Protein AF-0000000068595565 (afdb_homodimer)

Structure (mmCIF, N/CA/C/O backbone):
data_AF-0000000068595565-model_v1
#
loop_
_entity.id
_entity.type
_entity.pdbx_description
1 polymer 'ABC-2 type transporter transmembrane domain-containing protein'
#
loop_
_atom_site.group_PDB
_atom_site.id
_atom_site.type_symbol
_atom_site.label_atom_id
_atom_site.label_alt_id
_atom_site.label_comp_id
_atom_site.label_asym_id
_atom_site.label_entity_id
_atom_site.label_seq_id
_atom_site.pdbx_PDB_ins_code
_atom_site.Cartn_x
_atom_site.Cartn_y
_atom_site.Cartn_z
_atom_site.occupancy
_atom_site.B_iso_or_equiv
_atom_site.auth_seq_id
_atom_site.auth_comp_id
_atom_site.auth_asym_id
_atom_site.auth_atom_id
_atom_site.pdbx_PDB_model_num
ATOM 1 N N . MET A 1 1 ? 43.469 -26.203 -1.922 1 45.94 1 MET A N 1
ATOM 2 C CA . MET A 1 1 ? 42.094 -26.688 -1.82 1 45.94 1 MET A CA 1
ATOM 3 C C . MET A 1 1 ? 41.156 -25.531 -1.573 1 45.94 1 MET A C 1
ATOM 5 O O . MET A 1 1 ? 40.031 -25.5 -2.121 1 45.94 1 MET A O 1
ATOM 9 N N . GLU A 1 2 ? 41.594 -24.594 -0.775 1 52.91 2 GLU A N 1
ATOM 10 C CA . GLU A 1 2 ? 40.75 -23.453 -0.444 1 52.91 2 GLU A CA 1
ATOM 11 C C . GLU A 1 2 ? 40.656 -22.484 -1.62 1 52.91 2 GLU A C 1
ATOM 13 O O . GLU A 1 2 ? 39.562 -21.938 -1.881 1 52.91 2 GLU A O 1
ATOM 18 N N . LYS A 1 3 ? 41.719 -22.359 -2.318 1 54.12 3 LYS A N 1
ATOM 19 C CA . LYS A 1 3 ? 41.719 -21.438 -3.453 1 54.12 3 LYS A CA 1
ATOM 20 C C . LYS A 1 3 ? 40.844 -21.969 -4.578 1 54.12 3 LYS A C 1
ATOM 22 O O . LYS A 1 3 ? 40.094 -21.203 -5.191 1 54.12 3 LYS A O 1
ATOM 27 N N . LYS A 1 4 ? 40.906 -23.172 -4.887 1 55.62 4 LYS A N 1
ATOM 28 C CA . LYS A 1 4 ? 40.062 -23.797 -5.895 1 55.62 4 LYS A CA 1
ATOM 29 C C . LYS A 1 4 ? 38.562 -23.703 -5.5 1 55.62 4 LYS A C 1
ATOM 31 O O . LYS A 1 4 ? 37.719 -23.453 -6.348 1 55.62 4 LYS A O 1
ATOM 36 N N . SER A 1 5 ? 38.375 -23.688 -4.18 1 67 5 SER A N 1
ATOM 37 C CA . SER A 1 5 ? 37.031 -23.609 -3.637 1 67 5 SER A CA 1
ATOM 38 C C . SER A 1 5 ? 36.469 -22.203 -3.785 1 67 5 SER A C 1
ATOM 40 O O . SER A 1 5 ? 35.281 -22.031 -4.16 1 67 5 SER A O 1
ATOM 42 N N . ASN A 1 6 ? 37.406 -21.25 -3.693 1 70.81 6 ASN A N 1
ATOM 43 C CA . ASN A 1 6 ? 36.938 -19.875 -3.834 1 70.81 6 ASN A CA 1
ATOM 44 C C . ASN A 1 6 ? 36.656 -19.531 -5.293 1 70.81 6 ASN A C 1
ATOM 46 O O . ASN A 1 6 ? 35.688 -18.828 -5.582 1 70.81 6 ASN A O 1
ATOM 50 N N . ALA A 1 7 ? 37.625 -20 -6.066 1 72.88 7 ALA A N 1
ATOM 51 C CA . ALA A 1 7 ? 37.406 -19.766 -7.492 1 72.88 7 ALA A CA 1
ATOM 52 C C . ALA A 1 7 ? 36.094 -20.391 -7.961 1 72.88 7 ALA A C 1
ATOM 54 O O . ALA A 1 7 ? 35.375 -19.797 -8.766 1 72.88 7 ALA A O 1
ATOM 55 N N . ALA A 1 8 ? 35.875 -21.469 -7.469 1 80.38 8 ALA A N 1
ATOM 56 C CA . ALA A 1 8 ? 34.625 -22.156 -7.805 1 80.38 8 ALA A CA 1
ATOM 57 C C . ALA A 1 8 ? 33.406 -21.391 -7.277 1 80.38 8 ALA A C 1
ATOM 59 O O . ALA A 1 8 ? 32.406 -21.281 -7.965 1 80.38 8 ALA A O 1
ATOM 60 N N . PHE A 1 9 ? 33.719 -20.797 -6.109 1 86.62 9 PHE A N 1
ATOM 61 C CA . PHE A 1 9 ? 32.625 -20 -5.512 1 86.62 9 PHE A CA 1
ATOM 62 C C . PHE A 1 9 ? 32.375 -18.75 -6.332 1 86.62 9 PHE A C 1
ATOM 64 O O . PHE A 1 9 ? 31.219 -18.422 -6.609 1 86.62 9 PHE A O 1
ATOM 71 N N . PHE A 1 10 ? 33.406 -18.047 -6.723 1 88.25 10 PHE A N 1
ATOM 72 C CA . PHE A 1 10 ? 33.281 -16.828 -7.496 1 88.25 10 PHE A CA 1
ATOM 73 C C . PHE A 1 10 ? 32.656 -17.109 -8.859 1 88.25 10 PHE A C 1
ATOM 75 O O . PHE A 1 10 ? 31.828 -16.328 -9.352 1 88.25 10 PHE A O 1
ATOM 82 N N . THR A 1 11 ? 33.062 -18.203 -9.406 1 86.12 11 THR A N 1
ATOM 83 C CA . THR A 1 11 ? 32.469 -18.609 -10.688 1 86.12 11 THR A CA 1
ATOM 84 C C . THR A 1 11 ? 30.984 -18.922 -10.531 1 86.12 11 THR A C 1
ATOM 86 O O . THR A 1 11 ? 30.188 -18.562 -11.391 1 86.12 11 THR A O 1
ATOM 89 N N . GLN A 1 12 ? 30.672 -19.516 -9.445 1 86.5 12 GLN A N 1
ATOM 90 C CA . GLN A 1 12 ? 29.266 -19.812 -9.172 1 86.5 12 GLN A CA 1
ATOM 91 C C . GLN A 1 12 ? 28.453 -18.531 -9.039 1 86.5 12 GLN A C 1
ATOM 93 O O . GLN A 1 12 ? 27.344 -18.438 -9.555 1 86.5 12 GLN A O 1
ATOM 98 N N . CYS A 1 13 ? 29.047 -17.625 -8.375 1 87.69 13 CYS A N 1
ATOM 99 C CA . CYS A 1 13 ? 28.359 -16.359 -8.172 1 87.69 13 CYS A CA 1
ATOM 100 C C . CYS A 1 13 ? 28.125 -15.648 -9.5 1 87.69 13 CYS A C 1
ATOM 102 O O . CYS A 1 13 ? 27.047 -15.102 -9.742 1 87.69 13 CYS A O 1
ATOM 104 N N . ILE A 1 14 ? 29.125 -15.68 -10.328 1 89.81 14 ILE A N 1
ATOM 105 C CA . ILE A 1 14 ? 29.031 -14.984 -11.609 1 89.81 14 ILE A CA 1
ATOM 106 C C . ILE A 1 14 ? 28 -15.664 -12.5 1 89.81 14 ILE A C 1
ATOM 108 O O . ILE A 1 14 ? 27.203 -15 -13.164 1 89.81 14 ILE A O 1
ATOM 112 N N . VAL A 1 15 ? 27.938 -16.953 -12.5 1 86.06 15 VAL A N 1
ATOM 113 C CA . VAL A 1 15 ? 27 -17.719 -13.328 1 86.06 15 VAL A CA 1
ATOM 114 C C . VAL A 1 15 ? 25.578 -17.484 -12.844 1 86.06 15 VAL A C 1
ATOM 116 O O . VAL A 1 15 ? 24.672 -17.266 -13.648 1 86.06 15 VAL A O 1
ATOM 119 N N . LEU A 1 16 ? 25.484 -17.547 -11.586 1 85.62 16 LEU A N 1
ATOM 120 C CA . LEU A 1 16 ? 24.156 -17.359 -11.023 1 85.62 16 LEU A CA 1
ATOM 121 C C . LEU A 1 16 ? 23.672 -15.93 -11.234 1 85.62 16 LEU A C 1
ATOM 123 O O . LEU A 1 16 ? 22.484 -15.695 -11.469 1 85.62 16 LEU A O 1
ATOM 127 N N . THR A 1 17 ? 24.562 -15.008 -11.133 1 88.75 17 THR A N 1
ATOM 128 C CA . THR A 1 17 ? 24.203 -13.617 -11.383 1 88.75 17 THR A CA 1
ATOM 129 C C . THR A 1 17 ? 23.75 -13.422 -12.828 1 88.75 17 THR A C 1
ATOM 131 O O . THR A 1 17 ? 22.75 -12.766 -13.086 1 88.75 17 THR A O 1
ATOM 134 N N . ARG A 1 18 ? 24.469 -13.984 -13.656 1 87.25 18 ARG A N 1
ATOM 135 C CA . ARG A 1 18 ? 24.141 -13.875 -15.078 1 87.25 18 ARG A CA 1
ATOM 136 C C . ARG A 1 18 ? 22.797 -14.539 -15.383 1 87.25 18 ARG A C 1
ATOM 138 O O . ARG A 1 18 ? 21.984 -14 -16.141 1 87.25 18 ARG A O 1
ATOM 145 N N . ARG A 1 19 ? 22.594 -15.641 -14.828 1 81.5 19 ARG A N 1
ATOM 146 C CA . ARG A 1 19 ? 21.344 -16.359 -15.031 1 81.5 19 ARG A CA 1
ATOM 147 C C . ARG A 1 19 ? 20.156 -15.57 -14.492 1 81.5 19 ARG A C 1
ATOM 149 O O . ARG A 1 19 ? 19.141 -15.438 -15.164 1 81.5 19 ARG A O 1
ATOM 156 N N . SER A 1 20 ? 20.344 -15.102 -13.281 1 80.38 20 SER A N 1
ATOM 157 C CA . SER A 1 20 ? 19.266 -14.328 -12.664 1 80.38 20 SER A CA 1
ATOM 158 C C . SER A 1 20 ? 19 -13.039 -13.438 1 80.38 20 SER A C 1
ATOM 160 O O . SER A 1 20 ? 17.859 -12.641 -13.609 1 80.38 20 SER A O 1
ATOM 162 N N . TYR A 1 21 ? 20.062 -12.469 -13.922 1 82.19 21 TYR A N 1
ATOM 163 C CA . TYR A 1 21 ? 19.938 -11.258 -14.727 1 82.19 21 TYR A CA 1
ATOM 164 C C . TYR A 1 21 ? 19.156 -11.516 -16 1 82.19 21 TYR A C 1
ATOM 166 O O . TYR A 1 21 ? 18.266 -10.75 -16.359 1 82.19 21 TYR A O 1
ATOM 174 N N . LEU A 1 22 ? 19.422 -12.602 -16.625 1 80.31 22 LEU A N 1
ATOM 175 C CA . LEU A 1 22 ? 18.75 -12.961 -17.875 1 80.31 22 LEU A CA 1
ATOM 176 C C . LEU A 1 22 ? 17.281 -13.305 -17.625 1 80.31 22 LEU A C 1
ATOM 178 O O . LEU A 1 22 ? 16.406 -12.945 -18.422 1 80.31 22 LEU A O 1
ATOM 182 N N . ASN A 1 23 ? 17.109 -13.945 -16.531 1 73.94 23 ASN A N 1
ATOM 183 C CA . ASN A 1 23 ? 15.734 -14.297 -16.188 1 73.94 23 ASN A CA 1
ATOM 184 C C . ASN A 1 23 ? 14.891 -13.055 -15.898 1 73.94 23 ASN A C 1
ATOM 186 O O . ASN A 1 23 ? 13.742 -12.969 -16.328 1 73.94 23 ASN A O 1
ATOM 190 N N . MET A 1 24 ? 15.5 -12.234 -15.227 1 76.62 24 MET A N 1
ATOM 191 C CA . MET A 1 24 ? 14.797 -11 -14.875 1 76.62 24 MET A CA 1
ATOM 192 C C . MET A 1 24 ? 14.547 -10.141 -16.109 1 76.62 24 MET A C 1
ATOM 194 O O . MET A 1 24 ? 13.492 -9.523 -16.234 1 76.62 24 MET A O 1
ATOM 198 N N . TYR A 1 25 ? 15.477 -10.117 -16.969 1 75.69 25 TYR A N 1
ATOM 199 C CA . TYR A 1 25 ? 15.359 -9.359 -18.203 1 75.69 25 TYR A CA 1
ATOM 200 C C . TYR A 1 25 ? 14.25 -9.914 -19.078 1 75.69 25 TYR A C 1
ATOM 202 O O . TYR A 1 25 ? 13.539 -9.164 -19.75 1 75.69 25 TYR A O 1
ATOM 210 N N . ARG A 1 26 ? 14.102 -11.18 -19 1 71.5 26 ARG A N 1
ATOM 211 C CA . ARG A 1 26 ? 13.148 -11.852 -19.859 1 71.5 26 ARG A CA 1
ATOM 212 C C . ARG A 1 26 ? 11.734 -11.797 -19.281 1 71.5 26 ARG A C 1
ATOM 214 O O . ARG A 1 26 ? 10.75 -11.875 -20.016 1 71.5 26 ARG A O 1
ATOM 221 N N . ASP A 1 27 ? 11.781 -11.641 -18 1 69.19 27 ASP A N 1
ATOM 222 C CA . ASP A 1 27 ? 10.469 -11.578 -17.359 1 69.19 27 ASP A CA 1
ATOM 223 C C . ASP A 1 27 ? 9.875 -10.172 -17.469 1 69.19 27 ASP A C 1
ATOM 225 O O . ASP A 1 27 ? 10.102 -9.328 -16.609 1 69.19 27 ASP A O 1
ATOM 229 N N . LEU A 1 28 ? 9.391 -9.789 -18.562 1 65.31 28 LEU A N 1
ATOM 230 C CA . LEU A 1 28 ? 8.82 -8.492 -18.922 1 65.31 28 LEU A CA 1
ATOM 231 C C . LEU A 1 28 ? 7.977 -7.934 -17.781 1 65.31 28 LEU A C 1
ATOM 233 O O . LEU A 1 28 ? 7.949 -6.723 -17.562 1 65.31 28 LEU A O 1
ATOM 237 N N . GLY A 1 29 ? 7.41 -8.836 -16.969 1 65.06 29 GLY A N 1
ATOM 238 C CA . GLY A 1 29 ? 6.438 -8.359 -15.992 1 65.06 29 GLY A CA 1
ATOM 239 C C . GLY A 1 29 ? 7.066 -7.875 -14.703 1 65.06 29 GLY A C 1
ATOM 240 O O . GLY A 1 29 ? 6.527 -6.988 -14.039 1 65.06 29 GLY A O 1
ATOM 241 N N . TYR A 1 30 ? 8.234 -8.289 -14.477 1 72.88 30 TYR A N 1
ATOM 242 C CA . TYR A 1 30 ? 8.727 -8.047 -13.125 1 72.88 30 TYR A CA 1
ATOM 243 C C . TYR A 1 30 ? 9.32 -6.648 -13 1 72.88 30 TYR A C 1
ATOM 245 O O . TYR A 1 30 ? 8.812 -5.82 -12.234 1 72.88 30 TYR A O 1
ATOM 253 N N . TYR A 1 31 ? 10.273 -6.277 -13.883 1 78.5 31 TYR A N 1
ATOM 254 C CA . TYR A 1 31 ? 10.945 -5.004 -13.648 1 78.5 31 TYR A CA 1
ATOM 255 C C . TYR A 1 31 ? 10.484 -3.947 -14.641 1 78.5 31 TYR A C 1
ATOM 257 O O . TYR A 1 31 ? 10.328 -2.777 -14.281 1 78.5 31 TYR A O 1
ATOM 265 N N . TRP A 1 32 ? 10.062 -4.406 -15.797 1 83.19 32 TRP A N 1
ATOM 266 C CA . TRP A 1 32 ? 9.68 -3.42 -16.797 1 83.19 32 TRP A CA 1
ATOM 267 C C . TRP A 1 32 ? 8.305 -2.838 -16.5 1 83.19 32 TRP A C 1
ATOM 269 O O . TRP A 1 32 ? 8.086 -1.634 -16.656 1 83.19 32 TRP A O 1
ATOM 279 N N . LEU A 1 33 ? 7.465 -3.732 -16.109 1 83.88 33 LEU A N 1
ATOM 280 C CA . LEU A 1 33 ? 6.145 -3.242 -15.734 1 83.88 33 LEU A CA 1
ATOM 281 C C . LEU A 1 33 ? 6.219 -2.363 -14.492 1 83.88 33 LEU A C 1
ATOM 283 O O . LEU A 1 33 ? 5.516 -1.355 -14.398 1 83.88 33 LEU A O 1
ATOM 287 N N . ARG A 1 34 ? 7.047 -2.771 -13.617 1 85.31 34 ARG A N 1
ATOM 288 C CA . ARG A 1 34 ? 7.254 -1.967 -12.414 1 85.31 34 ARG A CA 1
ATOM 289 C C . ARG A 1 34 ? 7.793 -0.585 -12.773 1 85.31 34 ARG A C 1
ATOM 291 O O . ARG A 1 34 ? 7.344 0.423 -12.219 1 85.31 34 ARG A O 1
ATOM 298 N N . LEU A 1 35 ? 8.727 -0.64 -13.672 1 89.25 35 LEU A N 1
ATOM 299 C CA . LEU A 1 35 ? 9.312 0.627 -14.094 1 89.25 35 LEU A CA 1
ATOM 300 C C . LEU A 1 35 ? 8.258 1.526 -14.727 1 89.25 35 LEU A C 1
ATOM 302 O O . LEU A 1 35 ? 8.227 2.732 -14.477 1 89.25 35 LEU A O 1
ATOM 306 N N . PHE A 1 36 ? 7.473 0.92 -15.492 1 89.81 36 PHE A N 1
ATOM 307 C CA . PHE A 1 36 ? 6.418 1.673 -16.156 1 89.81 36 PHE A CA 1
ATOM 308 C C . PHE A 1 36 ? 5.453 2.268 -15.141 1 89.81 36 PHE A C 1
ATOM 310 O O . PHE A 1 36 ? 5.113 3.451 -15.219 1 89.81 36 PHE A O 1
ATOM 317 N N . ILE A 1 37 ? 5.027 1.501 -14.219 1 87.25 37 ILE A N 1
ATOM 318 C CA . ILE A 1 37 ? 4.035 1.953 -13.25 1 87.25 37 ILE A CA 1
ATOM 319 C C . ILE A 1 37 ? 4.656 3 -12.328 1 87.25 37 ILE A C 1
ATOM 321 O O . ILE A 1 37 ? 4.016 4 -12 1 87.25 37 ILE A O 1
ATOM 325 N N . TYR A 1 38 ? 5.879 2.76 -11.914 1 89.5 38 TYR A N 1
ATOM 326 C CA . TYR A 1 38 ? 6.566 3.742 -11.086 1 89.5 38 TYR A CA 1
ATOM 327 C C . TYR A 1 38 ? 6.727 5.062 -11.828 1 89.5 38 TYR A C 1
ATOM 329 O O . TYR A 1 38 ? 6.562 6.137 -11.234 1 89.5 38 TYR A O 1
ATOM 337 N N . GLY A 1 39 ? 7.074 4.902 -13.094 1 91.75 39 GLY A N 1
ATOM 338 C CA . GLY A 1 39 ? 7.195 6.098 -13.914 1 91.75 39 GLY A CA 1
ATOM 339 C C . GLY A 1 39 ? 5.895 6.863 -14.047 1 91.75 39 GLY A C 1
ATOM 340 O O . GLY A 1 39 ? 5.875 8.094 -13.945 1 91.75 39 GLY A O 1
ATOM 341 N N . ALA A 1 40 ? 4.883 6.137 -14.234 1 89.69 40 ALA A N 1
ATOM 342 C CA . ALA A 1 40 ? 3.566 6.762 -14.359 1 89.69 40 ALA A CA 1
ATOM 343 C C . ALA A 1 40 ? 3.174 7.469 -13.062 1 89.69 40 ALA A C 1
ATOM 345 O O . ALA A 1 40 ? 2.676 8.594 -13.094 1 89.69 40 ALA A O 1
ATOM 346 N N . LEU A 1 41 ? 3.428 6.824 -12.016 1 88.69 41 LEU A N 1
ATOM 347 C CA . LEU A 1 41 ? 3.111 7.422 -10.719 1 88.69 41 LEU A CA 1
ATOM 348 C C . LEU A 1 41 ? 3.994 8.641 -10.453 1 88.69 41 LEU A C 1
ATOM 350 O O . LEU A 1 41 ? 3.539 9.625 -9.867 1 88.69 41 LEU A O 1
ATOM 354 N N . ALA A 1 42 ? 5.215 8.453 -10.891 1 92.5 42 ALA A N 1
ATOM 355 C CA . ALA A 1 42 ? 6.141 9.57 -10.734 1 92.5 42 ALA A CA 1
ATOM 356 C C . ALA A 1 42 ? 5.668 10.789 -11.516 1 92.5 42 ALA A C 1
ATOM 358 O O . ALA A 1 42 ? 5.75 11.922 -11.023 1 92.5 42 ALA A O 1
ATOM 359 N N . ILE A 1 43 ? 5.18 10.547 -12.641 1 91 43 ILE A N 1
ATOM 360 C CA . ILE A 1 43 ? 4.656 11.641 -13.453 1 91 43 ILE A CA 1
ATOM 361 C C . ILE A 1 43 ? 3.42 12.234 -12.781 1 91 43 ILE A C 1
ATOM 363 O O . ILE A 1 43 ? 3.262 13.453 -12.734 1 91 43 ILE A O 1
ATOM 367 N N . CYS A 1 44 ? 2.654 11.43 -12.273 1 87.31 44 CYS A N 1
ATOM 368 C CA . CYS A 1 44 ? 1.478 11.898 -11.555 1 87.31 44 CYS A CA 1
ATOM 369 C C . CYS A 1 44 ? 1.876 12.766 -10.367 1 87.31 44 CYS A C 1
ATOM 371 O O . CYS A 1 44 ? 1.374 13.875 -10.203 1 87.31 44 CYS A O 1
ATOM 373 N N . LEU A 1 45 ? 2.793 12.281 -9.609 1 88.31 45 LEU A N 1
ATOM 374 C CA . LEU A 1 45 ? 3.281 13.023 -8.445 1 88.31 45 LEU A CA 1
ATOM 375 C C . LEU A 1 45 ? 3.938 14.328 -8.875 1 88.31 45 LEU A C 1
ATOM 377 O O . LEU A 1 45 ? 3.695 15.375 -8.273 1 88.31 45 LEU A O 1
ATOM 381 N N . GLY A 1 46 ? 4.75 14.211 -9.914 1 88.38 46 GLY A N 1
ATOM 382 C CA . GLY A 1 46 ? 5.461 15.383 -10.398 1 88.38 46 GLY A CA 1
ATOM 383 C C . GLY A 1 46 ? 4.535 16.469 -10.914 1 88.38 46 GLY A C 1
ATOM 384 O O . GLY A 1 46 ? 4.805 17.656 -10.727 1 88.38 46 GLY A O 1
ATOM 385 N N . THR A 1 47 ? 3.465 16.062 -11.43 1 87.62 47 THR A N 1
ATOM 386 C CA . THR A 1 47 ? 2.533 17.047 -11.977 1 87.62 47 THR A CA 1
ATOM 387 C C . THR A 1 47 ? 1.604 17.578 -10.891 1 87.62 47 THR A C 1
ATOM 389 O O . THR A 1 47 ? 1.212 18.75 -10.93 1 87.62 47 THR A O 1
ATOM 392 N N . ILE A 1 48 ? 1.3 16.781 -10 1 85.12 48 ILE A N 1
ATOM 393 C CA . ILE A 1 48 ? 0.443 17.203 -8.898 1 85.12 48 ILE A CA 1
ATOM 394 C C . ILE A 1 48 ? 1.2 18.188 -8.008 1 85.12 48 ILE A C 1
ATOM 396 O O . ILE A 1 48 ? 0.64 19.188 -7.566 1 85.12 48 ILE A O 1
ATOM 400 N N . PHE A 1 49 ? 2.416 17.875 -7.77 1 87.62 49 PHE A N 1
ATOM 401 C CA . PHE A 1 49 ? 3.242 18.703 -6.898 1 87.62 49 PHE A CA 1
ATOM 402 C C . PHE A 1 49 ? 4.195 19.562 -7.715 1 87.62 49 PHE A C 1
ATOM 404 O O . PHE A 1 49 ? 5.309 19.859 -7.273 1 87.62 49 PHE A O 1
ATOM 411 N N . TYR A 1 50 ? 3.701 19.859 -8.828 1 87.44 50 TYR A N 1
ATOM 412 C CA . TYR A 1 50 ? 4.578 20.594 -9.734 1 87.44 50 TYR A CA 1
ATOM 413 C C . TYR A 1 50 ? 5.004 21.938 -9.117 1 87.44 50 TYR A C 1
ATOM 415 O O . TYR A 1 50 ? 4.164 22.688 -8.633 1 87.44 50 TYR A O 1
ATOM 423 N N . ASN A 1 51 ? 6.246 22.172 -9.031 1 84.56 51 ASN A N 1
ATOM 424 C CA . ASN A 1 51 ? 6.836 23.391 -8.508 1 84.56 51 ASN A CA 1
ATOM 425 C C . ASN A 1 51 ? 6.191 23.812 -7.191 1 84.56 51 ASN A C 1
ATOM 427 O O . ASN A 1 51 ? 5.543 24.859 -7.117 1 84.56 51 ASN A O 1
ATOM 431 N N . ILE A 1 52 ? 6.352 23.109 -6.031 1 80.12 52 ILE A N 1
ATOM 432 C CA . ILE A 1 52 ? 5.688 23.203 -4.734 1 80.12 52 ILE A CA 1
ATOM 433 C C . ILE A 1 52 ? 5.992 24.562 -4.102 1 80.12 52 ILE A C 1
ATOM 435 O O . ILE A 1 52 ? 5.152 25.125 -3.391 1 80.12 52 ILE A O 1
ATOM 439 N N . GLY A 1 53 ? 6.938 25.375 -4.441 1 80.62 53 GLY A N 1
ATOM 440 C CA . GLY A 1 53 ? 7.219 26.703 -3.938 1 80.62 53 GLY A CA 1
ATOM 441 C C . GLY A 1 53 ? 7.898 26.703 -2.58 1 80.62 53 GLY A C 1
ATOM 442 O O . GLY A 1 53 ? 8.523 25.703 -2.197 1 80.62 53 GLY A O 1
ATOM 443 N N . SER A 1 54 ? 7.895 27.891 -1.787 1 79.88 54 SER A N 1
ATOM 444 C CA . SER A 1 54 ? 8.641 28.031 -0.542 1 79.88 54 SER A CA 1
ATOM 445 C C . SER A 1 54 ? 7.766 28.578 0.576 1 79.88 54 SER A C 1
ATOM 447 O O . SER A 1 54 ? 8.266 29.219 1.508 1 79.88 54 SER A O 1
ATOM 449 N N . SER A 1 55 ? 6.473 28.328 0.496 1 81.31 55 SER A N 1
ATOM 450 C CA . SER A 1 55 ? 5.578 28.734 1.572 1 81.31 55 SER A CA 1
ATOM 451 C C . SER A 1 55 ? 5.512 27.672 2.668 1 81.31 55 SER A C 1
ATOM 453 O O . SER A 1 55 ? 6.035 26.562 2.504 1 81.31 55 SER A O 1
ATOM 455 N N . LYS A 1 56 ? 4.961 28.078 3.771 1 78.5 56 LYS A N 1
ATOM 456 C CA . LYS A 1 56 ? 4.789 27.125 4.859 1 78.5 56 LYS A CA 1
ATOM 457 C C . LYS A 1 56 ? 3.924 25.953 4.426 1 78.5 56 LYS A C 1
ATOM 459 O O . LYS A 1 56 ? 4.199 24.797 4.785 1 78.5 56 LYS A O 1
ATOM 464 N N . GLU A 1 57 ? 2.891 26.234 3.67 1 75.62 57 GLU A N 1
ATOM 465 C CA . GLU A 1 57 ? 2.035 25.188 3.135 1 75.62 57 GLU A CA 1
ATOM 466 C C . GLU A 1 57 ? 2.811 24.266 2.195 1 75.62 57 GLU A C 1
ATOM 468 O O . GLU A 1 57 ? 2.576 23.062 2.166 1 75.62 57 GLU A O 1
ATOM 473 N N . SER A 1 58 ? 3.734 24.891 1.58 1 83 58 SER A N 1
ATOM 474 C CA . SER A 1 58 ? 4.559 24.109 0.66 1 83 58 SER A CA 1
ATOM 475 C C . SER A 1 58 ? 5.488 23.172 1.414 1 83 58 SER A C 1
ATOM 477 O O . SER A 1 58 ? 5.828 22.094 0.915 1 83 58 SER A O 1
ATOM 479 N N . ALA A 1 59 ? 5.863 23.562 2.623 1 84.25 59 ALA A N 1
ATOM 480 C CA . ALA A 1 59 ? 6.719 22.703 3.428 1 84.25 59 ALA A CA 1
ATOM 481 C C . ALA A 1 59 ? 5.992 21.406 3.795 1 84.25 59 ALA A C 1
ATOM 483 O O . ALA A 1 59 ? 6.562 20.312 3.695 1 84.25 59 ALA A O 1
ATOM 484 N N . GLN A 1 60 ? 4.766 21.578 4.152 1 82.44 60 GLN A N 1
ATOM 485 C CA . GLN A 1 60 ? 3.965 20.406 4.469 1 82.44 60 GLN A CA 1
ATOM 486 C C . GLN A 1 60 ? 3.768 19.531 3.234 1 82.44 60 GLN A C 1
ATOM 488 O O . GLN A 1 60 ? 3.803 18.297 3.328 1 82.44 60 GLN A O 1
ATOM 493 N N . ALA A 1 61 ? 3.578 20.156 2.131 1 85.12 61 ALA A N 1
ATOM 494 C CA . ALA A 1 61 ? 3.395 19.422 0.878 1 85.12 61 ALA A CA 1
ATOM 495 C C . ALA A 1 61 ? 4.66 18.656 0.503 1 85.12 61 ALA A C 1
ATOM 497 O O . ALA A 1 61 ? 4.586 17.531 0 1 85.12 61 ALA A O 1
ATOM 498 N N . ARG A 1 62 ? 5.785 19.25 0.789 1 89.5 62 ARG A N 1
ATOM 499 C CA . ARG A 1 62 ? 7.059 18.594 0.508 1 89.5 62 ARG A CA 1
ATOM 500 C C . ARG A 1 62 ? 7.227 17.344 1.356 1 89.5 62 ARG A C 1
ATOM 502 O O . ARG A 1 62 ? 7.68 16.312 0.862 1 89.5 62 ARG A O 1
ATOM 509 N N . GLY A 1 63 ? 6.84 17.547 2.568 1 88.88 63 GLY A N 1
ATOM 510 C CA . GLY A 1 63 ? 6.902 16.391 3.443 1 88.88 63 GLY A CA 1
ATOM 511 C C . GLY A 1 63 ? 5.988 15.258 3.008 1 88.88 63 GLY A C 1
ATOM 512 O O . GLY A 1 63 ? 6.395 14.094 2.986 1 88.88 63 GLY A O 1
ATOM 513 N N . SER A 1 64 ? 4.785 15.617 2.652 1 86.88 64 SER A N 1
ATOM 514 C CA . SER A 1 64 ? 3.816 14.625 2.189 1 86.88 64 SER A CA 1
ATOM 515 C C . SER A 1 64 ? 4.293 13.945 0.913 1 86.88 64 SER A C 1
ATOM 517 O O . SER A 1 64 ? 4.125 12.734 0.75 1 86.88 64 SER A O 1
ATOM 519 N N . LEU A 1 65 ? 4.883 14.68 0.091 1 91.62 65 LEU A N 1
ATOM 520 C CA . LEU A 1 65 ? 5.41 14.141 -1.161 1 91.62 65 LEU A CA 1
ATOM 521 C C . LEU A 1 65 ? 6.488 13.102 -0.897 1 91.62 65 LEU A C 1
ATOM 523 O O . LEU A 1 65 ? 6.449 12 -1.457 1 91.62 65 LEU A O 1
ATOM 527 N N . LEU A 1 66 ? 7.41 13.445 -0.054 1 93.75 66 LEU A N 1
ATOM 528 C CA . LEU A 1 66 ? 8.531 12.555 0.237 1 93.75 66 LEU A CA 1
ATOM 529 C C . LEU A 1 66 ? 8.047 11.273 0.906 1 93.75 66 LEU A C 1
ATOM 531 O O . LEU A 1 66 ? 8.516 10.18 0.578 1 93.75 66 LEU A O 1
ATOM 535 N N . MET A 1 67 ? 7.141 11.477 1.802 1 90.75 67 MET A N 1
ATOM 536 C CA . MET A 1 67 ? 6.574 10.305 2.463 1 90.75 67 MET A CA 1
ATOM 537 C C . MET A 1 67 ? 5.84 9.414 1.465 1 90.75 67 MET A C 1
ATOM 539 O O . MET A 1 67 ? 5.969 8.188 1.506 1 90.75 67 MET A O 1
ATOM 543 N N . PHE A 1 68 ? 5.125 10.008 0.567 1 89.25 68 PHE A N 1
ATOM 544 C CA . PHE A 1 68 ? 4.363 9.242 -0.414 1 89.25 68 PHE A CA 1
ATOM 545 C C . PHE A 1 68 ? 5.297 8.461 -1.328 1 89.25 68 PHE A C 1
ATOM 547 O O . PHE A 1 68 ? 5.07 7.277 -1.584 1 89.25 68 PHE A O 1
ATOM 554 N N . VAL A 1 69 ? 6.285 9.094 -1.77 1 92.25 69 VAL A N 1
ATOM 555 C CA . VAL A 1 69 ? 7.219 8.461 -2.695 1 92.25 69 VAL A CA 1
ATOM 556 C C . VAL A 1 69 ? 7.859 7.242 -2.033 1 92.25 69 VAL A C 1
ATOM 558 O O . VAL A 1 69 ? 7.895 6.156 -2.617 1 92.25 69 VAL A O 1
ATOM 561 N N . ALA A 1 70 ? 8.305 7.422 -0.832 1 92.19 70 ALA A N 1
ATOM 562 C CA . ALA A 1 70 ? 8.961 6.328 -0.117 1 92.19 70 ALA A CA 1
ATOM 563 C C . ALA A 1 70 ? 7.98 5.195 0.161 1 92.19 70 ALA A C 1
ATOM 565 O O . ALA A 1 70 ? 8.305 4.02 -0.04 1 92.19 70 ALA A O 1
ATOM 566 N N . THR A 1 71 ? 6.816 5.559 0.566 1 88.38 71 THR A N 1
ATOM 567 C CA . THR A 1 71 ? 5.824 4.562 0.957 1 88.38 71 THR A CA 1
ATOM 568 C C . THR A 1 71 ? 5.289 3.824 -0.267 1 88.38 71 THR A C 1
ATOM 570 O O . THR A 1 71 ? 5.199 2.594 -0.267 1 88.38 71 THR A O 1
ATOM 573 N N . PHE A 1 72 ? 4.984 4.484 -1.241 1 85.31 72 PHE A N 1
ATOM 574 C CA . PHE A 1 72 ? 4.352 3.85 -2.393 1 85.31 72 PHE A CA 1
ATOM 575 C C . PHE A 1 72 ? 5.355 2.996 -3.16 1 85.31 72 PHE A C 1
ATOM 577 O O . PHE A 1 72 ? 5.02 1.906 -3.629 1 85.31 72 PHE A O 1
ATOM 584 N N . LEU A 1 73 ? 6.535 3.533 -3.279 1 86.44 73 LEU A N 1
ATOM 585 C CA . LEU A 1 73 ? 7.555 2.746 -3.963 1 86.44 73 LEU A CA 1
ATOM 586 C C . LEU A 1 73 ? 7.793 1.423 -3.246 1 86.44 73 LEU A C 1
ATOM 588 O O . LEU A 1 73 ? 7.93 0.379 -3.889 1 86.44 73 LEU A O 1
ATOM 592 N N . THR A 1 74 ? 7.785 1.499 -2.006 1 87.88 74 THR A N 1
ATOM 593 C CA . THR A 1 74 ? 8.031 0.284 -1.235 1 87.88 74 THR A CA 1
ATOM 594 C C . THR A 1 74 ? 6.809 -0.625 -1.249 1 87.88 74 THR A C 1
ATOM 596 O O . THR A 1 74 ? 6.938 -1.849 -1.324 1 87.88 74 THR A O 1
ATOM 599 N N . PHE A 1 75 ? 5.719 -0.07 -1.314 1 85.44 75 PHE A N 1
ATOM 600 C CA . PHE A 1 75 ? 4.508 -0.882 -1.283 1 85.44 75 PHE A CA 1
ATOM 601 C C . PHE A 1 75 ? 4.297 -1.593 -2.615 1 85.44 75 PHE A C 1
ATOM 603 O O . PHE A 1 75 ? 3.871 -2.75 -2.646 1 85.44 75 PHE A O 1
ATOM 610 N N . ILE A 1 76 ? 4.539 -0.92 -3.637 1 85.94 76 ILE A N 1
ATOM 611 C CA . ILE A 1 76 ? 4.371 -1.52 -4.953 1 85.94 76 ILE A CA 1
ATOM 612 C C . ILE A 1 76 ? 5.332 -2.699 -5.109 1 85.94 76 ILE A C 1
ATOM 614 O O . ILE A 1 76 ? 5.035 -3.654 -5.836 1 85.94 76 ILE A O 1
ATOM 618 N N . THR A 1 77 ? 6.41 -2.615 -4.398 1 87.25 77 THR A N 1
ATOM 619 C CA . THR A 1 77 ? 7.406 -3.682 -4.461 1 87.25 77 THR A CA 1
ATOM 620 C C . THR A 1 77 ? 6.805 -5.008 -3.996 1 87.25 77 THR A C 1
ATOM 622 O O . THR A 1 77 ? 7.273 -6.078 -4.391 1 87.25 77 THR A O 1
ATOM 625 N N . ILE A 1 78 ? 5.75 -4.961 -3.283 1 86.94 78 ILE A N 1
ATOM 626 C CA . ILE A 1 78 ? 5.066 -6.172 -2.844 1 86.94 78 ILE A CA 1
ATOM 627 C C . ILE A 1 78 ? 4.512 -6.918 -4.055 1 86.94 78 ILE A C 1
ATOM 629 O O . ILE A 1 78 ? 4.406 -8.148 -4.039 1 86.94 78 ILE A O 1
ATOM 633 N N . GLY A 1 79 ? 4.207 -6.188 -5.082 1 84 79 GLY A N 1
ATOM 634 C CA . GLY A 1 79 ? 3.654 -6.773 -6.293 1 84 79 GLY A CA 1
ATOM 635 C C . GLY A 1 79 ? 4.602 -7.746 -6.969 1 84 79 GLY A C 1
ATOM 636 O O . GLY A 1 79 ? 4.172 -8.594 -7.754 1 84 79 GLY A O 1
ATOM 637 N N . GLY A 1 80 ? 5.902 -7.656 -6.625 1 83.31 80 GLY A N 1
ATOM 638 C CA . GLY A 1 80 ? 6.879 -8.562 -7.203 1 83.31 80 GLY A CA 1
ATOM 639 C C . GLY A 1 80 ? 6.93 -9.914 -6.504 1 83.31 80 GLY A C 1
ATOM 640 O O . GLY A 1 80 ? 7.691 -10.797 -6.902 1 83.31 80 GLY A O 1
ATOM 641 N N . PHE A 1 81 ? 6.023 -10.102 -5.633 1 88.56 81 PHE A N 1
ATOM 642 C CA . PHE A 1 81 ? 6.07 -11.281 -4.773 1 88.56 81 PHE A CA 1
ATOM 643 C C . PHE A 1 81 ? 5.957 -12.562 -5.602 1 88.56 81 PHE A C 1
ATOM 645 O O . PHE A 1 81 ? 6.699 -13.516 -5.379 1 88.56 81 PHE A O 1
ATOM 652 N N . PRO A 1 82 ? 5.004 -12.594 -6.586 1 86.81 82 PRO A N 1
ATOM 653 C CA . PRO A 1 82 ? 4.906 -13.828 -7.371 1 86.81 82 PRO A CA 1
ATOM 654 C C . PRO A 1 82 ? 6.223 -14.203 -8.055 1 86.81 82 PRO A C 1
ATOM 656 O O . PRO A 1 82 ? 6.555 -15.383 -8.156 1 86.81 82 PRO A O 1
ATOM 659 N N . SER A 1 83 ? 6.879 -13.242 -8.453 1 84.12 83 SER A N 1
ATOM 660 C CA . SER A 1 83 ? 8.164 -13.5 -9.094 1 84.12 83 SER A CA 1
ATOM 661 C C . SER A 1 83 ? 9.172 -14.062 -8.094 1 84.12 83 SER A C 1
ATOM 663 O O . SER A 1 83 ? 9.992 -14.914 -8.453 1 84.12 83 SER A O 1
ATOM 665 N N . PHE A 1 84 ? 9.133 -13.625 -6.93 1 85.31 84 PHE A N 1
ATOM 666 C CA . PHE A 1 84 ? 10.047 -14.102 -5.898 1 85.31 84 PHE A CA 1
ATOM 667 C C . PHE A 1 84 ? 9.742 -15.547 -5.527 1 85.31 84 PHE A C 1
ATOM 669 O O . PHE A 1 84 ? 10.656 -16.344 -5.285 1 85.31 84 PHE A O 1
ATOM 676 N N . VAL A 1 85 ? 8.508 -15.836 -5.52 1 87 85 VAL A N 1
ATOM 677 C CA . VAL A 1 85 ? 8.102 -17.203 -5.211 1 87 85 VAL A CA 1
ATOM 678 C C . VAL A 1 85 ? 8.555 -18.141 -6.324 1 87 85 VAL A C 1
ATOM 680 O O . VAL A 1 85 ? 9.047 -19.234 -6.059 1 87 85 VAL A O 1
ATOM 683 N N . GLU A 1 86 ? 8.344 -17.719 -7.527 1 83.38 86 GLU A N 1
ATOM 684 C CA . GLU A 1 86 ? 8.766 -18.531 -8.664 1 83.38 86 GLU A CA 1
ATOM 685 C C . GLU A 1 86 ? 10.281 -18.75 -8.656 1 83.38 86 GLU A C 1
ATOM 687 O O . GLU A 1 86 ? 10.758 -19.844 -8.938 1 83.38 86 GLU A O 1
ATOM 692 N N . GLU A 1 87 ? 10.961 -17.719 -8.359 1 81.94 87 GLU A N 1
ATOM 693 C CA . GLU A 1 87 ? 12.414 -17.812 -8.273 1 81.94 87 GLU A CA 1
ATOM 694 C C . GLU A 1 87 ? 12.844 -18.797 -7.184 1 81.94 87 GLU A C 1
ATOM 696 O O . GLU A 1 87 ? 13.805 -19.547 -7.359 1 81.94 87 GLU A O 1
ATOM 701 N N . MET A 1 88 ? 12.195 -18.766 -6.141 1 83.5 88 MET A N 1
ATOM 702 C CA . MET A 1 88 ? 12.516 -19.656 -5.02 1 83.5 88 MET A CA 1
ATOM 703 C C . MET A 1 88 ? 12.234 -21.109 -5.371 1 83.5 88 MET A C 1
ATOM 705 O O . MET A 1 88 ? 12.977 -22 -4.957 1 83.5 88 MET A O 1
ATOM 709 N N . LYS A 1 89 ? 11.188 -21.266 -6.113 1 83.94 89 LYS A N 1
ATOM 710 C CA . LYS A 1 89 ? 10.875 -22.625 -6.543 1 83.94 89 LYS A CA 1
ATOM 711 C C . LYS A 1 89 ? 11.961 -23.188 -7.449 1 83.94 89 LYS A C 1
ATOM 713 O O . LYS A 1 89 ? 12.352 -24.344 -7.316 1 83.94 89 LYS A O 1
ATOM 718 N N . VAL A 1 90 ? 12.352 -22.391 -8.336 1 81.19 90 VAL A N 1
ATOM 719 C CA . VAL A 1 90 ? 13.422 -22.797 -9.25 1 81.19 90 VAL A CA 1
ATOM 720 C C . VAL A 1 90 ? 14.695 -23.062 -8.453 1 81.19 90 VAL A C 1
ATOM 722 O O . VAL A 1 90 ? 15.391 -24.062 -8.695 1 81.19 90 VAL A O 1
ATOM 725 N N . PHE A 1 91 ? 15.031 -22.234 -7.562 1 83.25 91 PHE A N 1
ATOM 726 C CA . PHE A 1 91 ? 16.219 -22.391 -6.719 1 83.25 91 PHE A CA 1
ATOM 727 C C . PHE A 1 91 ? 16.156 -23.688 -5.934 1 83.25 91 PHE A C 1
ATOM 729 O O . PHE A 1 91 ? 17.141 -24.422 -5.852 1 83.25 91 PHE A O 1
ATOM 736 N N . GLU A 1 92 ? 15.031 -23.938 -5.383 1 81.62 92 GLU A N 1
ATOM 737 C CA . GLU A 1 92 ? 14.867 -25.141 -4.582 1 81.62 92 GLU A CA 1
ATOM 738 C C . GLU A 1 92 ? 15.086 -26.406 -5.426 1 81.62 92 GLU A C 1
ATOM 740 O O . GLU A 1 92 ? 15.68 -27.375 -4.957 1 81.62 92 GLU A O 1
ATOM 745 N N . LYS A 1 93 ? 14.594 -26.359 -6.621 1 84.25 93 LYS A N 1
ATOM 746 C CA . LYS A 1 93 ? 14.773 -27.484 -7.527 1 84.25 93 LYS A CA 1
ATOM 747 C C . LYS A 1 93 ? 16.25 -27.672 -7.891 1 84.25 93 LYS A C 1
ATOM 749 O O . LYS A 1 93 ? 16.734 -28.797 -7.926 1 84.25 93 LYS A O 1
ATOM 754 N N . GLU A 1 94 ? 16.875 -26.625 -8.102 1 82.81 94 GLU A N 1
ATOM 755 C CA . GLU A 1 94 ? 18.281 -26.672 -8.484 1 82.81 94 GLU A CA 1
ATOM 756 C C . GLU A 1 94 ? 19.156 -27.094 -7.305 1 82.81 94 GLU A C 1
ATOM 758 O O . GLU A 1 94 ? 20.172 -27.766 -7.488 1 82.81 94 GLU A O 1
ATOM 763 N N . ARG A 1 95 ? 18.797 -26.672 -6.215 1 81.5 95 ARG A N 1
ATOM 764 C CA . ARG A 1 95 ? 19.531 -27 -5.004 1 81.5 95 ARG A CA 1
ATOM 765 C C . ARG A 1 95 ? 19.453 -28.484 -4.684 1 81.5 95 ARG A C 1
ATOM 767 O O . ARG A 1 95 ? 20.422 -29.094 -4.227 1 81.5 95 ARG A O 1
ATOM 774 N N . LEU A 1 96 ? 18.312 -28.969 -4.883 1 78.88 96 LEU A N 1
ATOM 775 C CA . LEU A 1 96 ? 18.125 -30.406 -4.676 1 78.88 96 LEU A CA 1
ATOM 776 C C . LEU A 1 96 ? 19.016 -31.219 -5.617 1 78.88 96 LEU A C 1
ATOM 778 O O . LEU A 1 96 ? 19.453 -32.312 -5.273 1 78.88 96 LEU A O 1
ATOM 782 N N . ASN A 1 97 ? 19.312 -30.594 -6.707 1 79.75 97 ASN A N 1
ATOM 783 C CA . ASN A 1 97 ? 20.188 -31.25 -7.68 1 79.75 97 ASN A CA 1
ATOM 784 C C . ASN A 1 97 ? 21.656 -30.984 -7.398 1 79.75 97 ASN A C 1
ATOM 786 O O . ASN A 1 97 ? 22.531 -31.438 -8.141 1 79.75 97 ASN A O 1
ATOM 790 N N . GLY A 1 98 ? 21.922 -30.25 -6.328 1 73.38 98 GLY A N 1
ATOM 791 C CA . GLY A 1 98 ? 23.281 -30.047 -5.863 1 73.38 98 GLY A CA 1
ATOM 792 C C . GLY A 1 98 ? 24.047 -29.031 -6.699 1 73.38 98 GLY A C 1
ATOM 793 O O . GLY A 1 98 ? 25.281 -29.078 -6.77 1 73.38 98 GLY A O 1
ATOM 794 N N . HIS A 1 99 ? 23.453 -28.219 -7.301 1 73 99 HIS A N 1
ATOM 795 C CA . HIS A 1 99 ? 24.109 -27.359 -8.289 1 73 99 HIS A CA 1
ATOM 796 C C . HIS A 1 99 ? 24.922 -26.266 -7.617 1 73 99 HIS A C 1
ATOM 798 O O . HIS A 1 99 ? 26.078 -26.047 -7.984 1 73 99 HIS A O 1
ATOM 804 N N . TYR A 1 100 ? 24.422 -25.484 -6.77 1 80.44 100 TYR A N 1
ATOM 805 C CA . TYR A 1 100 ? 25.156 -24.359 -6.191 1 80.44 100 TYR A CA 1
ATOM 806 C C . TYR A 1 100 ? 24.75 -24.141 -4.742 1 80.44 100 TYR A C 1
ATOM 808 O O . TYR A 1 100 ? 23.781 -24.734 -4.258 1 80.44 100 TYR A O 1
ATOM 816 N N . GLY A 1 101 ? 25.641 -23.391 -4.043 1 84.38 101 GLY A N 1
ATOM 817 C CA . GLY A 1 101 ? 25.406 -23.094 -2.639 1 84.38 101 GLY A CA 1
ATOM 818 C C . GLY A 1 101 ? 24.391 -21.984 -2.428 1 84.38 101 GLY A C 1
ATOM 819 O O . GLY A 1 101 ? 24.125 -21.203 -3.342 1 84.38 101 GLY A O 1
ATOM 820 N N . VAL A 1 102 ? 23.859 -22 -1.237 1 87.88 102 VAL A N 1
ATOM 821 C CA . VAL A 1 102 ? 22.844 -21.016 -0.876 1 87.88 102 VAL A CA 1
ATOM 822 C C . VAL A 1 102 ? 23.453 -19.625 -0.886 1 87.88 102 VAL A C 1
ATOM 824 O O . VAL A 1 102 ? 22.828 -18.672 -1.356 1 87.88 102 VAL A O 1
ATOM 827 N N . THR A 1 103 ? 24.656 -19.516 -0.435 1 90.5 103 THR A N 1
ATOM 828 C CA . THR A 1 103 ? 25.328 -18.219 -0.359 1 90.5 103 THR A CA 1
ATOM 829 C C . THR A 1 103 ? 25.578 -17.656 -1.756 1 90.5 103 THR A C 1
ATOM 831 O O . THR A 1 103 ? 25.375 -16.469 -2 1 90.5 103 THR A O 1
ATOM 834 N N . ALA A 1 104 ? 25.984 -18.516 -2.623 1 89.38 104 ALA A N 1
ATOM 835 C CA . ALA A 1 104 ? 26.219 -18.078 -3.998 1 89.38 104 ALA A CA 1
ATOM 836 C C . ALA A 1 104 ? 24.938 -17.609 -4.66 1 89.38 104 ALA A C 1
ATOM 838 O O . ALA A 1 104 ? 24.938 -16.641 -5.414 1 89.38 104 ALA A O 1
ATOM 839 N N . TYR A 1 105 ? 23.906 -18.312 -4.359 1 88.12 105 TYR A N 1
ATOM 840 C CA . TYR A 1 105 ? 22.609 -17.938 -4.914 1 88.12 105 TYR A CA 1
ATOM 841 C C . TYR A 1 105 ? 22.188 -16.562 -4.438 1 88.12 105 TYR A C 1
ATOM 843 O O . TYR A 1 105 ? 21.766 -15.727 -5.238 1 88.12 105 TYR A O 1
ATOM 851 N N . ILE A 1 106 ? 22.344 -16.328 -3.162 1 90.56 106 ILE A N 1
ATOM 852 C CA . ILE A 1 106 ? 21.875 -15.078 -2.572 1 90.56 106 ILE A CA 1
ATOM 853 C C . ILE A 1 106 ? 22.719 -13.922 -3.096 1 90.56 106 ILE A C 1
ATOM 855 O O . ILE A 1 106 ? 22.188 -12.852 -3.4 1 90.56 106 ILE A O 1
ATOM 859 N N . ILE A 1 107 ? 23.953 -14.172 -3.232 1 90.88 107 ILE A N 1
ATOM 860 C CA . ILE A 1 107 ? 24.844 -13.141 -3.758 1 90.88 107 ILE A CA 1
ATOM 861 C C . ILE A 1 107 ? 24.5 -12.867 -5.223 1 90.88 107 ILE A C 1
ATOM 863 O O . ILE A 1 107 ? 24.391 -11.711 -5.641 1 90.88 107 ILE A O 1
ATOM 867 N N . GLY A 1 108 ? 24.344 -13.953 -5.973 1 88.75 108 GLY A N 1
ATOM 868 C CA . GLY A 1 108 ? 23.969 -13.805 -7.371 1 88.75 108 GLY A CA 1
ATOM 869 C C . GLY A 1 108 ? 22.656 -13.078 -7.57 1 88.75 108 GLY A C 1
ATOM 870 O O . GLY A 1 108 ? 22.547 -12.195 -8.422 1 88.75 108 GLY A O 1
ATOM 871 N N . GLN A 1 109 ? 21.734 -13.445 -6.758 1 87.12 109 GLN A N 1
ATOM 872 C CA . GLN A 1 109 ? 20.422 -12.82 -6.836 1 87.12 109 GLN A CA 1
ATOM 873 C C . GLN A 1 109 ? 20.484 -11.344 -6.457 1 87.12 109 GLN A C 1
ATOM 875 O O . GLN A 1 109 ? 19.797 -10.516 -7.062 1 87.12 109 GLN A O 1
ATOM 880 N N . THR A 1 110 ? 21.234 -11.055 -5.457 1 91.06 110 THR A N 1
ATOM 881 C CA . THR A 1 110 ? 21.375 -9.68 -4.992 1 91.06 110 THR A CA 1
ATOM 882 C C . THR A 1 110 ? 22.062 -8.812 -6.051 1 91.06 110 THR A C 1
ATOM 884 O O . THR A 1 110 ? 21.578 -7.73 -6.387 1 91.06 110 THR A O 1
ATOM 887 N N . LEU A 1 111 ? 23.047 -9.312 -6.613 1 91.56 111 LEU A N 1
ATOM 888 C CA . LEU A 1 111 ? 23.812 -8.547 -7.594 1 91.56 111 LEU A CA 1
ATOM 889 C C . LEU A 1 111 ? 23.031 -8.375 -8.891 1 91.56 111 LEU A C 1
ATOM 891 O O . LEU A 1 111 ? 23.109 -7.332 -9.539 1 91.56 111 LEU A O 1
ATOM 895 N N . SER A 1 112 ? 22.328 -9.367 -9.219 1 88.5 112 SER A N 1
ATOM 896 C CA . SER A 1 112 ? 21.562 -9.312 -10.461 1 88.5 112 SER A CA 1
ATOM 897 C C . SER A 1 112 ? 20.438 -8.297 -10.375 1 88.5 112 SER A C 1
ATOM 899 O O . SER A 1 112 ? 20.031 -7.711 -11.383 1 88.5 112 SER A O 1
ATOM 901 N N . SER A 1 113 ? 19.953 -8.055 -9.172 1 88.75 113 SER A N 1
ATOM 902 C CA . SER A 1 113 ? 18.797 -7.168 -9.008 1 88.75 113 SER A CA 1
ATOM 903 C C . SER A 1 113 ? 19.234 -5.707 -8.93 1 88.75 113 SER A C 1
ATOM 905 O O . SER A 1 113 ? 18.438 -4.805 -9.172 1 88.75 113 SER A O 1
ATOM 907 N N . ILE A 1 114 ? 20.484 -5.418 -8.68 1 92 114 ILE A N 1
ATOM 908 C CA . ILE A 1 114 ? 20.984 -4.086 -8.383 1 92 114 ILE A CA 1
ATOM 909 C C . ILE A 1 114 ? 20.75 -3.162 -9.578 1 92 114 ILE A C 1
ATOM 911 O O . ILE A 1 114 ? 20.188 -2.082 -9.43 1 92 114 ILE A O 1
ATOM 915 N N . PRO A 1 115 ? 21.094 -3.592 -10.758 1 89.81 115 PRO A N 1
ATOM 916 C CA . PRO A 1 115 ? 20.906 -2.676 -11.883 1 89.81 115 PRO A CA 1
ATOM 917 C C . PRO A 1 115 ? 19.453 -2.342 -12.148 1 89.81 115 PRO A C 1
ATOM 919 O O . PRO A 1 115 ? 19.125 -1.212 -12.516 1 89.81 115 PRO A O 1
ATOM 922 N N . TYR A 1 116 ? 18.641 -3.227 -11.969 1 88.69 116 TYR A N 1
ATOM 923 C CA . TYR A 1 116 ? 17.219 -3.012 -12.227 1 88.69 116 TYR A CA 1
ATOM 924 C C . TYR A 1 116 ? 16.594 -2.123 -11.148 1 88.69 116 TYR A C 1
ATOM 926 O O . TYR A 1 116 ? 15.812 -1.223 -11.461 1 88.69 116 TYR A O 1
ATOM 934 N N . ILE A 1 117 ? 16.969 -2.406 -9.93 1 91.44 117 ILE A N 1
ATOM 935 C CA . ILE A 1 117 ? 16.406 -1.607 -8.836 1 91.44 117 ILE A CA 1
ATOM 936 C C . ILE A 1 117 ? 16.969 -0.189 -8.906 1 91.44 117 ILE A C 1
ATOM 938 O O . ILE A 1 117 ? 16.281 0.775 -8.578 1 91.44 117 ILE A O 1
ATOM 942 N N . LEU A 1 118 ? 18.188 -0.111 -9.398 1 93.81 118 LEU A N 1
ATOM 943 C CA . LEU A 1 118 ? 18.766 1.211 -9.594 1 93.81 118 LEU A CA 1
ATOM 944 C C . LEU A 1 118 ? 18 1.993 -10.656 1 93.81 118 LEU A C 1
ATOM 946 O O . LEU A 1 118 ? 17.75 3.188 -10.492 1 93.81 118 LEU A O 1
ATOM 950 N N . LEU A 1 119 ? 17.641 1.361 -11.664 1 91.31 119 LEU A N 1
ATOM 951 C CA . LEU A 1 119 ? 16.875 2.004 -12.727 1 91.31 119 LEU A CA 1
ATOM 952 C C . LEU A 1 119 ? 15.5 2.424 -12.219 1 91.31 119 LEU A C 1
ATOM 954 O O . LEU A 1 119 ? 15.031 3.523 -12.523 1 91.31 119 LEU A O 1
ATOM 958 N N . ILE A 1 120 ? 14.93 1.601 -11.453 1 89.5 120 ILE A N 1
ATOM 959 C CA . ILE A 1 120 ? 13.586 1.837 -10.938 1 89.5 120 ILE A CA 1
ATOM 960 C C . ILE A 1 120 ? 13.609 2.99 -9.938 1 89.5 120 ILE A C 1
ATOM 962 O O . ILE A 1 120 ? 12.625 3.715 -9.797 1 89.5 120 ILE A O 1
ATOM 966 N N . SER A 1 121 ? 14.688 3.135 -9.273 1 93.31 121 SER A N 1
ATOM 967 C CA . SER A 1 121 ? 14.82 4.215 -8.297 1 93.31 121 SER A CA 1
ATOM 968 C C . SER A 1 121 ? 15.258 5.512 -8.961 1 93.31 121 SER A C 1
ATOM 970 O O . SER A 1 121 ? 14.766 6.59 -8.617 1 93.31 121 SER A O 1
ATOM 972 N N . LEU A 1 122 ? 16.078 5.379 -10 1 94.56 122 LEU A N 1
ATOM 973 C CA . LEU A 1 122 ? 16.688 6.543 -10.625 1 94.56 122 LEU A CA 1
ATOM 974 C C . LEU A 1 122 ? 15.711 7.242 -11.562 1 94.56 122 LEU A C 1
ATOM 976 O O . LEU A 1 122 ? 15.555 8.461 -11.5 1 94.56 122 LEU A O 1
ATOM 980 N N . ILE A 1 123 ? 15.055 6.566 -12.367 1 94.44 123 ILE A N 1
ATOM 981 C CA . ILE A 1 123 ? 14.234 7.176 -13.406 1 94.44 123 ILE A CA 1
ATOM 982 C C . ILE A 1 123 ? 13 7.816 -12.773 1 94.44 123 ILE A C 1
ATOM 984 O O . ILE A 1 123 ? 12.797 9.031 -12.875 1 94.44 123 ILE A O 1
ATOM 988 N N . PRO A 1 124 ? 12.211 7.008 -12.109 1 93.75 124 PRO A N 1
ATOM 989 C CA . PRO A 1 124 ? 11.07 7.672 -11.469 1 93.75 124 PRO A CA 1
ATOM 990 C C . PRO A 1 124 ? 11.5 8.703 -10.43 1 93.75 124 PRO A C 1
ATOM 992 O O . PRO A 1 124 ? 10.836 9.734 -10.266 1 93.75 124 PRO A O 1
ATOM 995 N N . GLY A 1 125 ? 12.602 8.391 -9.742 1 94.25 125 GLY A N 1
ATOM 996 C CA . GLY A 1 125 ? 13.117 9.359 -8.781 1 94.25 125 GLY A CA 1
ATOM 997 C C . GLY A 1 125 ? 13.492 10.688 -9.414 1 94.25 125 GLY A C 1
ATOM 998 O O . GLY A 1 125 ? 13.203 11.75 -8.859 1 94.25 125 GLY A O 1
ATOM 999 N N . ALA A 1 126 ? 14.07 10.594 -10.547 1 94.88 126 ALA A N 1
ATOM 1000 C CA . ALA A 1 126 ? 14.453 11.812 -11.258 1 94.88 126 ALA A CA 1
ATOM 1001 C C . ALA A 1 126 ? 13.219 12.578 -11.727 1 94.88 126 ALA A C 1
ATOM 1003 O O . ALA A 1 126 ? 13.188 13.812 -11.664 1 94.88 126 ALA A O 1
ATOM 1004 N N . LEU A 1 127 ? 12.281 11.883 -12.156 1 94.19 127 LEU A N 1
ATOM 1005 C CA . LEU A 1 127 ? 11.047 12.516 -12.609 1 94.19 127 LEU A CA 1
ATOM 1006 C C . LEU A 1 127 ? 10.391 13.297 -11.469 1 94.19 127 LEU A C 1
ATOM 1008 O O . LEU A 1 127 ? 10.062 14.477 -11.633 1 94.19 127 LEU A O 1
ATOM 1012 N N . VAL A 1 128 ? 10.312 12.664 -10.383 1 93.62 128 VAL A N 1
ATOM 1013 C CA . VAL A 1 128 ? 9.664 13.312 -9.242 1 93.62 128 VAL A CA 1
ATOM 1014 C C . VAL A 1 128 ? 10.523 14.477 -8.758 1 93.62 128 VAL A C 1
ATOM 1016 O O . VAL A 1 128 ? 10.023 15.578 -8.531 1 93.62 128 VAL A O 1
ATOM 1019 N N . TYR A 1 129 ? 11.789 14.211 -8.68 1 94.19 129 TYR A N 1
ATOM 1020 C CA . TYR A 1 129 ? 12.703 15.164 -8.07 1 94.19 129 TYR A CA 1
ATOM 1021 C C . TYR A 1 129 ? 12.766 16.453 -8.875 1 94.19 129 TYR A C 1
ATOM 1023 O O . TYR A 1 129 ? 12.68 17.547 -8.32 1 94.19 129 TYR A O 1
ATOM 1031 N N . TYR A 1 130 ? 12.812 16.391 -10.133 1 93.06 130 TYR A N 1
ATOM 1032 C CA . TYR A 1 130 ? 13.023 17.578 -10.953 1 93.06 130 TYR A CA 1
ATOM 1033 C C . TYR A 1 130 ? 11.695 18.219 -11.328 1 93.06 130 TYR A C 1
ATOM 1035 O O . TYR A 1 130 ? 11.617 19.438 -11.469 1 93.06 130 TYR A O 1
ATOM 1043 N N . LEU A 1 131 ? 10.688 17.484 -11.414 1 90.81 131 LEU A N 1
ATOM 1044 C CA . LEU A 1 131 ? 9.383 18.078 -11.719 1 90.81 131 LEU A CA 1
ATOM 1045 C C . LEU A 1 131 ? 8.859 18.875 -10.531 1 90.81 131 LEU A C 1
ATOM 1047 O O . LEU A 1 131 ? 8.219 19.906 -10.711 1 90.81 131 LEU A O 1
ATOM 1051 N N . THR A 1 132 ? 9.109 18.469 -9.328 1 91.81 132 THR A N 1
ATOM 1052 C CA . THR A 1 132 ? 8.586 19.125 -8.141 1 91.81 132 THR A CA 1
ATOM 1053 C C . THR A 1 132 ? 9.547 20.203 -7.652 1 91.81 132 THR A C 1
ATOM 1055 O O . THR A 1 132 ? 9.195 21 -6.777 1 91.81 132 THR A O 1
ATOM 1058 N N . ASN A 1 133 ? 10.688 20.219 -8.266 1 90.75 133 ASN A N 1
ATOM 1059 C CA . ASN A 1 133 ? 11.688 21.234 -7.938 1 90.75 133 ASN A CA 1
ATOM 1060 C C . ASN A 1 133 ? 12.109 21.156 -6.473 1 90.75 133 ASN A C 1
ATOM 1062 O O . ASN A 1 133 ? 12.086 22.156 -5.754 1 90.75 133 ASN A O 1
ATOM 1066 N N . LEU A 1 134 ? 12.5 19.953 -6.102 1 92.06 134 LEU A N 1
ATOM 1067 C CA . LEU A 1 134 ? 13.031 19.766 -4.758 1 92.06 134 LEU A CA 1
ATOM 1068 C C . LEU A 1 134 ? 14.406 20.422 -4.621 1 92.06 134 LEU A C 1
ATOM 1070 O O . LEU A 1 134 ? 14.852 21.125 -5.527 1 92.06 134 LEU A O 1
ATOM 1074 N N . HIS A 1 135 ? 14.938 20.344 -3.428 1 87.75 135 HIS A N 1
ATOM 1075 C CA . HIS A 1 135 ? 16.203 21.016 -3.127 1 87.75 135 HIS A CA 1
ATOM 1076 C C . HIS A 1 135 ? 17.219 20.812 -4.246 1 87.75 135 HIS A C 1
ATOM 1078 O O . HIS A 1 135 ? 17.578 19.672 -4.551 1 87.75 135 HIS A O 1
ATOM 1084 N N . HIS A 1 136 ? 17.609 21.938 -4.805 1 83.81 136 HIS A N 1
ATOM 1085 C CA . HIS A 1 136 ? 18.453 21.891 -5.996 1 83.81 136 HIS A CA 1
ATOM 1086 C C . HIS A 1 136 ? 19.891 21.578 -5.633 1 83.81 136 HIS A C 1
ATOM 1088 O O . HIS A 1 136 ? 20.516 22.297 -4.84 1 83.81 136 HIS A O 1
ATOM 1094 N N . SER A 1 137 ? 20.438 20.453 -5.91 1 88.69 137 SER A N 1
ATOM 1095 C CA . SER A 1 137 ? 21.828 20.031 -5.75 1 88.69 137 SER A CA 1
ATOM 1096 C C . SER A 1 137 ? 22.016 18.578 -6.16 1 88.69 137 SER A C 1
ATOM 1098 O O . SER A 1 137 ? 21.109 17.75 -5.973 1 88.69 137 SER A O 1
ATOM 1100 N N . CYS A 1 138 ? 23.078 18.328 -6.734 1 90.56 138 CYS A N 1
ATOM 1101 C CA . CYS A 1 138 ? 23.391 16.969 -7.164 1 90.56 138 CYS A CA 1
ATOM 1102 C C . CYS A 1 138 ? 23.516 16.031 -5.969 1 90.56 138 CYS A C 1
ATOM 1104 O O . CYS A 1 138 ? 23.078 14.875 -6.031 1 90.56 138 CYS A O 1
ATOM 1106 N N . GLN A 1 139 ? 24.062 16.594 -4.906 1 93.19 139 GLN A N 1
ATOM 1107 C CA . GLN A 1 139 ? 24.234 15.766 -3.715 1 93.19 139 GLN A CA 1
ATOM 1108 C C . GLN A 1 139 ? 22.891 15.352 -3.133 1 93.19 139 GLN A C 1
ATOM 1110 O O . GLN A 1 139 ? 22.719 14.211 -2.713 1 93.19 139 GLN A O 1
ATOM 1115 N N . HIS A 1 140 ? 21.984 16.328 -3.135 1 95.62 140 HIS A N 1
ATOM 1116 C CA . HIS A 1 140 ? 20.656 16.031 -2.596 1 95.62 140 HIS A CA 1
ATOM 1117 C C . HIS A 1 140 ? 19.906 15.039 -3.477 1 95.62 140 HIS A C 1
ATOM 1119 O O . HIS A 1 140 ? 19.188 14.172 -2.971 1 95.62 140 HIS A O 1
ATOM 1125 N N . PHE A 1 141 ? 20.125 15.164 -4.758 1 96.38 141 PHE A N 1
ATOM 1126 C CA . PHE A 1 141 ? 19.469 14.25 -5.68 1 96.38 141 PHE A CA 1
ATOM 1127 C C . PHE A 1 141 ? 20.016 12.836 -5.523 1 96.38 141 PHE A C 1
ATOM 1129 O O . PHE A 1 141 ? 19.25 11.867 -5.488 1 96.38 141 PHE A O 1
ATOM 1136 N N . VAL A 1 142 ? 21.297 12.727 -5.43 1 95.56 142 VAL A N 1
ATOM 1137 C CA . VAL A 1 142 ? 21.938 11.422 -5.281 1 95.56 142 VAL A CA 1
ATOM 1138 C C . VAL A 1 142 ? 21.484 10.773 -3.973 1 95.56 142 VAL A C 1
ATOM 1140 O O . VAL A 1 142 ? 21.188 9.578 -3.934 1 95.56 142 VAL A O 1
ATOM 1143 N N . TYR A 1 143 ? 21.469 11.539 -2.893 1 96.69 143 TYR A N 1
ATOM 1144 C CA . TYR A 1 143 ? 21.016 11.016 -1.609 1 96.69 143 TYR A CA 1
ATOM 1145 C C . TYR A 1 143 ? 19.578 10.516 -1.707 1 96.69 143 TYR A C 1
ATOM 1147 O O . TYR A 1 143 ? 19.266 9.422 -1.223 1 96.69 143 TYR A O 1
ATOM 1155 N N . PHE A 1 144 ? 18.75 11.359 -2.395 1 97.06 144 PHE A N 1
ATOM 1156 C CA . PHE A 1 144 ? 17.344 11.016 -2.58 1 97.06 144 PHE A CA 1
ATOM 1157 C C . PHE A 1 144 ? 17.203 9.68 -3.293 1 97.06 144 PHE A C 1
ATOM 1159 O O . PHE A 1 144 ? 16.469 8.797 -2.832 1 97.06 144 PHE A O 1
ATOM 1166 N N . THR A 1 145 ? 17.922 9.5 -4.297 1 96 145 THR A N 1
ATOM 1167 C CA . THR A 1 145 ? 17.844 8.281 -5.098 1 96 145 THR A CA 1
ATOM 1168 C C . THR A 1 145 ? 18.422 7.094 -4.336 1 96 145 THR A C 1
ATOM 1170 O O . THR A 1 145 ? 17.922 5.977 -4.441 1 96 145 THR A O 1
ATOM 1173 N N . CYS A 1 146 ? 19.469 7.332 -3.58 1 96.81 146 CYS A N 1
ATOM 1174 C CA . CYS A 1 146 ? 20.094 6.27 -2.801 1 96.81 146 CYS A CA 1
ATOM 1175 C C . CYS A 1 146 ? 19.141 5.727 -1.749 1 96.81 146 CYS A C 1
ATOM 1177 O O . CYS A 1 146 ? 19.047 4.516 -1.547 1 96.81 146 CYS A O 1
ATOM 1179 N N . VAL A 1 147 ? 18.438 6.641 -1.11 1 97.44 147 VAL A N 1
ATOM 1180 C CA . VAL A 1 147 ? 17.484 6.223 -0.083 1 97.44 147 VAL A CA 1
ATOM 1181 C C . VAL A 1 147 ? 16.375 5.387 -0.713 1 97.44 147 VAL A C 1
ATOM 1183 O O . VAL A 1 147 ? 15.977 4.352 -0.168 1 97.44 147 VAL A O 1
ATOM 1186 N N . LEU A 1 148 ? 15.891 5.832 -1.883 1 96.25 148 LEU A N 1
ATOM 1187 C CA . LEU A 1 148 ? 14.859 5.078 -2.578 1 96.25 148 LEU A CA 1
ATOM 1188 C C . LEU A 1 148 ? 15.375 3.705 -2.996 1 96.25 148 LEU A C 1
ATOM 1190 O O . LEU A 1 148 ? 14.688 2.697 -2.812 1 96.25 148 LEU A O 1
ATOM 1194 N N . PHE A 1 149 ? 16.562 3.682 -3.486 1 96.69 149 PHE A N 1
ATOM 1195 C CA . PHE A 1 149 ? 17.188 2.447 -3.941 1 96.69 149 PHE A CA 1
ATOM 1196 C C . PHE A 1 149 ? 17.328 1.453 -2.793 1 96.69 149 PHE A C 1
ATOM 1198 O O . PHE A 1 149 ? 16.906 0.3 -2.912 1 96.69 149 PHE A O 1
ATOM 1205 N N . VAL A 1 150 ? 17.875 1.883 -1.708 1 97.06 150 VAL A N 1
ATOM 1206 C CA . VAL A 1 150 ? 18.125 0.998 -0.574 1 97.06 150 VAL A CA 1
ATOM 1207 C C . VAL A 1 150 ? 16.797 0.539 0.018 1 97.06 150 VAL A C 1
ATOM 1209 O O . VAL A 1 150 ? 16.656 -0.613 0.438 1 97.06 150 VAL A O 1
ATOM 1212 N N . SER A 1 151 ? 15.82 1.422 0.055 1 96.19 151 SER A N 1
ATOM 1213 C CA . SER A 1 151 ? 14.516 1.074 0.6 1 96.19 151 SER A CA 1
ATOM 1214 C C . SER A 1 151 ? 13.844 -0.017 -0.227 1 96.19 151 SER A C 1
ATOM 1216 O O . SER A 1 151 ? 13.273 -0.958 0.326 1 96.19 151 SER A O 1
ATOM 1218 N N . VAL A 1 152 ? 13.945 0.083 -1.499 1 94.62 152 VAL A N 1
ATOM 1219 C CA . VAL A 1 152 ? 13.352 -0.919 -2.379 1 94.62 152 VAL A CA 1
ATOM 1220 C C . VAL A 1 152 ? 14.07 -2.252 -2.207 1 94.62 152 VAL A C 1
ATOM 1222 O O . VAL A 1 152 ? 13.438 -3.305 -2.125 1 94.62 152 VAL A O 1
ATOM 1225 N N . MET A 1 153 ? 15.352 -2.189 -2.129 1 95.25 153 MET A N 1
ATOM 1226 C CA . MET A 1 153 ? 16.141 -3.402 -1.927 1 95.25 153 MET A CA 1
ATOM 1227 C C . MET A 1 153 ? 15.766 -4.082 -0.613 1 95.25 153 MET A C 1
ATOM 1229 O O . MET A 1 153 ? 15.711 -5.309 -0.536 1 95.25 153 MET A O 1
ATOM 1233 N N . LEU A 1 154 ? 15.578 -3.275 0.344 1 95.94 154 LEU A N 1
ATOM 1234 C CA . LEU A 1 154 ? 15.219 -3.793 1.66 1 95.94 154 LEU A CA 1
ATOM 1235 C C . LEU A 1 154 ? 13.867 -4.504 1.612 1 95.94 154 LEU A C 1
ATOM 1237 O O . LEU A 1 154 ? 13.719 -5.602 2.162 1 95.94 154 LEU A O 1
ATOM 1241 N N . VAL A 1 155 ? 12.93 -3.916 0.984 1 94.56 155 VAL A N 1
ATOM 1242 C CA . VAL A 1 155 ? 11.602 -4.512 0.911 1 94.56 155 VAL A CA 1
ATOM 1243 C C . VAL A 1 155 ? 11.648 -5.781 0.063 1 94.56 155 VAL A C 1
ATOM 1245 O O . VAL A 1 155 ? 10.969 -6.762 0.365 1 94.56 155 VAL A O 1
ATOM 1248 N N . GLU A 1 156 ? 12.414 -5.785 -1.02 1 91.75 156 GLU A N 1
ATOM 1249 C CA . GLU A 1 156 ? 12.594 -7.008 -1.795 1 91.75 156 GLU A CA 1
ATOM 1250 C C . GLU A 1 156 ? 13.164 -8.133 -0.932 1 91.75 156 GLU A C 1
ATOM 1252 O O . GLU A 1 156 ? 12.711 -9.273 -1.019 1 91.75 156 GLU A O 1
ATOM 1257 N N . SER A 1 157 ? 14.125 -7.746 -0.159 1 94.06 157 SER A N 1
ATOM 1258 C CA . SER A 1 157 ? 14.711 -8.727 0.748 1 94.06 157 SER A CA 1
ATOM 1259 C C . SER A 1 157 ? 13.672 -9.266 1.727 1 94.06 157 SER A C 1
ATOM 1261 O O . SER A 1 157 ? 13.633 -10.461 2.002 1 94.06 157 SER A O 1
ATOM 1263 N N . LEU A 1 158 ? 12.906 -8.375 2.242 1 94.12 158 LEU A N 1
ATOM 1264 C CA . LEU A 1 158 ? 11.844 -8.766 3.16 1 94.12 158 LEU A CA 1
ATOM 1265 C C . LEU A 1 158 ? 10.859 -9.711 2.479 1 94.12 158 LEU A C 1
ATOM 1267 O O . LEU A 1 158 ? 10.453 -10.719 3.062 1 94.12 158 LEU A O 1
ATOM 1271 N N . MET A 1 159 ? 10.5 -9.43 1.258 1 92.75 159 MET A N 1
ATOM 1272 C CA . MET A 1 159 ? 9.539 -10.258 0.524 1 92.75 159 MET A CA 1
ATOM 1273 C C . MET A 1 159 ? 10.133 -11.617 0.194 1 92.75 159 MET A C 1
ATOM 1275 O O . MET A 1 159 ? 9.414 -12.617 0.155 1 92.75 159 MET A O 1
ATOM 1279 N N . MET A 1 160 ? 11.414 -11.656 -0.039 1 91.25 160 MET A N 1
ATOM 1280 C CA . MET A 1 160 ? 12.07 -12.945 -0.268 1 91.25 160 MET A CA 1
ATOM 1281 C C . MET A 1 160 ? 12.047 -13.797 0.995 1 91.25 160 MET A C 1
ATOM 1283 O O . MET A 1 160 ? 11.875 -15.016 0.921 1 91.25 160 MET A O 1
ATOM 1287 N N . ILE A 1 161 ? 12.234 -13.148 2.1 1 93.31 161 ILE A N 1
ATOM 1288 C CA . ILE A 1 161 ? 12.148 -13.852 3.373 1 93.31 161 ILE A CA 1
ATOM 1289 C C . ILE A 1 161 ? 10.742 -14.422 3.553 1 93.31 161 ILE A C 1
ATOM 1291 O O . ILE A 1 161 ? 10.586 -15.602 3.875 1 93.31 161 ILE A O 1
ATOM 1295 N N . VAL A 1 162 ? 9.766 -13.664 3.258 1 92.19 162 VAL A N 1
ATOM 1296 C CA . VAL A 1 162 ? 8.383 -14.094 3.393 1 92.19 162 VAL A CA 1
ATOM 1297 C C . VAL A 1 162 ? 8.086 -15.219 2.404 1 92.19 162 VAL A C 1
ATOM 1299 O O . VAL A 1 162 ? 7.438 -16.203 2.754 1 92.19 162 VAL A O 1
ATOM 1302 N N . ALA A 1 163 ? 8.578 -15.039 1.221 1 89.88 163 ALA A N 1
ATOM 1303 C CA . ALA A 1 163 ? 8.352 -16.031 0.171 1 89.88 163 ALA A CA 1
ATOM 1304 C C . ALA A 1 163 ? 8.914 -17.391 0.57 1 89.88 163 ALA A C 1
ATOM 1306 O O . ALA A 1 163 ? 8.383 -18.438 0.169 1 89.88 163 ALA A O 1
ATOM 1307 N N . SER A 1 164 ? 9.914 -17.375 1.35 1 88.06 164 SER A N 1
ATOM 1308 C CA . SER A 1 164 ? 10.562 -18.625 1.743 1 88.06 164 SER A CA 1
ATOM 1309 C C . SER A 1 164 ? 9.812 -19.297 2.885 1 88.06 164 SER A C 1
ATOM 1311 O O . SER A 1 164 ? 10.008 -20.484 3.148 1 88.06 164 SER A O 1
ATOM 1313 N N . MET A 1 165 ? 8.891 -18.531 3.5 1 88.06 165 MET A N 1
ATOM 1314 C CA . MET A 1 165 ? 8.273 -19.047 4.711 1 88.06 165 MET A CA 1
ATOM 1315 C C . MET A 1 165 ? 6.801 -19.375 4.477 1 88.06 165 MET A C 1
ATOM 1317 O O . MET A 1 165 ? 6.211 -20.172 5.203 1 88.06 165 MET A O 1
ATOM 1321 N N . VAL A 1 166 ? 6.227 -18.812 3.518 1 84.31 166 VAL A N 1
ATOM 1322 C CA . VAL A 1 166 ? 4.781 -18.938 3.359 1 84.31 166 VAL A CA 1
ATOM 1323 C C . VAL A 1 166 ? 4.469 -19.922 2.24 1 84.31 166 VAL A C 1
ATOM 1325 O O . VAL A 1 166 ? 5.219 -20.031 1.265 1 84.31 166 VAL A O 1
ATOM 1328 N N . PRO A 1 167 ? 3.305 -20.531 2.268 1 80.19 167 PRO A N 1
ATOM 1329 C CA . PRO A 1 167 ? 2.988 -21.641 1.36 1 80.19 167 PRO A CA 1
ATOM 1330 C C . PRO A 1 167 ? 2.359 -21.172 0.052 1 80.19 167 PRO A C 1
ATOM 1332 O O . PRO A 1 167 ? 2.373 -21.891 -0.944 1 80.19 167 PRO A O 1
ATOM 1335 N N . ASN A 1 168 ? 1.683 -20.047 0.06 1 84.56 168 ASN A N 1
ATOM 1336 C CA . ASN A 1 168 ? 0.985 -19.641 -1.156 1 84.56 168 ASN A CA 1
ATOM 1337 C C . ASN A 1 168 ? 1.067 -18.125 -1.374 1 84.56 168 ASN A C 1
ATOM 1339 O O . ASN A 1 168 ? 1.521 -17.391 -0.495 1 84.56 168 ASN A O 1
ATOM 1343 N N . PHE A 1 169 ? 0.716 -17.75 -2.52 1 84.94 169 PHE A N 1
ATOM 1344 C CA . PHE A 1 169 ? 0.805 -16.359 -2.953 1 84.94 169 PHE A CA 1
ATOM 1345 C C . PHE A 1 169 ? -0.036 -15.461 -2.057 1 84.94 169 PHE A C 1
ATOM 1347 O O . PHE A 1 169 ? 0.423 -14.398 -1.63 1 84.94 169 PHE A O 1
ATOM 1354 N N . LEU A 1 170 ? -1.204 -15.945 -1.738 1 84.69 170 LEU A N 1
ATOM 1355 C CA . LEU A 1 170 ? -2.178 -15.156 -0.994 1 84.69 170 LEU A CA 1
ATOM 1356 C C . LEU A 1 170 ? -1.647 -14.805 0.392 1 84.69 170 LEU A C 1
ATOM 1358 O O . LEU A 1 170 ? -1.606 -13.633 0.766 1 84.69 170 LEU A O 1
ATOM 1362 N N . THR A 1 171 ? -1.188 -15.789 1.082 1 85.62 171 THR A N 1
ATOM 1363 C CA . THR A 1 171 ? -0.698 -15.594 2.441 1 85.62 171 THR A CA 1
ATOM 1364 C C . THR A 1 171 ? 0.563 -14.734 2.443 1 85.62 171 THR A C 1
ATOM 1366 O O . THR A 1 171 ? 0.767 -13.922 3.35 1 85.62 171 THR A O 1
ATOM 1369 N N . GLY A 1 172 ? 1.329 -14.906 1.426 1 90 172 GLY A N 1
ATOM 1370 C CA . GLY A 1 172 ? 2.566 -14.148 1.351 1 90 172 GLY A CA 1
ATOM 1371 C C . GLY A 1 172 ? 2.346 -12.664 1.145 1 90 172 GLY A C 1
ATOM 1372 O O . GLY A 1 172 ? 2.934 -11.836 1.849 1 90 172 GLY A O 1
ATOM 1373 N N . ILE A 1 173 ? 1.445 -12.352 0.2 1 90.44 173 ILE A N 1
ATOM 1374 C CA . ILE A 1 173 ? 1.197 -10.953 -0.132 1 90.44 173 ILE A CA 1
ATOM 1375 C C . ILE A 1 173 ? 0.544 -10.25 1.055 1 90.44 173 ILE A C 1
ATOM 1377 O O . ILE A 1 173 ? 0.97 -9.164 1.449 1 90.44 173 ILE A O 1
ATOM 1381 N N . ILE A 1 174 ? -0.39 -10.922 1.702 1 88.19 174 ILE A N 1
ATOM 1382 C CA . ILE A 1 174 ? -1.117 -10.305 2.807 1 88.19 174 ILE A CA 1
ATOM 1383 C C . ILE A 1 174 ? -0.179 -10.109 3.996 1 88.19 174 ILE A C 1
ATOM 1385 O O . ILE A 1 174 ? -0.206 -9.062 4.648 1 88.19 174 ILE A O 1
ATOM 1389 N N . THR A 1 175 ? 0.672 -11.109 4.223 1 89 175 THR A N 1
ATOM 1390 C CA . THR A 1 175 ? 1.646 -11 5.305 1 89 175 THR A CA 1
ATOM 1391 C C . THR A 1 175 ? 2.623 -9.859 5.035 1 89 175 THR A C 1
ATOM 1393 O O . THR A 1 175 ? 2.924 -9.07 5.938 1 89 175 THR A O 1
ATOM 1396 N N . GLY A 1 176 ? 3.061 -9.844 3.801 1 90.62 176 GLY A N 1
ATOM 1397 C CA . GLY A 1 176 ? 3.947 -8.75 3.428 1 90.62 176 GLY A CA 1
ATOM 1398 C C . GLY A 1 176 ? 3.32 -7.383 3.615 1 90.62 176 GLY A C 1
ATOM 1399 O O . GLY A 1 176 ? 3.953 -6.473 4.152 1 90.62 176 GLY A O 1
ATOM 1400 N N . CYS A 1 177 ? 2.08 -7.227 3.199 1 89.44 177 CYS A N 1
ATOM 1401 C CA . CYS A 1 177 ? 1.355 -5.973 3.361 1 89.44 177 CYS A CA 1
ATOM 1402 C C . CYS A 1 177 ? 1.22 -5.605 4.836 1 89.44 177 CYS A C 1
ATOM 1404 O O . CYS A 1 177 ? 1.386 -4.445 5.207 1 89.44 177 CYS A O 1
ATOM 1406 N N . GLY A 1 178 ? 0.957 -6.641 5.609 1 88.5 178 GLY A N 1
ATOM 1407 C CA . GLY A 1 178 ? 0.827 -6.406 7.039 1 88.5 178 GLY A CA 1
ATOM 1408 C C . GLY A 1 178 ? 2.109 -5.914 7.684 1 88.5 178 GLY A C 1
ATOM 1409 O O . GLY A 1 178 ? 2.1 -4.941 8.438 1 88.5 178 GLY A O 1
ATOM 1410 N N . ILE A 1 179 ? 3.201 -6.547 7.363 1 90.62 179 ILE A N 1
ATOM 1411 C CA . ILE A 1 179 ? 4.492 -6.18 7.93 1 90.62 179 ILE A CA 1
ATOM 1412 C C . ILE A 1 179 ? 4.863 -4.762 7.5 1 90.62 179 ILE A C 1
ATOM 1414 O O . ILE A 1 179 ? 5.25 -3.934 8.328 1 90.62 179 ILE A O 1
ATOM 1418 N N . LEU A 1 180 ? 4.723 -4.504 6.227 1 91.06 180 LEU A N 1
ATOM 1419 C CA . LEU A 1 180 ? 5.062 -3.184 5.703 1 91.06 180 LEU A CA 1
ATOM 1420 C C . LEU A 1 180 ? 4.141 -2.115 6.285 1 91.06 180 LEU A C 1
ATOM 1422 O O . LEU A 1 180 ? 4.566 -0.981 6.516 1 91.06 180 LEU A O 1
ATOM 1426 N N . GLY A 1 181 ? 2.895 -2.535 6.496 1 87.69 181 GLY A N 1
ATOM 1427 C CA . GLY A 1 181 ? 1.953 -1.606 7.102 1 87.69 181 GLY A CA 1
ATOM 1428 C C . GLY A 1 181 ? 2.355 -1.177 8.5 1 87.69 181 GLY A C 1
ATOM 1429 O O . GLY A 1 181 ? 2.311 0.011 8.828 1 87.69 181 GLY A O 1
ATOM 1430 N N . VAL A 1 182 ? 2.787 -2.115 9.219 1 87.75 182 VAL A N 1
ATOM 1431 C CA . VAL A 1 182 ? 3.223 -1.817 10.578 1 87.75 182 VAL A CA 1
ATOM 1432 C C . VAL A 1 182 ? 4.453 -0.913 10.539 1 87.75 182 VAL A C 1
ATOM 1434 O O . VAL A 1 182 ? 4.551 0.041 11.312 1 87.75 182 VAL A O 1
ATOM 1437 N N . MET A 1 183 ? 5.289 -1.168 9.633 1 88.56 183 MET A N 1
ATOM 1438 C CA . MET A 1 183 ? 6.512 -0.376 9.523 1 88.56 183 MET A CA 1
ATOM 1439 C C . MET A 1 183 ? 6.203 1.046 9.07 1 88.56 183 MET A C 1
ATOM 1441 O O . MET A 1 183 ? 6.84 1.999 9.523 1 88.56 183 MET A O 1
ATOM 1445 N N . MET A 1 184 ? 5.277 1.129 8.203 1 88.25 184 MET A N 1
ATOM 1446 C CA . MET A 1 184 ? 4.887 2.449 7.719 1 88.25 184 MET A CA 1
ATOM 1447 C C . MET A 1 184 ? 4.227 3.262 8.828 1 88.25 184 MET A C 1
ATOM 1449 O O . MET A 1 184 ? 4.457 4.469 8.938 1 88.25 184 MET A O 1
ATOM 1453 N N . LEU A 1 185 ? 3.473 2.592 9.609 1 83.69 185 LEU A N 1
ATOM 1454 C CA . LEU A 1 185 ? 2.762 3.258 10.695 1 83.69 185 LEU A CA 1
ATOM 1455 C C . LEU A 1 185 ? 3.738 3.795 11.734 1 83.69 185 LEU A C 1
ATOM 1457 O O . LEU A 1 185 ? 3.521 4.867 12.297 1 83.69 185 LEU A O 1
ATOM 1461 N N . ASN A 1 186 ? 4.789 3.098 11.867 1 83.31 186 ASN A N 1
ATOM 1462 C CA . ASN A 1 186 ? 5.77 3.488 12.875 1 83.31 186 ASN A CA 1
ATOM 1463 C C . ASN A 1 186 ? 6.883 4.34 12.273 1 83.31 186 ASN A C 1
ATOM 1465 O O . ASN A 1 186 ? 7.918 4.555 12.906 1 83.31 186 ASN A O 1
ATOM 1469 N N . GLY A 1 187 ? 6.656 4.824 11.062 1 84.69 187 GLY A N 1
ATOM 1470 C CA . GLY A 1 187 ? 7.699 5.555 10.359 1 84.69 187 GLY A CA 1
ATOM 1471 C C . GLY A 1 187 ? 7.844 6.988 10.836 1 84.69 187 GLY A C 1
ATOM 1472 O O . GLY A 1 187 ? 8.812 7.664 10.492 1 84.69 187 GLY A O 1
ATOM 1473 N N . GLY A 1 188 ? 6.855 7.484 11.656 1 77.44 188 GLY A N 1
ATOM 1474 C CA . GLY A 1 188 ? 7.008 8.797 12.258 1 77.44 188 GLY A CA 1
ATOM 1475 C C . GLY A 1 188 ? 6.285 9.891 11.5 1 77.44 188 GLY A C 1
ATOM 1476 O O . GLY A 1 188 ? 6.367 11.062 11.867 1 77.44 188 GLY A O 1
ATOM 1477 N N . PHE A 1 189 ? 5.609 9.586 10.438 1 80.38 189 PHE A N 1
ATOM 1478 C CA . PHE A 1 189 ? 4.871 10.594 9.68 1 80.38 189 PHE A CA 1
ATOM 1479 C C . PHE A 1 189 ? 3.439 10.711 10.188 1 80.38 189 PHE A C 1
ATOM 1481 O O . PHE A 1 189 ? 2.914 11.812 10.336 1 80.38 189 PHE A O 1
ATOM 1488 N N . TYR A 1 190 ? 2.865 9.625 10.453 1 76 190 TYR A N 1
ATOM 1489 C CA . TYR A 1 190 ? 1.46 9.625 10.844 1 76 190 TYR A CA 1
ATOM 1490 C C . TYR A 1 190 ? 1.296 10.062 12.289 1 76 190 TYR A C 1
ATOM 1492 O O . TYR A 1 190 ? 0.322 10.734 12.633 1 76 190 TYR A O 1
ATOM 1500 N N . LYS A 1 191 ? 2.182 9.594 13.016 1 76.38 191 LYS A N 1
ATOM 1501 C CA . LYS A 1 191 ? 2.32 10.047 14.398 1 76.38 191 LYS A CA 1
ATOM 1502 C C . LYS A 1 191 ? 3.764 10.438 14.703 1 76.38 191 LYS A C 1
ATOM 1504 O O . LYS A 1 191 ? 4.688 9.656 14.461 1 76.38 191 LYS A O 1
ATOM 1509 N N . LEU A 1 192 ? 3.816 11.656 15.25 1 76.5 192 LEU A N 1
ATOM 1510 C CA . LEU A 1 192 ? 5.152 12.188 15.508 1 76.5 192 LEU A CA 1
ATOM 1511 C C . LEU A 1 192 ? 5.891 11.328 16.531 1 76.5 192 LEU A C 1
ATOM 1513 O O . LEU A 1 192 ? 5.273 10.758 17.438 1 76.5 192 LEU A O 1
ATOM 1517 N N . PRO A 1 193 ? 7.176 11.203 16.328 1 73.06 193 PRO A N 1
ATOM 1518 C CA . PRO A 1 193 ? 7.996 10.328 17.156 1 73.06 193 PRO A CA 1
ATOM 1519 C C . PRO A 1 193 ? 7.84 10.625 18.656 1 73.06 193 PRO A C 1
ATOM 1521 O O . PRO A 1 193 ? 7.875 9.703 19.469 1 73.06 193 PRO A O 1
ATOM 1524 N N . SER A 1 194 ? 7.602 11.82 19.016 1 72.25 194 SER A N 1
ATOM 1525 C CA . SER A 1 194 ? 7.465 12.172 20.422 1 72.25 194 SER A CA 1
ATOM 1526 C C . SER A 1 194 ? 6.141 11.68 20.984 1 72.25 194 SER A C 1
ATOM 1528 O O . SER A 1 194 ? 6.012 11.469 22.203 1 72.25 194 SER A O 1
ATOM 1530 N N . ASP A 1 195 ? 5.18 11.398 20.078 1 70.19 195 ASP A N 1
ATOM 1531 C CA . ASP A 1 195 ? 3.84 11.023 20.531 1 70.19 195 ASP A CA 1
ATOM 1532 C C . ASP A 1 195 ? 3.629 9.516 20.422 1 70.19 195 ASP A C 1
ATOM 1534 O O . ASP A 1 195 ? 2.543 9.016 20.734 1 70.19 195 ASP A O 1
ATOM 1538 N N . LEU A 1 196 ? 4.672 8.844 20.031 1 73.38 196 LEU A N 1
ATOM 1539 C CA . LEU A 1 196 ? 4.535 7.391 19.969 1 73.38 196 LEU A CA 1
ATOM 1540 C C . LEU A 1 196 ? 4.539 6.773 21.359 1 73.38 196 LEU A C 1
ATOM 1542 O O . LEU A 1 196 ? 5.41 7.082 22.172 1 73.38 196 LEU A O 1
ATOM 1546 N N . PRO A 1 197 ? 3.43 5.938 21.578 1 76.5 197 PRO A N 1
ATOM 1547 C CA . PRO A 1 197 ? 3.33 5.348 22.922 1 76.5 197 PRO A CA 1
ATOM 1548 C C . PRO A 1 197 ? 4.473 4.383 23.219 1 76.5 197 PRO A C 1
ATOM 1550 O O . PRO A 1 197 ? 4.898 3.627 22.344 1 76.5 197 PRO A O 1
ATOM 1553 N N . LYS A 1 198 ? 5.062 4.582 24.453 1 70.75 198 LYS A N 1
ATOM 1554 C CA . LYS A 1 198 ? 6.051 3.639 24.969 1 70.75 198 LYS A CA 1
ATOM 1555 C C . LYS A 1 198 ? 5.375 2.43 25.609 1 70.75 198 LYS A C 1
ATOM 1557 O O . LYS A 1 198 ? 4.207 2.498 26 1 70.75 198 LYS A O 1
ATOM 1562 N N . PRO A 1 199 ? 6.113 1.301 25.625 1 67.75 199 PRO A N 1
ATOM 1563 C CA . PRO A 1 199 ? 7.484 0.919 25.281 1 67.75 199 PRO A CA 1
ATOM 1564 C C . PRO A 1 199 ? 7.582 0.173 23.953 1 67.75 199 PRO A C 1
ATOM 1566 O O . PRO A 1 199 ? 8.648 0.152 23.328 1 67.75 199 PRO A O 1
ATOM 1569 N N . ILE A 1 200 ? 6.477 -0.3 23.438 1 69.69 200 ILE A N 1
ATOM 1570 C CA . ILE A 1 200 ? 6.582 -1.258 22.328 1 69.69 200 ILE A CA 1
ATOM 1571 C C . ILE A 1 200 ? 6.684 -0.514 21 1 69.69 200 ILE A C 1
ATOM 1573 O O . ILE A 1 200 ? 7.496 -0.867 20.156 1 69.69 200 ILE A O 1
ATOM 1577 N N . TRP A 1 201 ? 5.988 0.496 20.875 1 73.81 201 TRP A N 1
ATOM 1578 C CA . TRP A 1 201 ? 5.91 1.136 19.578 1 73.81 201 TRP A CA 1
ATOM 1579 C C . TRP A 1 201 ? 7.113 2.039 19.328 1 73.81 201 TRP A C 1
ATOM 1581 O O . TRP A 1 201 ? 7.625 2.121 18.219 1 73.81 201 TRP A O 1
ATOM 1591 N N . LYS A 1 202 ? 7.477 2.658 20.422 1 72.06 202 LYS A N 1
ATOM 1592 C CA . LYS A 1 202 ? 8.688 3.461 20.266 1 72.06 202 LYS A CA 1
ATOM 1593 C C . LYS A 1 202 ? 9.938 2.584 20.266 1 72.06 202 LYS A C 1
ATOM 1595 O O . LYS A 1 202 ? 10.805 2.723 19.406 1 72.06 202 LYS A O 1
ATOM 1600 N N . TYR A 1 203 ? 9.906 1.755 21.297 1 67.44 203 TYR A N 1
ATOM 1601 C CA . TYR A 1 203 ? 10.953 0.748 21.438 1 67.44 203 TYR A CA 1
ATOM 1602 C C . TYR A 1 203 ? 10.359 -0.655 21.469 1 67.44 203 TYR A C 1
ATOM 1604 O O . TYR A 1 203 ? 9.617 -1.006 22.391 1 67.44 203 TYR A O 1
ATOM 1612 N N . PRO A 1 204 ? 10.609 -1.382 20.156 1 71.81 204 PRO A N 1
ATOM 1613 C CA . PRO A 1 204 ? 11.656 -1.432 19.125 1 71.81 204 PRO A CA 1
ATOM 1614 C C . PRO A 1 204 ? 11.125 -1.163 17.719 1 71.81 204 PRO A C 1
ATOM 1616 O O . PRO A 1 204 ? 11.914 -0.973 16.781 1 71.81 204 PRO A O 1
ATOM 1619 N N . LEU A 1 205 ? 9.875 -0.995 17.641 1 74.25 205 LEU A N 1
ATOM 1620 C CA . LEU A 1 205 ? 9.297 -1.061 16.297 1 74.25 205 LEU A CA 1
ATOM 1621 C C . LEU A 1 205 ? 9.672 0.176 15.484 1 74.25 205 LEU A C 1
ATOM 1623 O O . LEU A 1 205 ? 9.969 0.075 14.289 1 74.25 205 LEU A O 1
ATOM 1627 N N . TYR A 1 206 ? 9.703 1.186 16.203 1 75.62 206 TYR A N 1
ATOM 1628 C CA . TYR A 1 206 ? 10.109 2.422 15.547 1 75.62 206 TYR A CA 1
ATOM 1629 C C . TYR A 1 206 ? 11.555 2.334 15.062 1 75.62 206 TYR A C 1
ATOM 1631 O O . TYR A 1 206 ? 11.867 2.775 13.953 1 75.62 206 TYR A O 1
ATOM 1639 N N . TYR A 1 207 ? 12.336 1.637 15.773 1 76.81 207 TYR A N 1
ATOM 1640 C CA . TYR A 1 207 ? 13.758 1.608 15.453 1 76.81 207 TYR A CA 1
ATOM 1641 C C . TYR A 1 207 ? 14.062 0.505 14.445 1 76.81 207 TYR A C 1
ATOM 1643 O O . TYR A 1 207 ? 15.117 0.518 13.805 1 76.81 207 TYR A O 1
ATOM 1651 N N . ILE A 1 208 ? 13.125 -0.269 14.227 1 85.75 208 ILE A N 1
ATOM 1652 C CA . ILE A 1 208 ? 13.344 -1.354 13.273 1 85.75 208 ILE A CA 1
ATOM 1653 C C . ILE A 1 208 ? 12.672 -1.025 11.945 1 85.75 208 ILE A C 1
ATOM 1655 O O . ILE A 1 208 ? 12.945 -1.666 10.93 1 85.75 208 ILE A O 1
ATOM 1659 N N . SER A 1 209 ? 11.922 0.011 11.93 1 89.25 209 SER A N 1
ATOM 1660 C CA . SER A 1 209 ? 11.141 0.333 10.742 1 89.25 209 SER A CA 1
ATOM 1661 C C . SER A 1 209 ? 12.023 0.932 9.648 1 89.25 209 SER A C 1
ATOM 1663 O O . SER A 1 209 ? 12.789 1.862 9.898 1 89.25 209 SER A O 1
ATOM 1665 N N . ILE A 1 210 ? 11.891 0.413 8.469 1 92.25 210 ILE A N 1
ATOM 1666 C CA . ILE A 1 210 ? 12.594 0.919 7.293 1 92.25 210 ILE A CA 1
ATOM 1667 C C . ILE A 1 210 ? 12.141 2.35 7 1 92.25 210 ILE A C 1
ATOM 1669 O O . ILE A 1 210 ? 12.961 3.213 6.688 1 92.25 210 ILE A O 1
ATOM 1673 N N . HIS A 1 211 ? 10.93 2.635 7.262 1 92.5 211 HIS A N 1
ATOM 1674 C CA . HIS A 1 211 ? 10.32 3.9 6.871 1 92.5 211 HIS A CA 1
ATOM 1675 C C . HIS A 1 211 ? 10.766 5.035 7.785 1 92.5 211 HIS A C 1
ATOM 1677 O O . HIS A 1 211 ? 10.844 6.188 7.359 1 92.5 211 HIS A O 1
ATOM 1683 N N . LYS A 1 212 ? 11.086 4.676 9.016 1 92.38 212 LYS A N 1
ATOM 1684 C CA . LYS A 1 212 ? 11.609 5.707 9.914 1 92.38 212 LYS A CA 1
ATOM 1685 C C . LYS A 1 212 ? 12.852 6.363 9.328 1 92.38 212 LYS A C 1
ATOM 1687 O O . LYS A 1 212 ? 12.914 7.59 9.188 1 92.38 212 LYS A O 1
ATOM 1692 N N . TYR A 1 213 ? 13.773 5.555 8.945 1 93.75 213 TYR A N 1
ATOM 1693 C CA . TYR A 1 213 ? 15.062 6.059 8.469 1 93.75 213 TYR A CA 1
ATOM 1694 C C . TYR A 1 213 ? 14.93 6.648 7.066 1 93.75 213 TYR A C 1
ATOM 1696 O O . TYR A 1 213 ? 15.625 7.609 6.727 1 93.75 213 TYR A O 1
ATOM 1704 N N . ALA A 1 214 ? 14.031 6.066 6.34 1 95.06 214 ALA A N 1
ATOM 1705 C CA . ALA A 1 214 ? 13.797 6.621 5.012 1 95.06 214 ALA A CA 1
ATOM 1706 C C . ALA A 1 214 ? 13.172 8.008 5.102 1 95.06 214 ALA A C 1
ATOM 1708 O O . ALA A 1 214 ? 13.625 8.945 4.434 1 95.06 214 ALA A O 1
ATOM 1709 N N . TYR A 1 215 ? 12.164 8.172 5.977 1 93.44 215 TYR A N 1
ATOM 1710 C CA . TYR A 1 215 ? 11.492 9.453 6.133 1 93.44 215 TYR A CA 1
ATOM 1711 C C . TYR A 1 215 ? 12.453 10.5 6.691 1 93.44 215 TYR A C 1
ATOM 1713 O O . TYR A 1 215 ? 12.586 11.594 6.133 1 93.44 215 TYR A O 1
ATOM 1721 N N . GLN A 1 216 ? 13.125 10.094 7.746 1 93.19 216 GLN A N 1
ATOM 1722 C CA . GLN A 1 216 ? 14.023 11.039 8.391 1 93.19 216 GLN A CA 1
ATOM 1723 C C . GLN A 1 216 ? 15.141 11.477 7.445 1 93.19 216 GLN A C 1
ATOM 1725 O O . GLN A 1 216 ? 15.469 12.664 7.375 1 93.19 216 GLN A O 1
ATOM 1730 N N . GLY A 1 217 ? 15.719 10.531 6.781 1 95.06 217 GLY A N 1
ATOM 1731 C CA . GLY A 1 217 ? 16.766 10.867 5.828 1 95.06 217 GLY A CA 1
ATOM 1732 C C . GLY A 1 217 ? 16.281 11.781 4.715 1 95.06 217 GLY A C 1
ATOM 1733 O O . GLY A 1 217 ? 16.938 12.758 4.375 1 95.06 217 GLY A O 1
ATOM 1734 N N . LEU A 1 218 ? 15.148 11.516 4.188 1 95.81 218 LEU A N 1
ATOM 1735 C CA . LEU A 1 218 ? 14.609 12.305 3.084 1 95.81 218 LEU A CA 1
ATOM 1736 C C . LEU A 1 218 ? 14.219 13.703 3.555 1 95.81 218 LEU A C 1
ATOM 1738 O O . LEU A 1 218 ? 14.422 14.688 2.832 1 95.81 218 LEU A O 1
ATOM 1742 N N . PHE A 1 219 ? 13.664 13.766 4.758 1 94.44 219 PHE A N 1
ATOM 1743 C CA . PHE A 1 219 ? 13.273 15.062 5.301 1 94.44 219 PHE A CA 1
ATOM 1744 C C . PHE A 1 219 ? 14.492 15.945 5.527 1 94.44 219 PHE A C 1
ATOM 1746 O O . PHE A 1 219 ? 14.508 17.109 5.133 1 94.44 219 PHE A O 1
ATOM 1753 N N . LYS A 1 220 ? 15.484 15.367 6.145 1 94.62 220 LYS A N 1
ATOM 1754 C CA . LYS A 1 220 ? 16.703 16.141 6.367 1 94.62 220 LYS A CA 1
ATOM 1755 C C . LYS A 1 220 ? 17.328 16.578 5.047 1 94.62 220 LYS A C 1
ATOM 1757 O O . LYS A 1 220 ? 17.797 17.719 4.926 1 94.62 220 LYS A O 1
ATOM 1762 N N . ASN A 1 221 ? 17.297 15.68 4.102 1 95.06 221 ASN A N 1
ATOM 1763 C CA . ASN A 1 221 ? 17.875 15.969 2.791 1 95.06 221 ASN A CA 1
ATOM 1764 C C . ASN A 1 221 ? 17.141 17.109 2.1 1 95.06 221 ASN A C 1
ATOM 1766 O O . ASN A 1 221 ? 17.75 17.906 1.385 1 95.06 221 ASN A O 1
ATOM 1770 N N . GLU A 1 222 ? 15.883 17.219 2.311 1 94.25 222 GLU A N 1
ATOM 1771 C CA . GLU A 1 222 ? 15.062 18.188 1.595 1 94.25 222 GLU A CA 1
ATOM 1772 C C . GLU A 1 222 ? 15.023 19.531 2.326 1 94.25 222 GLU A C 1
ATOM 1774 O O . GLU A 1 222 ? 15.148 20.594 1.703 1 94.25 222 GLU A O 1
ATOM 1779 N N . PHE A 1 223 ? 14.992 19.531 3.623 1 92.5 223 PHE A N 1
ATOM 1780 C CA . PHE A 1 223 ? 14.641 20.734 4.355 1 92.5 223 PHE A CA 1
ATOM 1781 C C . PHE A 1 223 ? 15.891 21.453 4.844 1 92.5 223 PHE A C 1
ATOM 1783 O O . PHE A 1 223 ? 15.883 22.688 5.008 1 92.5 223 PHE A O 1
ATOM 1790 N N . GLU A 1 224 ? 16.922 20.688 5.008 1 91.75 224 GLU A N 1
ATOM 1791 C CA . GLU A 1 224 ? 18.125 21.328 5.516 1 91.75 224 GLU A CA 1
ATOM 1792 C C . GLU A 1 224 ? 18.641 22.375 4.539 1 91.75 224 GLU A C 1
ATOM 1794 O O . GLU A 1 224 ? 18.859 22.078 3.361 1 91.75 224 GLU A O 1
ATOM 1799 N N . GLY A 1 225 ? 18.781 23.594 5.023 1 88.38 225 GLY A N 1
ATOM 1800 C CA . GLY A 1 225 ? 19.359 24.656 4.219 1 88.38 225 GLY A CA 1
ATOM 1801 C C . GLY A 1 225 ? 18.312 25.484 3.502 1 88.38 225 GLY A C 1
ATOM 1802 O O . GLY A 1 225 ? 18.641 26.484 2.852 1 88.38 225 GLY A O 1
ATOM 1803 N N . LEU A 1 226 ? 17.031 25.156 3.631 1 89.38 226 LEU A N 1
ATOM 1804 C CA . LEU A 1 226 ? 15.961 25.906 2.975 1 89.38 226 LEU A CA 1
ATOM 1805 C C . LEU A 1 226 ? 15.273 26.844 3.953 1 89.38 226 LEU A C 1
ATOM 1807 O O . LEU A 1 226 ? 15.359 26.656 5.168 1 89.38 226 LEU A O 1
ATOM 1811 N N . ILE A 1 227 ? 14.711 27.906 3.432 1 89.19 227 ILE A N 1
ATOM 1812 C CA . ILE A 1 227 ? 13.945 28.875 4.207 1 89.19 227 ILE A CA 1
ATOM 1813 C C . ILE A 1 227 ? 12.516 28.938 3.68 1 89.19 227 ILE A C 1
ATOM 1815 O O . ILE A 1 227 ? 12.297 29 2.469 1 89.19 227 ILE A O 1
ATOM 1819 N N . PHE A 1 228 ? 11.609 28.828 4.523 1 87.56 228 PHE A N 1
ATOM 1820 C CA . PHE A 1 228 ? 10.195 28.859 4.164 1 87.56 228 PHE A CA 1
ATOM 1821 C C . PHE A 1 228 ? 9.531 30.109 4.727 1 87.56 228 PHE A C 1
ATOM 1823 O O . PHE A 1 228 ? 9.875 30.562 5.82 1 87.56 228 PHE A O 1
ATOM 1830 N N . THR A 1 229 ? 8.594 30.719 3.947 1 83.44 229 THR A N 1
ATOM 1831 C CA . THR A 1 229 ? 7.918 31.953 4.336 1 83.44 229 THR A CA 1
ATOM 1832 C C . THR A 1 229 ? 6.52 31.656 4.867 1 83.44 229 THR A C 1
ATOM 1834 O O . THR A 1 229 ? 5.797 30.828 4.301 1 83.44 229 THR A O 1
ATOM 1837 N N . ASN A 1 230 ? 6.141 31.984 6.086 1 74.56 230 ASN A N 1
ATOM 1838 C CA . ASN A 1 230 ? 4.812 31.844 6.672 1 74.56 230 ASN A CA 1
ATOM 1839 C C . ASN A 1 230 ? 3.953 33.062 6.441 1 74.56 230 ASN A C 1
ATOM 1841 O O . ASN A 1 230 ? 4.34 34.188 6.824 1 74.56 230 ASN A O 1
ATOM 1845 N N . LYS A 1 231 ? 2.85 33.031 5.504 1 59.94 231 LYS A N 1
ATOM 1846 C CA . LYS A 1 231 ? 1.938 34.156 5.336 1 59.94 231 LYS A CA 1
ATOM 1847 C C . LYS A 1 231 ? 0.932 34.219 6.48 1 59.94 231 LYS A C 1
ATOM 1849 O O . LYS A 1 231 ? 0.192 33.281 6.723 1 59.94 231 LYS A O 1
ATOM 1854 N N . ASN A 1 232 ? 1.208 34.75 7.562 1 50.09 232 ASN A N 1
ATOM 1855 C CA . ASN A 1 232 ? 0.168 34.969 8.562 1 50.09 232 ASN A CA 1
ATOM 1856 C C . ASN A 1 232 ? -1.016 35.75 7.992 1 50.09 232 ASN A C 1
ATOM 1858 O O . ASN A 1 232 ? -0.84 36.812 7.426 1 50.09 232 ASN A O 1
ATOM 1862 N N . ASN A 1 233 ? -2.119 35.031 7.633 1 43.38 233 ASN A N 1
ATOM 1863 C CA . ASN A 1 233 ? -3.33 35.719 7.188 1 43.38 233 ASN A CA 1
ATOM 1864 C C . ASN A 1 233 ? -3.623 36.938 8.031 1 43.38 233 ASN A C 1
ATOM 1866 O O . ASN A 1 233 ? -4.676 37.562 7.883 1 43.38 233 ASN A O 1
ATOM 1870 N N . ASN A 1 234 ? -3.5 37.188 9.398 1 39.47 234 ASN A N 1
ATOM 1871 C CA . ASN A 1 234 ? -4.012 38.438 9.953 1 39.47 234 ASN A CA 1
ATOM 1872 C C . ASN A 1 234 ? -3.398 39.625 9.258 1 39.47 234 ASN A C 1
ATOM 1874 O O . ASN A 1 234 ? -2.18 39.812 9.273 1 39.47 234 ASN A O 1
ATOM 1878 N N . ASP A 1 235 ? -4.094 40.375 8.414 1 36.84 235 ASP A N 1
ATOM 1879 C CA . ASP A 1 235 ? -3.889 41.625 7.695 1 36.84 235 ASP A CA 1
ATOM 1880 C C . ASP A 1 235 ? -3.316 42.688 8.617 1 36.84 235 ASP A C 1
ATOM 1882 O O . ASP A 1 235 ? -3.293 43.875 8.266 1 36.84 235 ASP A O 1
ATOM 1886 N N . GLN A 1 236 ? -3.508 42.906 9.938 1 38.03 236 GLN A N 1
ATOM 1887 C CA . GLN A 1 236 ? -3.312 44.344 10.039 1 38.03 236 GLN A CA 1
ATOM 1888 C C . GLN A 1 236 ? -2.004 44.781 9.375 1 38.03 236 GLN A C 1
ATOM 1890 O O . GLN A 1 236 ? -1.17 43.938 9.039 1 38.03 236 GLN A O 1
ATOM 1895 N N . VAL A 1 237 ? -1.411 46.094 9.672 1 43.28 237 VAL A N 1
ATOM 1896 C CA . VAL A 1 237 ? -0.43 47.062 9.188 1 43.28 237 VAL A CA 1
ATOM 1897 C C . VAL A 1 237 ? 0.901 46.344 8.93 1 43.28 237 VAL A C 1
ATOM 1899 O O . VAL A 1 237 ? 1.478 46.469 7.844 1 43.28 237 VAL A O 1
ATOM 1902 N N . GLY A 1 238 ? 1.98 46.281 9.734 1 39.25 238 GLY A N 1
ATOM 1903 C CA . GLY A 1 238 ? 3.41 46.031 9.656 1 39.25 238 GLY A CA 1
ATOM 1904 C C . GLY A 1 238 ? 3.74 44.562 9.477 1 39.25 238 GLY A C 1
ATOM 1905 O O . GLY A 1 238 ? 3.877 43.812 10.461 1 39.25 238 GLY A O 1
ATOM 1906 N N . GLU A 1 239 ? 3.307 43.625 8.5 1 46.34 239 GLU A N 1
ATOM 1907 C CA . GLU A 1 239 ? 3.09 42.25 8.031 1 46.34 239 GLU A CA 1
ATOM 1908 C C . GLU A 1 239 ? 4.375 41.438 8.117 1 46.34 239 GLU A C 1
ATOM 1910 O O . GLU A 1 239 ? 5.23 41.531 7.234 1 46.34 239 GLU A O 1
ATOM 1915 N N . HIS A 1 240 ? 5.121 41.25 9.164 1 48.78 240 HIS A N 1
ATOM 1916 C CA . HIS A 1 240 ? 6.414 40.594 9.367 1 48.78 240 HIS A CA 1
ATOM 1917 C C . HIS A 1 240 ? 6.383 39.156 8.914 1 48.78 240 HIS A C 1
ATOM 1919 O O . HIS A 1 240 ? 5.551 38.375 9.375 1 48.78 240 HIS A O 1
ATOM 1925 N N . MET A 1 241 ? 6.523 38.781 7.598 1 59.59 241 MET A N 1
ATOM 1926 C CA . MET A 1 241 ? 6.906 37.5 7.027 1 59.59 241 MET A CA 1
ATOM 1927 C C . MET A 1 241 ? 7.945 36.812 7.902 1 59.59 241 MET A C 1
ATOM 1929 O O . MET A 1 241 ? 8.977 37.375 8.234 1 59.59 241 MET A O 1
ATOM 1933 N N . LYS A 1 242 ? 7.48 35.844 8.844 1 73.94 242 LYS A N 1
ATOM 1934 C CA . LYS A 1 242 ? 8.461 35.125 9.617 1 73.94 242 LYS A CA 1
ATOM 1935 C C . LYS A 1 242 ? 9.062 33.969 8.805 1 73.94 242 LYS A C 1
ATOM 1937 O O . LYS A 1 242 ? 8.328 33.125 8.281 1 73.94 242 LYS A O 1
ATOM 1942 N N . ASN A 1 243 ? 10.281 34.156 8.352 1 83.5 243 ASN A N 1
ATOM 1943 C CA . ASN A 1 243 ? 11.055 33.094 7.719 1 83.5 243 ASN A CA 1
ATOM 1944 C C . ASN A 1 243 ? 11.375 31.984 8.695 1 83.5 243 ASN A C 1
ATOM 1946 O O . ASN A 1 243 ? 11.789 32.219 9.828 1 83.5 243 ASN A O 1
ATOM 1950 N N . ILE A 1 244 ? 10.875 30.891 8.391 1 85.75 244 ILE A N 1
ATOM 1951 C CA . ILE A 1 244 ? 11.18 29.703 9.188 1 85.75 244 ILE A CA 1
ATOM 1952 C C . ILE A 1 244 ? 12.227 28.844 8.469 1 85.75 244 ILE A C 1
ATOM 1954 O O . ILE A 1 244 ? 12.094 28.562 7.277 1 85.75 244 ILE A O 1
ATOM 1958 N N . SER A 1 245 ? 13.281 28.578 9.172 1 89.12 245 SER A N 1
ATOM 1959 C CA . SER A 1 245 ? 14.344 27.75 8.594 1 89.12 245 SER A CA 1
ATOM 1960 C C . SER A 1 245 ? 13.898 26.297 8.438 1 89.12 245 SER A C 1
ATOM 1962 O O . SER A 1 245 ? 13.039 25.828 9.195 1 89.12 245 SER A O 1
ATOM 1964 N N . GLY A 1 246 ? 14.414 25.609 7.453 1 89.56 246 GLY A N 1
ATOM 1965 C CA . GLY A 1 246 ? 14.133 24.188 7.27 1 89.56 246 GLY A CA 1
ATOM 1966 C C . GLY A 1 246 ? 14.453 23.359 8.492 1 89.56 246 GLY A C 1
ATOM 1967 O O . GLY A 1 246 ? 13.75 22.391 8.797 1 89.56 246 GLY A O 1
ATOM 1968 N N . GLU A 1 247 ? 15.484 23.781 9.25 1 89.44 247 GLU A N 1
ATOM 1969 C CA . GLU A 1 247 ? 15.875 23.062 10.461 1 89.44 247 GLU A CA 1
ATOM 1970 C C . GLU A 1 247 ? 14.812 23.172 11.547 1 89.44 247 GLU A C 1
ATOM 1972 O O . GLU A 1 247 ? 14.562 22.234 12.289 1 89.44 247 GLU A O 1
ATOM 1977 N N . GLU A 1 248 ? 14.219 24.312 11.578 1 86.44 248 GLU A N 1
ATOM 1978 C CA . GLU A 1 248 ? 13.148 24.5 12.547 1 86.44 248 GLU A CA 1
ATOM 1979 C C . GLU A 1 248 ? 11.93 23.656 12.211 1 86.44 248 GLU A C 1
ATOM 1981 O O . GLU A 1 248 ? 11.281 23.094 13.102 1 86.44 248 GLU A O 1
ATOM 1986 N N . MET A 1 249 ? 11.688 23.531 10.992 1 84.81 249 MET A N 1
ATOM 1987 C CA . MET A 1 249 ? 10.562 22.703 10.555 1 84.81 249 MET A CA 1
ATOM 1988 C C . MET A 1 249 ? 10.828 21.234 10.852 1 84.81 249 MET A C 1
ATOM 1990 O O . MET A 1 249 ? 9.93 20.516 11.273 1 84.81 249 MET A O 1
ATOM 1994 N N . LEU A 1 250 ? 12.062 20.875 10.633 1 89.12 250 LEU A N 1
ATOM 1995 C CA . LEU A 1 250 ? 12.438 19.5 10.891 1 89.12 250 LEU A CA 1
ATOM 1996 C C . LEU A 1 250 ? 12.273 19.156 12.375 1 89.12 250 LEU A C 1
ATOM 1998 O O . LEU A 1 250 ? 11.812 18.062 12.719 1 89.12 250 LEU A O 1
ATOM 2002 N N . ARG A 1 251 ? 12.57 20.078 13.188 1 83.56 251 ARG A N 1
ATOM 2003 C CA . ARG A 1 251 ? 12.508 19.844 14.633 1 83.56 251 ARG A CA 1
ATOM 2004 C C . ARG A 1 251 ? 11.078 19.953 15.148 1 83.56 251 ARG A C 1
ATOM 2006 O O . ARG A 1 251 ? 10.633 19.109 15.922 1 83.56 251 ARG A O 1
ATOM 2013 N N . ASP A 1 252 ? 10.398 20.984 14.633 1 79.19 252 ASP A N 1
ATOM 2014 C CA . ASP A 1 252 ? 9.109 21.312 15.242 1 79.19 252 ASP A CA 1
ATOM 2015 C C . ASP A 1 252 ? 7.965 20.594 14.531 1 79.19 252 ASP A C 1
ATOM 2017 O O . ASP A 1 252 ? 7.02 20.141 15.164 1 79.19 252 ASP A O 1
ATOM 2021 N N . LEU A 1 253 ? 8 20.5 13.289 1 75.5 253 LEU A N 1
ATOM 2022 C CA . LEU A 1 253 ? 6.891 19.938 12.523 1 75.5 253 LEU A CA 1
ATOM 2023 C C . LEU A 1 253 ? 7.008 18.422 12.43 1 75.5 253 LEU A C 1
ATOM 2025 O O . LEU A 1 253 ? 6.031 17.703 12.664 1 75.5 253 LEU A O 1
ATOM 2029 N N . TRP A 1 254 ? 8.258 17.969 12.164 1 78.44 254 TRP A N 1
ATOM 2030 C CA . TRP A 1 254 ? 8.398 16.547 11.898 1 78.44 254 TRP A CA 1
ATOM 2031 C C . TRP A 1 254 ? 9.156 15.852 13.023 1 78.44 254 TRP A C 1
ATOM 2033 O O . TRP A 1 254 ? 9.219 14.617 13.078 1 78.44 254 TRP A O 1
ATOM 2043 N N . GLU A 1 255 ? 9.695 16.562 13.969 1 77.62 255 GLU A N 1
ATOM 2044 C CA . GLU A 1 255 ? 10.398 16.062 15.148 1 77.62 255 GLU A CA 1
ATOM 2045 C C . GLU A 1 255 ? 11.461 15.047 14.758 1 77.62 255 GLU A C 1
ATOM 2047 O O . GLU A 1 255 ? 11.539 13.961 15.344 1 77.62 255 GLU A O 1
ATOM 2052 N N . VAL A 1 256 ? 12.195 15.391 13.695 1 78.94 256 VAL A N 1
ATOM 2053 C CA . VAL A 1 256 ? 13.281 14.539 13.227 1 78.94 256 VAL A CA 1
ATOM 2054 C C . VAL A 1 256 ? 14.445 14.586 14.219 1 78.94 256 VAL A C 1
ATOM 2056 O O . VAL A 1 256 ? 14.672 15.609 14.867 1 78.94 256 VAL A O 1
ATOM 2059 N N . GLU A 1 257 ? 15.078 13.461 14.398 1 78.19 257 GLU A N 1
ATOM 2060 C CA . GLU A 1 257 ? 16.266 13.438 15.258 1 78.19 257 GLU A CA 1
ATOM 2061 C C . GLU A 1 257 ? 17.422 14.18 14.609 1 78.19 257 GLU A C 1
ATOM 2063 O O . GLU A 1 257 ? 18.078 13.664 13.711 1 78.19 257 GLU A O 1
ATOM 2068 N N . MET A 1 258 ? 17.625 15.289 15.109 1 80.62 258 MET A N 1
ATOM 2069 C CA . MET A 1 258 ? 18.625 16.156 14.508 1 80.62 258 MET A CA 1
ATOM 2070 C C . MET A 1 258 ? 20.016 15.828 15.047 1 80.62 258 MET A C 1
ATOM 2072 O O . MET A 1 258 ? 21.016 16.406 14.594 1 80.62 258 MET A O 1
ATOM 2076 N N . CYS A 1 259 ? 20.078 14.844 15.812 1 77.44 259 CYS A N 1
ATOM 2077 C CA . CYS A 1 259 ? 21.344 14.523 16.438 1 77.44 259 CYS A CA 1
ATOM 2078 C C . CYS A 1 259 ? 22.281 13.828 15.453 1 77.44 259 CYS A C 1
ATOM 2080 O O . CYS A 1 259 ? 23.5 13.844 15.633 1 77.44 259 CYS A O 1
ATOM 2082 N N . HIS A 1 260 ? 21.734 13.289 14.492 1 82.31 260 HIS A N 1
ATOM 2083 C CA . HIS A 1 260 ? 22.594 12.617 13.523 1 82.31 260 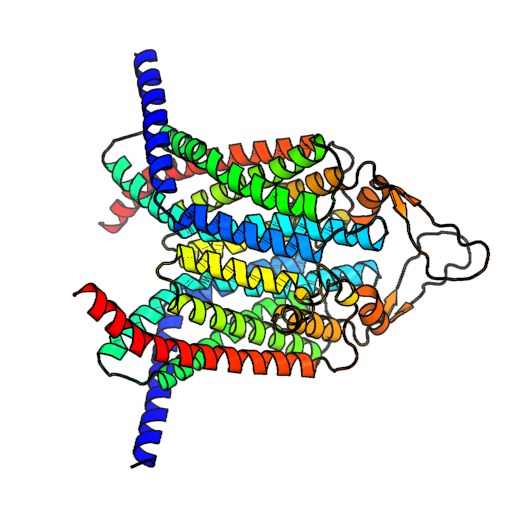HIS A CA 1
ATOM 2084 C C . HIS A 1 260 ? 22.297 13.078 12.102 1 82.31 260 HIS A C 1
ATOM 2086 O O . HIS A 1 260 ? 21.203 13.586 11.828 1 82.31 260 HIS A O 1
ATOM 2092 N N . SER A 1 261 ? 23.359 12.961 11.305 1 87.19 261 SER A N 1
ATOM 2093 C CA . SER A 1 261 ? 23.281 13.383 9.906 1 87.19 261 SER A CA 1
ATOM 2094 C C . SER A 1 261 ? 22.406 12.438 9.094 1 87.19 261 SER A C 1
ATOM 2096 O O . SER A 1 261 ? 22.141 11.312 9.523 1 87.19 261 SER A O 1
ATOM 2098 N N . LYS A 1 262 ? 21.953 12.953 7.992 1 92.31 262 LYS A N 1
ATOM 2099 C CA . LYS A 1 262 ? 21.141 12.156 7.07 1 92.31 262 LYS A CA 1
ATOM 2100 C C . LYS A 1 262 ? 21.922 10.945 6.566 1 92.31 262 LYS A C 1
ATOM 2102 O O . LYS A 1 262 ? 21.344 9.914 6.227 1 92.31 262 LYS A O 1
ATOM 2107 N N . TRP A 1 263 ? 23.219 11 6.602 1 93.81 263 TRP A N 1
ATOM 2108 C CA . TRP A 1 263 ? 24.062 9.898 6.137 1 93.81 263 TRP A CA 1
ATOM 2109 C C . TRP A 1 263 ? 24 8.727 7.109 1 93.81 263 TRP A C 1
ATOM 2111 O O . TRP A 1 263 ? 24.141 7.566 6.703 1 93.81 263 TRP A O 1
ATOM 2121 N N . VAL A 1 264 ? 23.844 9.062 8.352 1 94.06 264 VAL A N 1
ATOM 2122 C CA . VAL A 1 264 ? 23.719 8 9.344 1 94.06 264 VAL A CA 1
ATOM 2123 C C . VAL A 1 264 ? 22.453 7.18 9.062 1 94.06 264 VAL A C 1
ATOM 2125 O O . VAL A 1 264 ? 22.469 5.953 9.172 1 94.06 264 VAL A O 1
ATOM 2128 N N . ASP A 1 265 ? 21.375 7.887 8.695 1 95.06 265 ASP A N 1
ATOM 2129 C CA . ASP A 1 265 ? 20.141 7.188 8.344 1 95.06 265 ASP A CA 1
ATOM 2130 C C . ASP A 1 265 ? 20.359 6.254 7.156 1 95.06 265 ASP A C 1
ATOM 2132 O O . ASP A 1 265 ? 19.875 5.121 7.148 1 95.06 265 ASP A O 1
ATOM 2136 N N . LEU A 1 266 ? 21.094 6.715 6.195 1 96.25 266 LEU A N 1
ATOM 2137 C CA . LEU A 1 266 ? 21.375 5.895 5.02 1 96.25 266 LEU A CA 1
ATOM 2138 C C . LEU A 1 266 ? 22.234 4.688 5.395 1 96.25 266 LEU A C 1
ATOM 2140 O O . LEU A 1 266 ? 22 3.582 4.902 1 96.25 266 LEU A O 1
ATOM 2144 N N . PHE A 1 267 ? 23.141 4.879 6.305 1 96.06 267 PHE A N 1
ATOM 2145 C CA . PHE A 1 267 ? 24.016 3.781 6.723 1 96.06 267 PHE A CA 1
ATOM 2146 C C . PHE A 1 267 ? 23.234 2.75 7.527 1 96.06 267 PHE A C 1
ATOM 2148 O O . PHE A 1 267 ? 23.5 1.55 7.43 1 96.06 267 PHE A O 1
ATOM 2155 N N . ILE A 1 268 ? 22.344 3.232 8.297 1 95.69 268 ILE A N 1
ATOM 2156 C CA . ILE A 1 268 ? 21.5 2.305 9.047 1 95.69 268 ILE A CA 1
ATOM 2157 C C . ILE A 1 268 ? 20.641 1.482 8.078 1 95.69 268 ILE A C 1
ATOM 2159 O O . ILE A 1 268 ? 20.516 0.267 8.242 1 95.69 268 ILE A O 1
ATOM 2163 N N . LEU A 1 269 ? 20.109 2.143 7.062 1 97.19 269 LEU A N 1
ATOM 2164 C CA . LEU A 1 269 ? 19.344 1.434 6.047 1 97.19 269 LEU A CA 1
ATOM 2165 C C . LEU A 1 269 ? 20.203 0.385 5.348 1 97.19 269 LEU A C 1
ATOM 2167 O O . LEU A 1 269 ? 19.75 -0.738 5.113 1 97.19 269 LEU A O 1
ATOM 2171 N N . LEU A 1 270 ? 21.406 0.752 5.066 1 97 270 LEU A N 1
ATOM 2172 C CA . LEU A 1 270 ? 22.328 -0.183 4.426 1 97 270 LEU A CA 1
ATOM 2173 C C . LEU A 1 270 ? 22.656 -1.351 5.352 1 97 270 LEU A C 1
ATOM 2175 O O . LEU A 1 270 ? 22.734 -2.496 4.906 1 97 270 LEU A O 1
ATOM 2179 N N . GLY A 1 271 ? 22.844 -0.951 6.586 1 96.38 271 GLY A N 1
ATOM 2180 C CA . GLY A 1 271 ? 23.047 -2.01 7.562 1 96.38 271 GLY A CA 1
ATOM 2181 C C . GLY A 1 271 ? 21.859 -2.955 7.672 1 96.38 271 GLY A C 1
ATOM 2182 O O . GLY A 1 271 ? 22.047 -4.168 7.781 1 96.38 271 GLY A O 1
ATOM 2183 N N . MET A 1 272 ? 20.703 -2.445 7.633 1 96.69 272 MET A N 1
ATOM 2184 C CA . MET A 1 272 ? 19.484 -3.266 7.66 1 96.69 272 MET A CA 1
ATOM 2185 C C . MET A 1 272 ? 19.406 -4.16 6.43 1 96.69 272 MET A C 1
ATOM 2187 O O . MET A 1 272 ? 18.953 -5.301 6.512 1 96.69 272 MET A O 1
ATOM 2191 N N . LEU A 1 273 ? 19.781 -3.633 5.344 1 96.56 273 LEU A N 1
ATOM 2192 C CA . LEU A 1 273 ? 19.797 -4.422 4.117 1 96.56 273 LEU A CA 1
ATOM 2193 C C . LEU A 1 273 ? 20.672 -5.66 4.266 1 96.56 273 LEU A C 1
ATOM 2195 O O . LEU A 1 273 ? 20.234 -6.77 3.943 1 96.56 273 LEU A O 1
ATOM 2199 N N . VAL A 1 274 ? 21.844 -5.434 4.777 1 95.81 274 VAL 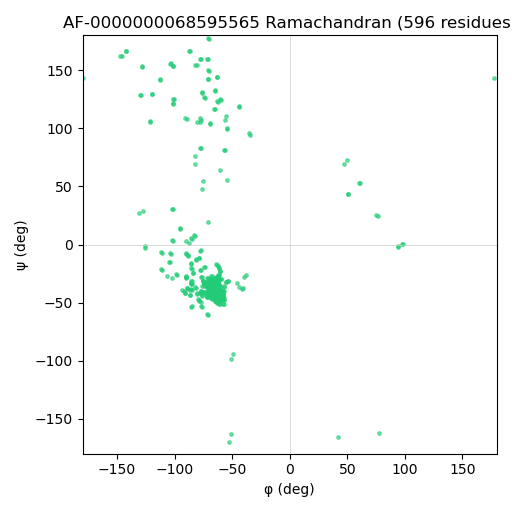A N 1
ATOM 2200 C CA . VAL A 1 274 ? 22.75 -6.547 4.992 1 95.81 274 VAL A CA 1
ATOM 2201 C C . VAL A 1 274 ? 22.141 -7.535 5.984 1 95.81 274 VAL A C 1
ATOM 2203 O O . VAL A 1 274 ? 22.203 -8.75 5.781 1 95.81 274 VAL A O 1
ATOM 2206 N N . LEU A 1 275 ? 21.562 -7.008 6.977 1 96.06 275 LEU A N 1
ATOM 2207 C CA . LEU A 1 275 ? 20.938 -7.852 7.988 1 96.06 275 LEU A CA 1
ATOM 2208 C C . LEU A 1 275 ? 19.812 -8.695 7.383 1 96.06 275 LEU A C 1
ATOM 2210 O O . LEU A 1 275 ? 19.719 -9.898 7.656 1 96.06 275 LEU A O 1
ATOM 2214 N N . TYR A 1 276 ? 19.016 -8.109 6.582 1 95.88 276 TYR A N 1
ATOM 2215 C CA . TYR A 1 276 ? 17.906 -8.844 5.969 1 95.88 276 TYR A CA 1
ATOM 2216 C C . TYR A 1 276 ? 18.422 -9.906 5.012 1 95.88 276 TYR A C 1
ATOM 2218 O O . TYR A 1 276 ? 17.844 -10.992 4.906 1 95.88 276 TYR A O 1
ATOM 2226 N N . ARG A 1 277 ? 19.469 -9.617 4.352 1 94.69 277 ARG A N 1
ATOM 2227 C CA . ARG A 1 277 ? 20.047 -10.602 3.439 1 94.69 277 ARG A CA 1
ATOM 2228 C C . ARG A 1 277 ? 20.641 -11.773 4.207 1 94.69 277 ARG A C 1
ATOM 2230 O O . ARG A 1 277 ? 20.531 -12.93 3.789 1 94.69 277 ARG A O 1
ATOM 2237 N N . VAL A 1 278 ? 21.266 -11.453 5.258 1 95.31 278 VAL A N 1
ATOM 2238 C CA . VAL A 1 278 ? 21.828 -12.5 6.094 1 95.31 278 VAL A CA 1
ATOM 2239 C C . VAL A 1 278 ? 20.719 -13.336 6.715 1 95.31 278 VAL A C 1
ATOM 2241 O O . VAL A 1 278 ? 20.812 -14.562 6.781 1 95.31 278 VAL A O 1
ATOM 2244 N N . LEU A 1 279 ? 19.719 -12.672 7.133 1 94.81 279 LEU A N 1
ATOM 2245 C CA . LEU A 1 279 ? 18.578 -13.383 7.684 1 94.81 279 LEU A CA 1
ATOM 2246 C C . LEU A 1 279 ? 17.953 -14.312 6.637 1 94.81 279 LEU A C 1
ATOM 2248 O O . LEU A 1 279 ? 17.547 -15.43 6.957 1 94.81 279 LEU A O 1
ATOM 2252 N N . PHE A 1 280 ? 17.859 -13.82 5.492 1 93.88 280 PHE A N 1
ATOM 2253 C CA . PHE A 1 280 ? 17.359 -14.633 4.391 1 93.88 280 PHE A CA 1
ATOM 2254 C C . PHE A 1 280 ? 18.234 -15.875 4.195 1 93.88 280 PHE A C 1
ATOM 2256 O O . PHE A 1 280 ? 17.703 -16.984 4.027 1 93.88 280 PHE A O 1
ATOM 2263 N N . LEU A 1 281 ? 19.484 -15.703 4.27 1 93 281 LEU A N 1
ATOM 2264 C CA . LEU A 1 281 ? 20.422 -16.812 4.141 1 93 281 LEU A CA 1
ATOM 2265 C C . LEU A 1 281 ? 20.203 -17.828 5.25 1 93 281 LEU A C 1
ATOM 2267 O O . LEU A 1 281 ? 20.109 -19.031 4.977 1 93 281 LEU A O 1
ATOM 2271 N N . VAL A 1 282 ? 20.062 -17.359 6.379 1 93.62 282 VAL A N 1
ATOM 2272 C CA . VAL A 1 282 ? 19.922 -18.234 7.543 1 93.62 282 VAL A CA 1
ATOM 2273 C C . VAL A 1 282 ? 18.609 -19 7.457 1 93.62 282 VAL A C 1
ATOM 2275 O O . VAL A 1 282 ? 18.547 -20.203 7.738 1 93.62 282 VAL A O 1
ATOM 2278 N N . ILE A 1 283 ? 17.609 -18.344 7.023 1 92.12 283 ILE A N 1
ATOM 2279 C CA . ILE A 1 283 ? 16.297 -18.953 6.961 1 92.12 283 ILE A CA 1
ATOM 2280 C C . ILE A 1 283 ? 16.266 -20.016 5.871 1 92.12 283 ILE A C 1
ATOM 2282 O O . ILE A 1 283 ? 15.711 -21.109 6.07 1 92.12 283 ILE A O 1
ATOM 2286 N N . ILE A 1 284 ? 16.859 -19.734 4.801 1 88.19 284 ILE A N 1
ATOM 2287 C CA . ILE A 1 284 ? 16.875 -20.703 3.715 1 88.19 284 ILE A CA 1
ATOM 2288 C C . ILE A 1 284 ? 17.688 -21.938 4.141 1 88.19 284 ILE A C 1
ATOM 2290 O O . ILE A 1 284 ? 17.297 -23.062 3.861 1 88.19 284 ILE A O 1
ATOM 2294 N N . LYS A 1 285 ? 18.75 -21.719 4.805 1 87.94 285 LYS A N 1
ATOM 2295 C CA . LYS A 1 285 ? 19.562 -22.844 5.273 1 87.94 285 LYS A CA 1
ATOM 2296 C C . LYS A 1 285 ? 18.828 -23.656 6.328 1 87.94 285 LYS A C 1
ATOM 2298 O O . LYS A 1 285 ? 18.938 -24.891 6.352 1 87.94 285 LYS A O 1
ATOM 2303 N N . ALA A 1 286 ? 18.141 -22.938 7.105 1 88.12 286 ALA A N 1
ATOM 2304 C CA . ALA A 1 286 ? 17.359 -23.609 8.141 1 88.12 286 ALA A CA 1
ATOM 2305 C C . ALA A 1 286 ? 16.234 -24.422 7.527 1 88.12 286 ALA A C 1
ATOM 2307 O O . ALA A 1 286 ? 15.93 -25.531 7.984 1 88.12 286 ALA A O 1
ATOM 2308 N N . MET A 1 287 ? 15.609 -23.859 6.551 1 83.19 287 MET A N 1
ATOM 2309 C CA . MET A 1 287 ? 14.477 -24.531 5.906 1 83.19 287 MET A CA 1
ATOM 2310 C C . MET A 1 287 ? 14.945 -25.75 5.125 1 83.19 287 MET A C 1
ATOM 2312 O O . MET A 1 287 ? 14.203 -26.734 4.992 1 83.19 287 MET A O 1
ATOM 2316 N N . GLU A 1 288 ? 16.094 -25.688 4.641 1 78.31 288 GLU A N 1
ATOM 2317 C CA . GLU A 1 288 ? 16.672 -26.844 3.949 1 78.31 288 GLU A CA 1
ATOM 2318 C C . GLU A 1 288 ? 16.859 -28.016 4.902 1 78.31 288 GLU A C 1
ATOM 2320 O O . GLU A 1 288 ? 16.734 -29.172 4.496 1 78.31 288 GLU A O 1
ATOM 2325 N N . LYS A 1 289 ? 17.078 -27.656 6.039 1 78.88 289 LYS A N 1
ATOM 2326 C CA . LYS A 1 289 ? 17.312 -28.719 7.023 1 78.88 289 LYS A CA 1
ATOM 2327 C C . LYS A 1 289 ? 15.984 -29.234 7.59 1 78.88 289 LYS A C 1
ATOM 2329 O O . LYS A 1 289 ? 15.875 -30.406 7.945 1 78.88 289 LYS A O 1
ATOM 2334 N N . VAL A 1 290 ? 15.062 -28.328 7.648 1 73.19 290 VAL A N 1
ATOM 2335 C CA . VAL A 1 290 ? 13.812 -28.656 8.328 1 73.19 290 VAL A CA 1
ATOM 2336 C C . VAL A 1 290 ? 12.867 -29.359 7.367 1 73.19 290 VAL A C 1
ATOM 2338 O O . VAL A 1 290 ? 12.133 -30.266 7.762 1 73.19 290 VAL A O 1
ATOM 2341 N N . LYS A 1 291 ? 12.789 -28.984 6.129 1 68.12 291 LYS A N 1
ATOM 2342 C CA . LYS A 1 291 ? 11.812 -29.5 5.172 1 68.12 291 LYS A CA 1
ATOM 2343 C C . LYS A 1 291 ? 11.93 -31.016 5.035 1 68.12 291 LYS A C 1
ATOM 2345 O O . LYS A 1 291 ? 10.922 -31.719 5.07 1 68.12 291 LYS A O 1
ATOM 2350 N N . PRO A 1 292 ? 13.023 -31.531 4.926 1 64.12 292 PRO A N 1
ATOM 2351 C CA . PRO A 1 292 ? 13.117 -33 4.863 1 64.12 292 PRO A CA 1
ATOM 2352 C C . PRO A 1 292 ? 12.68 -33.656 6.16 1 64.12 292 PRO A C 1
ATOM 2354 O O . PRO A 1 292 ? 12.117 -34.75 6.129 1 64.12 292 PRO A O 1
ATOM 2357 N N . ILE A 1 293 ? 12.898 -32.906 7.227 1 62.75 293 ILE A N 1
ATOM 2358 C CA . ILE A 1 293 ? 12.523 -33.5 8.516 1 62.75 293 ILE A CA 1
ATOM 2359 C C . ILE A 1 293 ? 11 -33.531 8.633 1 62.75 293 ILE A C 1
ATOM 2361 O O . ILE A 1 293 ? 10.445 -34.562 9.07 1 62.75 293 ILE A O 1
ATOM 2365 N N . VAL A 1 294 ? 10.383 -32.469 8.195 1 60.44 294 VAL A N 1
ATOM 2366 C CA . VAL A 1 294 ? 8.93 -32.375 8.266 1 60.44 294 VAL A CA 1
ATOM 2367 C C . VAL A 1 294 ? 8.32 -33.375 7.27 1 60.44 294 VAL A C 1
ATOM 2369 O O . VAL A 1 294 ? 7.328 -34.031 7.578 1 60.44 294 VAL A O 1
ATOM 2372 N N . ALA A 1 295 ? 8.82 -33.469 6.094 1 60.84 295 ALA A N 1
ATOM 2373 C CA . ALA A 1 295 ? 8.375 -34.438 5.094 1 60.84 295 ALA A CA 1
ATOM 2374 C C . ALA A 1 295 ? 8.562 -35.875 5.586 1 60.84 295 ALA A C 1
ATOM 2376 O O . ALA A 1 295 ? 7.715 -36.75 5.344 1 60.84 295 ALA A O 1
ATOM 2377 N N . ALA A 1 296 ? 9.57 -36.062 6.258 1 61.06 296 ALA A N 1
ATOM 2378 C CA . ALA A 1 296 ? 9.828 -37.375 6.828 1 61.06 296 ALA A CA 1
ATOM 2379 C C . ALA A 1 296 ? 8.805 -37.719 7.906 1 61.06 296 ALA A C 1
ATOM 2381 O O . ALA A 1 296 ? 8.391 -38.875 8.039 1 61.06 296 ALA A O 1
ATOM 2382 N N . PHE A 1 297 ? 8.422 -36.688 8.586 1 59.53 297 PHE A N 1
ATOM 2383 C CA . PHE A 1 297 ? 7.434 -36.906 9.633 1 59.53 297 PHE A CA 1
ATOM 2384 C C . PHE A 1 297 ? 6.051 -37.125 9.039 1 59.53 297 PHE A C 1
ATOM 2386 O O . PHE A 1 297 ? 5.238 -37.875 9.594 1 59.53 297 PHE A O 1
ATOM 2393 N N . LYS A 1 298 ? 5.73 -36.562 7.957 1 55.69 298 LYS A N 1
ATOM 2394 C CA . LYS A 1 298 ? 4.445 -36.781 7.293 1 55.69 298 LYS A CA 1
ATOM 2395 C C . LYS A 1 298 ? 4.359 -38.156 6.672 1 55.69 298 LYS A C 1
ATOM 2397 O O . LYS A 1 298 ? 3.279 -38.75 6.59 1 55.69 298 LYS A O 1
ATOM 2402 N N . TRP A 1 299 ? 5.316 -38.75 6.164 1 55.91 299 TRP A N 1
ATOM 2403 C CA . TRP A 1 299 ? 5.328 -40.094 5.59 1 55.91 299 TRP A CA 1
ATOM 2404 C C . TRP A 1 299 ? 5.367 -41.125 6.688 1 55.91 299 TRP A C 1
ATOM 2406 O O . TRP A 1 299 ? 5.004 -42.281 6.457 1 55.91 299 TRP A O 1
ATOM 2416 N N . LYS A 1 300 ? 5.488 -40.75 7.93 1 47.44 300 LYS A N 1
ATOM 2417 C CA . LYS A 1 300 ? 5.355 -41.75 8.977 1 47.44 300 LYS A CA 1
ATOM 2418 C C . LYS A 1 300 ? 3.961 -41.719 9.594 1 47.44 300 LYS A C 1
ATOM 2420 O O . LYS A 1 300 ? 3.443 -40.656 9.922 1 47.44 300 LYS A O 1
ATOM 2425 N N . MET B 1 1 ? -43.344 -17.969 -19.328 1 45.19 1 MET B N 1
ATOM 2426 C CA . MET B 1 1 ? -41.969 -18.188 -19.766 1 45.19 1 MET B CA 1
ATOM 2427 C C . MET B 1 1 ? -41 -17.281 -19.031 1 45.19 1 MET B C 1
ATOM 2429 O O . MET B 1 1 ? -39.906 -17.688 -18.656 1 45.19 1 MET B O 1
ATOM 2433 N N . GLU B 1 2 ? -41.469 -16.078 -18.812 1 52 2 GLU B N 1
ATOM 2434 C CA . GLU B 1 2 ? -40.594 -15.109 -18.141 1 52 2 GLU B CA 1
ATOM 2435 C C . GLU B 1 2 ? -40.5 -15.398 -16.656 1 52 2 GLU B C 1
ATOM 2437 O O . GLU B 1 2 ? -39.438 -15.266 -16.062 1 52 2 GLU B O 1
ATOM 2442 N N . LYS B 1 3 ? -41.594 -15.836 -16.094 1 52.62 3 LYS B N 1
ATOM 2443 C CA . LYS B 1 3 ? -41.562 -16.125 -14.672 1 52.62 3 LYS B CA 1
ATOM 2444 C C . LYS B 1 3 ? -40.719 -17.344 -14.359 1 52.62 3 LYS B C 1
ATOM 2446 O O . LYS B 1 3 ? -39.938 -17.328 -13.383 1 52.62 3 LYS B O 1
ATOM 2451 N N . LYS B 1 4 ? -40.781 -18.344 -15.094 1 54.91 4 LYS B N 1
ATOM 2452 C CA . LYS B 1 4 ? -39.938 -19.516 -14.93 1 54.91 4 LYS B CA 1
ATOM 2453 C C . LYS B 1 4 ? -38.469 -19.172 -15.109 1 54.91 4 LYS B C 1
ATOM 2455 O O . LYS B 1 4 ? -37.625 -19.672 -14.375 1 54.91 4 LYS B O 1
ATOM 2460 N N . SER B 1 5 ? -38.25 -18.141 -15.938 1 66.06 5 SER B N 1
ATOM 2461 C CA . SER B 1 5 ? -36.875 -17.672 -16.219 1 66.06 5 SER B CA 1
ATOM 2462 C C . SER B 1 5 ? -36.312 -16.906 -15.031 1 66.06 5 SER B C 1
ATOM 2464 O O . SER B 1 5 ? -35.156 -17.094 -14.664 1 66.06 5 SER B O 1
ATOM 2466 N N . ASN B 1 6 ? -37.25 -16.219 -14.359 1 69.81 6 ASN B N 1
ATOM 2467 C CA . ASN B 1 6 ? -36.781 -15.453 -13.203 1 69.81 6 ASN B CA 1
ATOM 2468 C C . ASN B 1 6 ? -36.5 -16.359 -12.008 1 69.81 6 ASN B C 1
ATOM 2470 O O . ASN B 1 6 ? -35.531 -16.141 -11.281 1 69.81 6 ASN B O 1
ATOM 2474 N N . ALA B 1 7 ? -37.5 -17.25 -11.875 1 71.88 7 ALA B N 1
ATOM 2475 C CA . ALA B 1 7 ? -37.281 -18.203 -10.789 1 71.88 7 ALA B CA 1
ATOM 2476 C C . ALA B 1 7 ? -35.969 -18.969 -10.969 1 71.88 7 ALA B C 1
ATOM 2478 O O . ALA B 1 7 ? -35.25 -19.219 -10 1 71.88 7 ALA B O 1
ATOM 2479 N N . ALA B 1 8 ? -35.75 -19.281 -12.125 1 79.56 8 ALA B N 1
ATOM 2480 C CA . ALA B 1 8 ? -34.5 -19.984 -12.445 1 79.56 8 ALA B CA 1
ATOM 2481 C C . ALA B 1 8 ? -33.312 -19.094 -12.188 1 79.56 8 ALA B C 1
ATOM 2483 O O . ALA B 1 8 ? -32.281 -19.562 -11.664 1 79.56 8 ALA B O 1
ATOM 2484 N N . PHE B 1 9 ? -33.594 -17.797 -12.461 1 86 9 PHE B N 1
ATOM 2485 C CA . PHE B 1 9 ? -32.5 -16.859 -12.234 1 86 9 PHE B CA 1
ATOM 2486 C C . PHE B 1 9 ? -32.25 -16.688 -10.742 1 86 9 PHE B C 1
ATOM 2488 O O . PHE B 1 9 ? -31.094 -16.703 -10.312 1 86 9 PHE B O 1
ATOM 2495 N N . PHE B 1 10 ? -33.281 -16.547 -9.953 1 87.88 10 PHE B N 1
ATOM 2496 C CA . PHE B 1 10 ? -33.125 -16.359 -8.516 1 87.88 10 PHE B CA 1
ATOM 2497 C C . PHE B 1 10 ? -32.531 -17.609 -7.867 1 87.88 10 PHE B C 1
ATOM 2499 O O . PHE B 1 10 ? -31.703 -17.5 -6.953 1 87.88 10 PHE B O 1
ATOM 2506 N N . THR B 1 11 ? -32.938 -18.719 -8.359 1 85.44 11 THR B N 1
ATOM 2507 C CA . THR B 1 11 ? -32.375 -19.953 -7.859 1 85.44 11 THR B CA 1
ATOM 2508 C C . THR B 1 11 ? -30.891 -20.062 -8.195 1 85.44 11 THR B C 1
ATOM 2510 O O . THR B 1 11 ? -30.094 -20.5 -7.367 1 85.44 11 THR B O 1
ATOM 2513 N N . GLN B 1 12 ? -30.578 -19.594 -9.344 1 86.06 12 GLN B N 1
ATOM 2514 C CA . GLN B 1 12 ? -29.172 -19.578 -9.75 1 86.06 12 GLN B CA 1
ATOM 2515 C C . GLN B 1 12 ? -28.344 -18.672 -8.836 1 86.06 12 GLN B C 1
ATOM 2517 O O . GLN B 1 12 ? -27.234 -19.031 -8.445 1 86.06 12 GLN B O 1
ATOM 2522 N N . CYS B 1 13 ? -28.938 -17.578 -8.578 1 87.19 13 CYS B N 1
ATOM 2523 C CA . CYS B 1 13 ? -28.234 -16.625 -7.727 1 87.19 13 CYS B CA 1
ATOM 2524 C C . CYS B 1 13 ? -28.016 -17.203 -6.332 1 87.19 13 CYS B C 1
ATOM 2526 O O . CYS B 1 13 ? -26.938 -17.047 -5.762 1 87.19 13 CYS B O 1
ATOM 2528 N N . ILE B 1 14 ? -29 -17.844 -5.828 1 89.25 14 ILE B N 1
ATOM 2529 C CA . ILE B 1 14 ? -28.922 -18.391 -4.48 1 89.25 14 ILE B CA 1
ATOM 2530 C C . ILE B 1 14 ? -27.906 -19.531 -4.445 1 89.25 14 ILE B C 1
ATOM 2532 O O . ILE B 1 14 ? -27.109 -19.625 -3.508 1 89.25 14 ILE B O 1
ATOM 2536 N N . VAL B 1 15 ? -27.859 -20.344 -5.441 1 85.5 15 VAL B N 1
ATOM 2537 C CA . VAL B 1 15 ? -26.938 -21.484 -5.504 1 85.5 15 VAL B CA 1
ATOM 2538 C C . VAL B 1 15 ? -25.5 -20.969 -5.633 1 85.5 15 VAL B C 1
ATOM 2540 O O . VAL B 1 15 ? -24.594 -21.453 -4.945 1 85.5 15 VAL B O 1
ATOM 2543 N N . LEU B 1 16 ? -25.391 -20.031 -6.477 1 85.19 16 LEU B N 1
ATOM 2544 C CA . LEU B 1 16 ? -24.062 -19.484 -6.691 1 85.19 16 LEU B CA 1
ATOM 2545 C C . LEU B 1 16 ? -23.562 -18.75 -5.453 1 85.19 16 LEU B C 1
ATOM 2547 O O . LEU B 1 16 ? -22.375 -18.797 -5.133 1 85.19 16 LEU B O 1
ATOM 2551 N N . THR B 1 17 ? -24.469 -18.094 -4.809 1 88.38 17 THR B N 1
ATOM 2552 C CA . THR B 1 17 ? -24.109 -17.406 -3.572 1 88.38 17 THR B CA 1
ATOM 2553 C C . THR B 1 17 ? -23.656 -18.406 -2.51 1 88.38 17 THR B C 1
ATOM 2555 O O . THR B 1 17 ? -22.641 -18.203 -1.839 1 88.38 17 THR B O 1
ATOM 2558 N N . ARG B 1 18 ? -24.359 -19.406 -2.418 1 86.81 18 ARG B N 1
ATOM 2559 C CA . ARG B 1 18 ? -24.031 -20.438 -1.431 1 86.81 18 ARG B CA 1
ATOM 2560 C C . ARG B 1 18 ? -22.703 -21.094 -1.756 1 86.81 18 ARG B C 1
ATOM 2562 O O . ARG B 1 18 ? -21.891 -21.344 -0.861 1 86.81 18 ARG B O 1
ATOM 2569 N N . ARG B 1 19 ? -22.516 -21.359 -2.951 1 81 19 ARG B N 1
ATOM 2570 C CA . ARG B 1 19 ? -21.266 -21.984 -3.383 1 81 19 ARG B CA 1
ATOM 2571 C C . ARG B 1 19 ? -20.078 -21.078 -3.121 1 81 19 ARG B C 1
ATOM 2573 O O . ARG B 1 19 ? -19.047 -21.516 -2.602 1 81 19 ARG B O 1
ATOM 2580 N N . SER B 1 20 ? -20.25 -19.844 -3.527 1 79.94 20 SER B N 1
ATOM 2581 C CA . SER B 1 20 ? -19.172 -18.875 -3.324 1 79.94 20 SER B CA 1
ATOM 2582 C C . SER B 1 20 ? -18.891 -18.672 -1.841 1 79.94 20 SER B C 1
ATOM 2584 O O . SER B 1 20 ? -17.734 -18.562 -1.429 1 79.94 20 SER B O 1
ATOM 2586 N N . TYR B 1 21 ? -19.953 -18.672 -1.088 1 82 21 TYR B N 1
ATOM 2587 C CA . TYR B 1 21 ? -19.828 -18.531 0.357 1 82 21 TYR B CA 1
ATOM 2588 C C . TYR B 1 21 ? -19.047 -19.688 0.961 1 82 21 TYR B C 1
ATOM 2590 O O . TYR B 1 21 ? -18.141 -19.484 1.779 1 82 21 TYR B O 1
ATOM 2598 N N . LEU B 1 22 ? -19.312 -20.844 0.516 1 79.44 22 LEU B N 1
ATOM 2599 C CA . LEU B 1 22 ? -18.641 -22.047 1.021 1 79.44 22 LEU B CA 1
ATOM 2600 C C . LEU B 1 22 ? -17.188 -22.078 0.59 1 79.44 22 LEU B C 1
ATOM 2602 O O . LEU B 1 22 ? -16.312 -22.469 1.364 1 79.44 22 LEU B O 1
ATOM 2606 N N . ASN B 1 23 ? -17.016 -21.641 -0.584 1 73.69 23 ASN B N 1
ATOM 2607 C CA . ASN B 1 23 ? -15.641 -21.594 -1.089 1 73.69 23 ASN B CA 1
ATOM 2608 C C . ASN B 1 23 ? -14.797 -20.594 -0.309 1 73.69 23 ASN B C 1
ATOM 2610 O O . ASN B 1 23 ? -13.641 -20.875 0.023 1 73.69 23 ASN B O 1
ATOM 2614 N N . MET B 1 24 ? -15.406 -19.547 -0.095 1 76.5 24 MET B N 1
ATOM 2615 C CA . MET B 1 24 ? -14.695 -18.5 0.643 1 76.5 24 MET B CA 1
ATOM 2616 C C . MET B 1 24 ? -14.445 -18.922 2.084 1 76.5 24 MET B C 1
ATOM 2618 O O . MET B 1 24 ? -13.391 -18.641 2.646 1 76.5 24 MET B O 1
ATOM 2622 N N . TYR B 1 25 ? -15.367 -19.578 2.635 1 75.31 25 TYR B N 1
ATOM 2623 C CA . TYR B 1 25 ? -15.242 -20.062 4.004 1 75.31 25 TYR B CA 1
ATOM 2624 C C . TYR B 1 25 ? -14.133 -21.109 4.109 1 75.31 25 TYR B C 1
ATOM 2626 O O . TYR B 1 25 ? -13.406 -21.156 5.109 1 75.31 25 TYR B O 1
ATOM 2634 N N . ARG B 1 26 ? -13.984 -21.828 3.086 1 71.12 26 ARG B N 1
ATOM 2635 C CA . ARG B 1 26 ? -13.023 -22.922 3.09 1 71.12 26 ARG B CA 1
ATOM 2636 C C . ARG B 1 26 ? -11.617 -22.438 2.771 1 71.12 26 ARG B C 1
ATOM 2638 O O . ARG B 1 26 ? -10.633 -23.047 3.166 1 71.12 26 ARG B O 1
ATOM 2645 N N . ASP B 1 27 ? -11.672 -21.328 2.092 1 68.94 27 ASP B N 1
ATOM 2646 C CA . ASP B 1 27 ? -10.367 -20.766 1.757 1 68.94 27 ASP B CA 1
ATOM 2647 C C . ASP B 1 27 ? -9.789 -19.969 2.93 1 68.94 27 ASP B C 1
ATOM 2649 O O . ASP B 1 27 ? -9.938 -18.75 2.994 1 68.94 27 ASP B O 1
ATOM 2653 N N . LEU B 1 28 ? -9.422 -20.609 3.957 1 65.12 28 LEU B N 1
ATOM 2654 C CA . LEU B 1 28 ? -8.883 -20.078 5.207 1 65.12 28 LEU B CA 1
ATOM 2655 C C . LEU B 1 28 ? -7.965 -18.891 4.941 1 65.12 28 LEU B C 1
ATOM 2657 O O . LEU B 1 28 ? -7.91 -17.953 5.742 1 65.12 28 LEU B O 1
ATOM 2661 N N . GLY B 1 29 ? -7.375 -18.844 3.754 1 65.56 29 GLY B N 1
ATOM 2662 C CA . GLY B 1 29 ? -6.344 -17.844 3.539 1 65.56 29 GLY B CA 1
ATOM 2663 C C . GLY B 1 29 ? -6.898 -16.5 3.121 1 65.56 29 GLY B C 1
ATOM 2664 O O . GLY B 1 29 ? -6.328 -15.453 3.453 1 65.56 29 GLY B O 1
ATOM 2665 N N . TYR B 1 30 ? -8.047 -16.5 2.617 1 74 30 TYR B N 1
ATOM 2666 C CA . TYR B 1 30 ? -8.469 -15.25 1.981 1 74 30 TYR B CA 1
ATOM 2667 C C . TYR B 1 30 ? -9.07 -14.289 3.002 1 74 30 TYR B C 1
ATOM 2669 O O . TYR B 1 30 ? -8.523 -13.211 3.248 1 74 30 TYR B O 1
ATOM 2677 N N . TYR B 1 31 ? -10.078 -14.727 3.785 1 78.5 31 TYR B N 1
ATOM 2678 C CA . TYR B 1 31 ? -10.773 -13.75 4.617 1 78.5 31 TYR B CA 1
ATOM 2679 C C . TYR B 1 31 ? -10.305 -13.836 6.066 1 78.5 31 TYR B C 1
ATOM 2681 O O . TYR B 1 31 ? -10.164 -12.82 6.746 1 78.5 31 TYR B O 1
ATOM 2689 N N . TRP B 1 32 ? -9.883 -15.023 6.453 1 82.94 32 TRP B N 1
ATOM 2690 C CA . TRP B 1 32 ? -9.492 -15.172 7.848 1 82.94 32 TRP B CA 1
ATOM 2691 C C . TRP B 1 32 ? -8.117 -14.555 8.094 1 82.94 32 TRP B C 1
ATOM 2693 O O . TRP B 1 32 ? -7.895 -13.914 9.125 1 82.94 32 TRP B O 1
ATOM 2703 N N . LEU B 1 33 ? -7.289 -14.812 7.148 1 83.75 33 LEU B N 1
ATOM 2704 C CA . LEU B 1 33 ? -5.969 -14.211 7.281 1 83.75 33 LEU B CA 1
ATOM 2705 C C . LEU B 1 33 ? -6.055 -12.688 7.184 1 83.75 33 LEU B C 1
ATOM 2707 O O . LEU B 1 33 ? -5.352 -11.977 7.902 1 83.75 33 LEU B O 1
ATOM 2711 N N . ARG B 1 34 ? -6.883 -12.266 6.309 1 85.25 34 ARG B N 1
ATOM 2712 C CA . ARG B 1 34 ? -7.098 -10.828 6.18 1 85.25 34 ARG B CA 1
ATOM 2713 C C . ARG B 1 34 ? -7.641 -10.234 7.477 1 85.25 34 ARG B C 1
ATOM 2715 O O . ARG B 1 34 ? -7.195 -9.172 7.914 1 85.25 34 ARG B O 1
ATOM 2722 N N . LEU B 1 35 ? -8.562 -10.984 8 1 89.19 35 LEU B N 1
ATOM 2723 C CA . LEU B 1 35 ? -9.148 -10.516 9.25 1 89.19 35 LEU B CA 1
ATOM 2724 C C . LEU B 1 35 ? -8.094 -10.445 10.352 1 89.19 35 LEU B C 1
ATOM 2726 O O . LEU B 1 35 ? -8.07 -9.484 11.125 1 89.19 35 LEU B O 1
ATOM 2730 N N . PHE B 1 36 ? -7.312 -11.406 10.359 1 89.75 36 PHE B N 1
ATOM 2731 C CA . PHE B 1 36 ? -6.258 -11.453 11.367 1 89.75 36 PHE B CA 1
ATOM 2732 C C . PHE B 1 36 ? -5.293 -10.281 11.188 1 89.75 36 PHE B C 1
ATOM 2734 O O . PHE B 1 36 ? -4.957 -9.594 12.156 1 89.75 36 PHE B O 1
ATOM 2741 N N . ILE B 1 37 ? -4.875 -10.047 10.008 1 87.12 37 ILE B N 1
ATOM 2742 C CA . ILE B 1 37 ? -3.889 -9.008 9.742 1 87.12 37 ILE B CA 1
ATOM 2743 C C . ILE B 1 37 ? -4.512 -7.637 9.977 1 87.12 37 ILE B C 1
ATOM 2745 O O . ILE B 1 37 ? -3.877 -6.746 10.547 1 87.12 37 ILE B O 1
ATOM 2749 N N . TYR B 1 38 ? -5.738 -7.465 9.523 1 89.38 38 TYR B N 1
ATOM 2750 C CA . TYR B 1 38 ? -6.434 -6.207 9.766 1 89.38 38 TYR B CA 1
ATOM 2751 C C . TYR B 1 38 ? -6.602 -5.949 11.258 1 89.38 38 TYR B C 1
ATOM 2753 O O . TYR B 1 38 ? -6.445 -4.816 11.719 1 89.38 38 TYR B O 1
ATOM 2761 N N . GLY B 1 39 ? -6.941 -7.043 11.93 1 91.56 39 GLY B N 1
ATOM 2762 C CA . GLY B 1 39 ? -7.07 -6.922 13.367 1 91.56 39 GLY B CA 1
ATOM 2763 C C . GLY B 1 39 ? -5.77 -6.539 14.055 1 91.56 39 GLY B C 1
ATOM 2764 O O . GLY B 1 39 ? -5.762 -5.688 14.945 1 91.56 39 GLY B O 1
ATOM 2765 N N . ALA B 1 40 ? -4.75 -7.145 13.617 1 89.44 40 ALA B N 1
ATOM 2766 C CA . ALA B 1 40 ? -3.439 -6.836 14.18 1 89.44 40 ALA B CA 1
ATOM 2767 C C . ALA B 1 40 ? -3.055 -5.383 13.914 1 89.44 40 ALA B C 1
ATOM 2769 O O . ALA B 1 40 ? -2.566 -4.691 14.812 1 89.44 40 ALA B O 1
ATOM 2770 N N . LEU B 1 41 ? -3.311 -4.977 12.75 1 88.56 41 LEU B N 1
ATOM 2771 C CA . LEU B 1 41 ? -3.004 -3.596 12.398 1 88.56 41 LEU B CA 1
ATOM 2772 C C . LEU B 1 41 ? -3.891 -2.627 13.172 1 88.56 41 LEU B C 1
ATOM 2774 O O . LEU B 1 41 ? -3.441 -1.55 13.57 1 88.56 41 LEU B O 1
ATOM 2778 N N . ALA B 1 42 ? -5.105 -3.09 13.312 1 92.31 42 ALA B N 1
ATOM 2779 C CA . ALA B 1 42 ? -6.039 -2.264 14.07 1 92.31 42 ALA B CA 1
ATOM 2780 C C . ALA B 1 42 ? -5.57 -2.098 15.516 1 92.31 42 ALA B C 1
ATOM 2782 O O . ALA B 1 42 ? -5.66 -1.007 16.078 1 92.31 42 ALA B O 1
ATOM 2783 N N . ILE B 1 43 ? -5.09 -3.127 16.031 1 90.81 43 ILE B N 1
ATOM 2784 C CA . ILE B 1 43 ? -4.57 -3.064 17.391 1 90.81 43 ILE B CA 1
ATOM 2785 C C . ILE B 1 43 ? -3.34 -2.158 17.438 1 90.81 43 ILE B C 1
ATOM 2787 O O . ILE B 1 43 ? -3.188 -1.35 18.359 1 90.81 43 ILE B O 1
ATOM 2791 N N . CYS B 1 44 ? -2.564 -2.273 16.484 1 87.06 44 CYS B N 1
ATOM 2792 C CA . CYS B 1 44 ? -1.394 -1.408 16.406 1 87.06 44 CYS B CA 1
ATOM 2793 C C . CYS B 1 44 ? -1.802 0.058 16.328 1 87.06 44 CYS B C 1
ATOM 2795 O O . CYS B 1 44 ? -1.306 0.886 17.094 1 87.06 44 CYS B O 1
ATOM 2797 N N . LEU B 1 45 ? -2.713 0.339 15.477 1 88.19 45 LEU B N 1
ATOM 2798 C CA . LEU B 1 45 ? -3.211 1.701 15.32 1 88.19 45 LEU B CA 1
ATOM 2799 C C . LEU B 1 45 ? -3.873 2.188 16.609 1 88.19 45 LEU B C 1
ATOM 2801 O O . LEU B 1 45 ? -3.637 3.316 17.031 1 88.19 45 LEU B O 1
ATOM 2805 N N . GLY B 1 46 ? -4.676 1.3 17.156 1 88.12 46 GLY B N 1
ATOM 2806 C CA . GLY B 1 46 ? -5.391 1.658 18.375 1 88.12 46 GLY B CA 1
ATOM 2807 C C . GLY B 1 46 ? -4.469 1.951 19.547 1 88.12 46 GLY B C 1
ATOM 2808 O O . GLY B 1 46 ? -4.746 2.836 20.359 1 88.12 46 GLY B O 1
ATOM 2809 N N . THR B 1 47 ? -3.396 1.298 19.562 1 87.44 47 THR B N 1
ATOM 2810 C CA . THR B 1 47 ? -2.469 1.488 20.672 1 87.44 47 THR B CA 1
ATOM 2811 C C . THR B 1 47 ? -1.545 2.674 20.406 1 87.44 47 THR B C 1
ATOM 2813 O O . THR B 1 47 ? -1.16 3.387 21.328 1 87.44 47 THR B O 1
ATOM 2816 N N . ILE B 1 48 ? -1.237 2.867 19.203 1 84.75 48 ILE B N 1
ATOM 2817 C CA . ILE B 1 48 ? -0.389 4 18.859 1 84.75 48 ILE B CA 1
ATOM 2818 C C . ILE B 1 48 ? -1.158 5.305 19.062 1 84.75 48 ILE B C 1
ATOM 2820 O O . ILE B 1 48 ? -0.607 6.281 19.562 1 84.75 48 ILE B O 1
ATOM 2824 N N . PHE B 1 49 ? -2.369 5.289 18.656 1 87.44 49 PHE B N 1
ATOM 2825 C CA . PHE B 1 49 ? -3.207 6.48 18.75 1 87.44 49 PHE B CA 1
ATOM 2826 C C . PHE B 1 49 ? -4.164 6.379 19.938 1 87.44 49 PHE B C 1
ATOM 2828 O O . PHE B 1 49 ? -5.277 6.902 19.875 1 87.44 49 PHE B O 1
ATOM 2835 N N . TYR B 1 50 ? -3.674 5.703 20.859 1 87.25 50 TYR B N 1
ATOM 2836 C CA . TYR B 1 50 ? -4.551 5.453 22 1 87.25 50 TYR B CA 1
ATOM 2837 C C . TYR B 1 50 ? -4.996 6.758 22.641 1 87.25 50 TYR B C 1
ATOM 2839 O O . TYR B 1 50 ? -4.168 7.629 22.938 1 87.25 50 TYR B O 1
ATOM 2847 N N . ASN B 1 51 ? -6.254 6.969 22.75 1 84.56 51 ASN B N 1
ATOM 2848 C CA . ASN B 1 51 ? -6.863 8.141 23.375 1 84.56 51 ASN B CA 1
ATOM 2849 C C . ASN B 1 51 ? -6.25 9.438 22.844 1 84.56 51 ASN B C 1
ATOM 2851 O O . ASN B 1 51 ? -5.609 10.172 23.594 1 84.56 51 ASN B O 1
ATOM 2855 N N . ILE B 1 52 ? -6.516 9.945 21.516 1 81.25 52 ILE B N 1
ATOM 2856 C CA . ILE B 1 52 ? -5.91 11.039 20.766 1 81.25 52 ILE B CA 1
ATOM 2857 C C . ILE B 1 52 ? -6.324 12.375 21.375 1 81.25 52 ILE B C 1
ATOM 2859 O O . ILE B 1 52 ? -5.605 13.367 21.25 1 81.25 52 ILE B O 1
ATOM 2863 N N . GLY B 1 53 ? -6.75 12.609 22.469 1 80.94 53 GLY B N 1
ATOM 2864 C CA . GLY B 1 53 ? -7.059 13.828 23.188 1 80.94 53 GLY B CA 1
ATOM 2865 C C . GLY B 1 53 ? -7.75 14.875 22.328 1 80.94 53 GLY B C 1
ATOM 2866 O O . GLY B 1 53 ? -8.367 14.539 21.328 1 80.94 53 GLY B O 1
ATOM 2867 N N . SER B 1 54 ? -7.887 16.266 22.703 1 80 54 SER B N 1
ATOM 2868 C CA . SER B 1 54 ? -8.648 17.312 22.016 1 80 54 SER B CA 1
ATOM 2869 C C . SER B 1 54 ? -7.777 18.531 21.734 1 80 54 SER B C 1
ATOM 2871 O O . SER B 1 54 ? -8.289 19.641 21.625 1 80 54 SER B O 1
ATOM 2873 N N . SER B 1 55 ? -6.5 18.297 21.578 1 81.38 55 SER B N 1
ATOM 2874 C CA . SER B 1 55 ? -5.605 19.406 21.203 1 81.38 55 SER B CA 1
ATOM 2875 C C . SER B 1 55 ? -5.543 19.578 19.688 1 81.38 55 SER B C 1
ATOM 2877 O O . SER B 1 55 ? -6.062 18.75 18.938 1 81.38 55 SER B O 1
ATOM 2879 N N . LYS B 1 56 ? -5.004 20.688 19.312 1 78.62 56 LYS B N 1
ATOM 2880 C CA . LYS B 1 56 ? -4.832 20.922 17.891 1 78.62 56 LYS B CA 1
ATOM 2881 C C . LYS B 1 56 ? -3.961 19.844 17.25 1 78.62 56 LYS B C 1
ATOM 2883 O O . LYS B 1 56 ? -4.234 19.391 16.141 1 78.62 56 LYS B O 1
ATOM 2888 N N . GLU B 1 57 ? -2.924 19.453 17.953 1 75.81 57 GLU B N 1
ATOM 2889 C CA . GLU B 1 57 ? -2.062 18.375 17.484 1 75.81 57 GLU B CA 1
ATOM 2890 C C . GLU B 1 57 ? -2.834 17.062 17.359 1 75.81 57 GLU B C 1
ATOM 2892 O O . GLU B 1 57 ? -2.6 16.281 16.438 1 75.81 57 GLU B O 1
ATOM 2897 N N . SER B 1 58 ? -3.76 16.969 18.234 1 83 58 SER B N 1
ATOM 2898 C CA . SER B 1 58 ? -4.582 15.758 18.203 1 83 58 SER B CA 1
ATOM 2899 C C . SER B 1 58 ? -5.512 15.742 17 1 83 58 SER B C 1
ATOM 2901 O O . SER B 1 58 ? -5.844 14.68 16.484 1 83 58 SER B O 1
ATOM 2903 N N . ALA B 1 59 ? -5.895 16.938 16.547 1 84.44 59 ALA B N 1
ATOM 2904 C CA . ALA B 1 59 ? 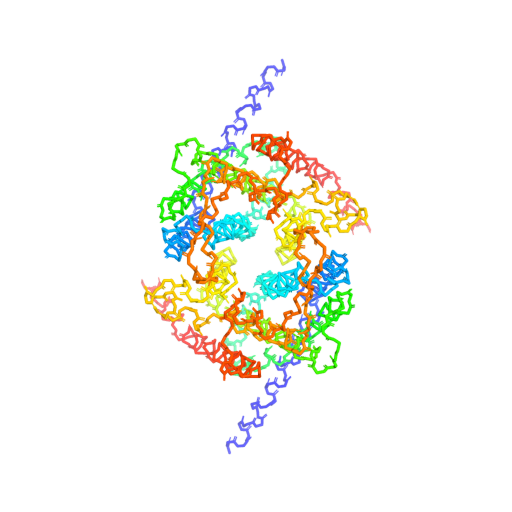-6.746 17 15.367 1 84.44 59 ALA B CA 1
ATOM 2905 C C . ALA B 1 59 ? -6.016 16.484 14.133 1 84.44 59 ALA B C 1
ATOM 2907 O O . ALA B 1 59 ? -6.578 15.711 13.352 1 84.44 59 ALA B O 1
ATOM 2908 N N . GLN B 1 60 ? -4.797 16.875 14.039 1 82.44 60 GLN B N 1
ATOM 2909 C CA . GLN B 1 60 ? -3.99 16.391 12.922 1 82.44 60 GLN B CA 1
ATOM 2910 C C . GLN B 1 60 ? -3.777 14.883 13.016 1 82.44 60 GLN B C 1
ATOM 2912 O O . GLN B 1 60 ? -3.805 14.18 12.008 1 82.44 60 GLN B O 1
ATOM 2917 N N . ALA B 1 61 ? -3.588 14.422 14.211 1 85 61 ALA B N 1
ATOM 2918 C CA . ALA B 1 61 ? -3.395 12.992 14.43 1 85 61 ALA B CA 1
ATOM 2919 C C . ALA B 1 61 ? -4.652 12.211 14.062 1 85 61 ALA B C 1
ATOM 2921 O O . ALA B 1 61 ? -4.566 11.109 13.508 1 85 61 ALA B O 1
ATOM 2922 N N . ARG B 1 62 ? -5.773 12.789 14.344 1 89.38 62 ARG B N 1
ATOM 2923 C CA . ARG B 1 62 ? -7.043 12.148 14.008 1 89.38 62 ARG B CA 1
ATOM 2924 C C . ARG B 1 62 ? -7.203 12.016 12.5 1 89.38 62 ARG B C 1
ATOM 2926 O O . ARG B 1 62 ? -7.641 10.977 12 1 89.38 62 ARG B O 1
ATOM 2933 N N . GLY B 1 63 ? -6.832 13.094 11.891 1 88.81 63 GLY B N 1
ATOM 2934 C CA . GLY B 1 63 ? -6.891 13.039 10.438 1 88.81 63 GLY B CA 1
ATOM 2935 C C . GLY B 1 63 ? -5.969 12 9.836 1 88.81 63 GLY B C 1
ATOM 2936 O O . GLY B 1 63 ? -6.371 11.25 8.945 1 88.81 63 GLY B O 1
ATOM 2937 N N . SER B 1 64 ? -4.766 11.953 10.344 1 86.81 64 SER B N 1
ATOM 2938 C CA . SER B 1 64 ? -3.789 10.977 9.867 1 86.81 64 SER B CA 1
ATOM 2939 C C . SER B 1 64 ? -4.258 9.547 10.141 1 86.81 64 SER B C 1
ATOM 2941 O O . SER B 1 64 ? -4.078 8.664 9.305 1 86.81 64 SER B O 1
ATOM 2943 N N . LEU B 1 65 ? -4.852 9.375 11.219 1 91.56 65 LEU B N 1
ATOM 2944 C CA . LEU B 1 65 ? -5.371 8.055 11.594 1 91.56 65 LEU B CA 1
ATOM 2945 C C . LEU B 1 65 ? -6.445 7.602 10.609 1 91.56 65 LEU B C 1
ATOM 2947 O O . LEU B 1 65 ? -6.398 6.477 10.109 1 91.56 65 LEU B O 1
ATOM 2951 N N . LEU B 1 66 ? -7.375 8.469 10.352 1 93.62 66 LEU B N 1
ATOM 2952 C CA . LEU B 1 66 ? -8.484 8.133 9.477 1 93.62 66 LEU B CA 1
ATOM 2953 C C . LEU B 1 66 ? -7.996 7.848 8.055 1 93.62 66 LEU B C 1
ATOM 2955 O O . LEU B 1 66 ? -8.461 6.906 7.41 1 93.62 66 LEU B O 1
ATOM 2959 N N . MET B 1 67 ? -7.094 8.672 7.656 1 90.69 67 MET B N 1
ATOM 2960 C CA . MET B 1 67 ? -6.523 8.453 6.328 1 90.69 67 MET B CA 1
ATOM 2961 C C . MET B 1 67 ? -5.781 7.125 6.266 1 90.69 67 MET B C 1
ATOM 2963 O O . MET B 1 67 ? -5.902 6.387 5.285 1 90.69 67 MET B O 1
ATOM 2967 N N . PHE B 1 68 ? -5.07 6.805 7.301 1 89.12 68 PHE B N 1
ATOM 2968 C CA . PHE B 1 68 ? -4.309 5.562 7.324 1 89.12 68 PHE B CA 1
ATOM 2969 C C . PHE B 1 68 ? -5.238 4.355 7.281 1 89.12 68 PHE B C 1
ATOM 2971 O O . PHE B 1 68 ? -5.008 3.412 6.52 1 89.12 68 PHE B O 1
ATOM 2978 N N . VAL B 1 69 ? -6.23 4.398 8.047 1 92 69 VAL B N 1
ATOM 2979 C CA . VAL B 1 69 ? -7.164 3.279 8.133 1 92 69 VAL B CA 1
ATOM 2980 C C . VAL B 1 69 ? -7.801 3.031 6.762 1 92 69 VAL B C 1
ATOM 2982 O O . VAL B 1 69 ? -7.832 1.894 6.285 1 92 69 VAL B O 1
ATOM 2985 N N . ALA B 1 70 ? -8.242 4.074 6.152 1 91.88 70 ALA B N 1
ATOM 2986 C CA . ALA B 1 70 ? -8.891 3.943 4.852 1 91.88 70 ALA B CA 1
ATOM 2987 C C . ALA B 1 70 ? -7.902 3.451 3.795 1 91.88 70 ALA B C 1
ATOM 2989 O O . ALA B 1 70 ? -8.227 2.564 3.002 1 91.88 70 ALA B O 1
ATOM 2990 N N . THR B 1 71 ? -6.738 3.994 3.828 1 88.06 71 THR B N 1
ATOM 2991 C CA . THR B 1 71 ? -5.742 3.676 2.811 1 88.06 71 THR B CA 1
ATOM 2992 C C . THR B 1 71 ? -5.203 2.262 3.008 1 88.06 71 THR B C 1
ATOM 2994 O O . THR B 1 71 ? -5.105 1.491 2.051 1 88.06 71 THR B O 1
ATOM 2997 N N . PHE B 1 72 ? -4.906 1.917 4.137 1 84.88 72 PHE B N 1
ATOM 2998 C CA . PHE B 1 72 ? -4.266 0.627 4.371 1 84.88 72 PHE B CA 1
ATOM 2999 C C . PHE B 1 72 ? -5.262 -0.512 4.188 1 84.88 72 PHE B C 1
ATOM 3001 O O . PHE B 1 72 ? -4.918 -1.558 3.631 1 84.88 72 PHE B O 1
ATOM 3008 N N . LEU B 1 73 ? -6.441 -0.276 4.676 1 86.25 73 LEU B N 1
ATOM 3009 C CA . LEU B 1 73 ? -7.453 -1.312 4.492 1 86.25 73 LEU B CA 1
ATOM 3010 C C . LEU B 1 73 ? -7.684 -1.588 3.01 1 86.25 73 LEU B C 1
ATOM 3012 O O . LEU B 1 73 ? -7.816 -2.744 2.602 1 86.25 73 LEU B O 1
ATOM 3016 N N . THR B 1 74 ? -7.68 -0.577 2.285 1 87.62 74 THR B N 1
ATOM 3017 C CA . THR B 1 74 ? -7.918 -0.742 0.855 1 87.62 74 THR B CA 1
ATOM 3018 C C . THR B 1 74 ? -6.688 -1.32 0.162 1 87.62 74 THR B C 1
ATOM 3020 O O . THR B 1 74 ? -6.812 -2.152 -0.739 1 87.62 74 THR B O 1
ATOM 3023 N N . PHE B 1 75 ? -5.598 -1.016 0.634 1 85.06 75 PHE B N 1
ATOM 3024 C CA . PHE B 1 75 ? -4.379 -1.496 -0.011 1 85.06 75 PHE B CA 1
ATOM 3025 C C . PHE B 1 75 ? -4.164 -2.979 0.272 1 85.06 75 PHE B C 1
ATOM 3027 O O . PHE B 1 75 ? -3.729 -3.727 -0.605 1 85.06 75 PHE B O 1
ATOM 3034 N N . ILE B 1 76 ? -4.414 -3.348 1.438 1 85.69 76 ILE B N 1
ATOM 3035 C CA . ILE B 1 76 ? -4.238 -4.75 1.799 1 85.69 76 ILE B CA 1
ATOM 3036 C C . ILE B 1 76 ? -5.191 -5.617 0.979 1 85.69 76 ILE B C 1
ATOM 3038 O O . ILE B 1 76 ? -4.898 -6.781 0.697 1 85.69 76 ILE B O 1
ATOM 3042 N N . THR B 1 77 ? -6.277 -5.023 0.584 1 87.25 77 THR B N 1
ATOM 3043 C CA . THR B 1 77 ? -7.266 -5.742 -0.209 1 87.25 77 THR B CA 1
ATOM 3044 C C . THR B 1 77 ? -6.66 -6.215 -1.528 1 87.25 77 THR B C 1
ATOM 3046 O O . THR B 1 77 ? -7.117 -7.199 -2.111 1 87.25 77 THR B O 1
ATOM 3049 N N . ILE B 1 78 ? -5.609 -5.617 -1.934 1 87 78 ILE B N 1
ATOM 3050 C CA . ILE B 1 78 ? -4.918 -6.035 -3.146 1 87 78 ILE B CA 1
ATOM 3051 C C . ILE B 1 78 ? -4.348 -7.441 -2.961 1 87 78 ILE B C 1
ATOM 3053 O O . ILE B 1 78 ? -4.238 -8.203 -3.922 1 87 78 ILE B O 1
ATOM 3057 N N . GLY B 1 79 ? -4.043 -7.77 -1.728 1 84 79 GLY B N 1
ATOM 3058 C CA . GLY B 1 79 ? -3.482 -9.07 -1.413 1 84 79 GLY B CA 1
ATOM 3059 C C . GLY B 1 79 ? -4.418 -10.219 -1.735 1 84 79 GLY B C 1
ATOM 3060 O O . GLY B 1 79 ? -3.98 -11.359 -1.902 1 84 79 GLY B O 1
ATOM 3061 N N . GLY B 1 80 ? -5.715 -9.906 -1.896 1 83.38 80 GLY B N 1
ATOM 3062 C CA . GLY B 1 80 ? -6.684 -10.938 -2.234 1 83.38 80 GLY B CA 1
ATOM 3063 C C . GLY B 1 80 ? -6.734 -11.25 -3.719 1 83.38 80 GLY B C 1
ATOM 3064 O O . GLY B 1 80 ? -7.488 -12.117 -4.152 1 83.38 80 GLY B O 1
ATOM 3065 N N . PHE B 1 81 ? -5.832 -10.695 -4.422 1 88.56 81 PHE B N 1
ATOM 3066 C CA . PHE B 1 81 ? -5.875 -10.773 -5.875 1 88.56 81 PHE B CA 1
ATOM 3067 C C . PHE B 1 81 ? -5.766 -12.219 -6.34 1 88.56 81 PHE B C 1
ATOM 3069 O O . PHE B 1 81 ? -6.508 -12.656 -7.223 1 88.56 81 PHE B O 1
ATOM 3076 N N . PRO B 1 82 ? -4.805 -13.008 -5.738 1 86.88 82 PRO B N 1
ATOM 3077 C CA . PRO B 1 82 ? -4.707 -14.398 -6.195 1 86.88 82 PRO B CA 1
ATOM 3078 C C . PRO B 1 82 ? -6.027 -15.156 -6.055 1 86.88 82 PRO B C 1
ATOM 3080 O O . PRO B 1 82 ? -6.359 -15.984 -6.902 1 86.88 82 PRO B O 1
ATOM 3083 N N . SER B 1 83 ? -6.688 -14.859 -5.062 1 84.12 83 SER B N 1
ATOM 3084 C CA . SER B 1 83 ? -7.977 -15.516 -4.855 1 84.12 83 SER B CA 1
ATOM 3085 C C . SER B 1 83 ? -8.984 -15.102 -5.926 1 84.12 83 SER B C 1
ATOM 3087 O O . SER B 1 83 ? -9.797 -15.914 -6.363 1 84.12 83 SER B O 1
ATOM 3089 N N . PHE B 1 84 ? -8.953 -13.922 -6.316 1 85.44 84 PHE B N 1
ATOM 3090 C CA . PHE B 1 84 ? -9.859 -13.422 -7.336 1 85.44 84 PHE B CA 1
ATOM 3091 C C . PHE B 1 84 ? -9.555 -14.047 -8.695 1 85.44 84 PHE B C 1
ATOM 3093 O O . PHE B 1 84 ? -10.469 -14.367 -9.461 1 85.44 84 PHE B O 1
ATOM 3100 N N . VAL B 1 85 ? -8.32 -14.227 -8.922 1 86.88 85 VAL B N 1
ATOM 3101 C CA . VAL B 1 85 ? -7.91 -14.844 -10.18 1 86.88 85 VAL B CA 1
ATOM 3102 C C . VAL B 1 85 ? -8.359 -16.297 -10.203 1 86.88 85 VAL B C 1
ATOM 3104 O O . VAL B 1 85 ? -8.859 -16.797 -11.227 1 86.88 85 VAL B O 1
ATOM 3107 N N . GLU B 1 86 ? -8.141 -16.969 -9.117 1 83.31 86 GLU B N 1
ATOM 3108 C CA . GLU B 1 86 ? -8.562 -18.359 -9.039 1 83.31 86 GLU B CA 1
ATOM 3109 C C . GLU B 1 86 ? -10.078 -18.5 -9.203 1 83.31 86 GLU B C 1
ATOM 3111 O O . GLU B 1 86 ? -10.555 -19.406 -9.875 1 83.31 86 GLU B O 1
ATOM 3116 N N . GLU B 1 87 ? -10.758 -17.625 -8.594 1 81.81 87 GLU B N 1
ATOM 3117 C CA . GLU B 1 87 ? -12.211 -17.609 -8.719 1 81.81 87 GLU B CA 1
ATOM 3118 C C . GLU B 1 87 ? -12.641 -17.391 -10.164 1 81.81 87 GLU B C 1
ATOM 3120 O O . GLU B 1 87 ? -13.602 -18 -10.633 1 81.81 87 GLU B O 1
ATOM 3125 N N . MET B 1 88 ? -11.992 -16.562 -10.805 1 83.44 88 MET B N 1
ATOM 3126 C CA . MET B 1 88 ? -12.312 -16.25 -12.188 1 83.44 88 MET B CA 1
ATOM 3127 C C . MET B 1 88 ? -12.039 -17.438 -13.094 1 83.44 88 MET B C 1
ATOM 3129 O O . MET B 1 88 ? -12.781 -17.688 -14.047 1 83.44 88 MET B O 1
ATOM 3133 N N . LYS B 1 89 ? -10.984 -18.125 -12.758 1 83.94 89 LYS B N 1
ATOM 3134 C CA . LYS B 1 89 ? -10.664 -19.312 -13.539 1 83.94 89 LYS B CA 1
ATOM 3135 C C . LYS B 1 89 ? -11.75 -20.375 -13.398 1 83.94 89 LYS B C 1
ATOM 3137 O O . LYS B 1 89 ? -12.141 -21 -14.383 1 83.94 89 LYS B O 1
ATOM 3142 N N . VAL B 1 90 ? -12.148 -20.547 -12.211 1 81 90 VAL B N 1
ATOM 3143 C CA . VAL B 1 90 ? -13.211 -21.516 -11.953 1 81 90 VAL B CA 1
ATOM 3144 C C . VAL B 1 90 ? -14.492 -21.078 -12.672 1 81 90 VAL B C 1
ATOM 3146 O O . VAL B 1 90 ? -15.172 -21.891 -13.281 1 81 90 VAL B O 1
ATOM 3149 N N . PHE B 1 91 ? -14.82 -19.859 -12.594 1 83.12 91 PHE B N 1
ATOM 3150 C CA . PHE B 1 91 ? -16 -19.312 -13.25 1 83.12 91 PHE B CA 1
ATOM 3151 C C . PHE B 1 91 ? -15.938 -19.531 -14.758 1 83.12 91 PHE B C 1
ATOM 3153 O O . PHE B 1 91 ? -16.922 -19.922 -15.367 1 83.12 91 PHE B O 1
ATOM 3160 N N . GLU B 1 92 ? -14.82 -19.266 -15.289 1 81.25 92 GLU B N 1
ATOM 3161 C CA . GLU B 1 92 ? -14.648 -19.406 -16.734 1 81.25 92 GLU B CA 1
ATOM 3162 C C . GLU B 1 92 ? -14.859 -20.859 -17.172 1 81.25 92 GLU B C 1
ATOM 3164 O O . GLU B 1 92 ? -15.453 -21.109 -18.219 1 81.25 92 GLU B O 1
ATOM 3169 N N . LYS B 1 93 ? -14.375 -21.75 -16.375 1 84.19 93 LYS B N 1
ATOM 3170 C CA . LYS B 1 93 ? -14.547 -23.172 -16.672 1 84.19 93 LYS B CA 1
ATOM 3171 C C . LYS B 1 93 ? -16.016 -23.578 -16.594 1 84.19 93 LYS B C 1
ATOM 3173 O O . LYS B 1 93 ? -16.5 -24.312 -17.453 1 84.19 93 LYS B O 1
ATOM 3178 N N . GLU B 1 94 ? -16.641 -23.062 -15.648 1 82.62 94 GLU B N 1
ATOM 3179 C CA . GLU B 1 94 ? -18.062 -23.406 -15.453 1 82.62 94 GLU B CA 1
ATOM 3180 C C . GLU B 1 94 ? -18.938 -22.75 -16.516 1 82.62 94 GLU B C 1
ATOM 3182 O O . GLU B 1 94 ? -19.953 -23.328 -16.922 1 82.62 94 GLU B O 1
ATOM 3187 N N . ARG B 1 95 ? -18.562 -21.641 -16.891 1 81.31 95 ARG B N 1
ATOM 3188 C CA . ARG B 1 95 ? -19.312 -20.922 -17.906 1 81.31 95 ARG B CA 1
ATOM 3189 C C . ARG B 1 95 ? -19.219 -21.609 -19.266 1 81.31 95 ARG B C 1
ATOM 3191 O O . ARG B 1 95 ? -20.203 -21.641 -20.016 1 81.31 95 ARG B O 1
ATOM 3198 N N . LEU B 1 96 ? -18.094 -22.078 -19.516 1 78.75 96 LEU B N 1
ATOM 3199 C CA . LEU B 1 96 ? -17.906 -22.828 -20.75 1 78.75 96 LEU B CA 1
ATOM 3200 C C . LEU B 1 96 ? -18.781 -24.062 -20.781 1 78.75 96 LEU B C 1
ATOM 3202 O O . LEU B 1 96 ? -19.234 -24.484 -21.859 1 78.75 96 LEU B O 1
ATOM 3206 N N . ASN B 1 97 ? -19.109 -24.5 -19.609 1 79.38 97 ASN B N 1
ATOM 3207 C CA . ASN B 1 97 ? -19.969 -25.672 -19.5 1 79.38 97 ASN B CA 1
ATOM 3208 C C . ASN B 1 97 ? -21.438 -25.297 -19.469 1 79.38 97 ASN B C 1
ATOM 3210 O O . ASN B 1 97 ? -22.312 -26.156 -19.359 1 79.38 97 ASN B O 1
ATOM 3214 N N . GLY B 1 98 ? -21.719 -24 -19.609 1 72.62 98 GLY B N 1
ATOM 3215 C CA . GLY B 1 98 ? -23.078 -23.516 -19.734 1 72.62 98 GLY B CA 1
ATOM 3216 C C . GLY B 1 98 ? -23.844 -23.531 -18.422 1 72.62 98 GLY B C 1
ATOM 3217 O O . GLY B 1 98 ? -25.062 -23.625 -18.422 1 72.62 98 GLY B O 1
ATOM 3218 N N . HIS B 1 99 ? -23.25 -23.469 -17.406 1 72.38 99 HIS B N 1
ATOM 3219 C CA . HIS B 1 99 ? -23.891 -23.703 -16.125 1 72.38 99 HIS B CA 1
ATOM 3220 C C . HIS B 1 99 ? -24.719 -22.5 -15.695 1 72.38 99 HIS B C 1
ATOM 3222 O O . HIS B 1 99 ? -25.875 -22.641 -15.273 1 72.38 99 HIS B O 1
ATOM 3228 N N . TYR B 1 100 ? -24.219 -21.328 -15.648 1 80 100 TYR B N 1
ATOM 3229 C CA . TYR B 1 100 ? -24.969 -20.188 -15.141 1 80 100 TYR B CA 1
ATOM 3230 C C . TYR B 1 100 ? -24.562 -18.906 -15.883 1 80 100 TYR B C 1
ATOM 3232 O O . TYR B 1 100 ? -23.594 -18.906 -16.656 1 80 100 TYR B O 1
ATOM 3240 N N . GLY B 1 101 ? -25.453 -17.906 -15.758 1 84.19 101 GLY B N 1
ATOM 3241 C CA . GLY B 1 101 ? -25.219 -16.625 -16.406 1 84.19 101 GLY B CA 1
ATOM 3242 C C . GLY B 1 101 ? -24.203 -15.766 -15.688 1 84.19 101 GLY B C 1
ATOM 3243 O O . GLY B 1 101 ? -23.938 -15.969 -14.508 1 84.19 101 GLY B O 1
ATOM 3244 N N . VAL B 1 102 ? -23.688 -14.852 -16.469 1 87.69 102 VAL B N 1
ATOM 3245 C CA . VAL B 1 102 ? -22.672 -13.945 -15.93 1 87.69 102 VAL B CA 1
ATOM 3246 C C . VAL B 1 102 ? -23.281 -13.062 -14.836 1 87.69 102 VAL B C 1
ATOM 3248 O O . VAL B 1 102 ? -22.656 -12.828 -13.805 1 87.69 102 VAL B O 1
ATOM 3251 N N . THR B 1 103 ? -24.484 -12.656 -15.047 1 90.31 103 THR B N 1
ATOM 3252 C CA . THR B 1 103 ? -25.156 -11.781 -14.094 1 90.31 103 THR B CA 1
ATOM 3253 C C . THR B 1 103 ? -25.406 -12.508 -12.781 1 90.31 103 THR B C 1
ATOM 3255 O O . THR B 1 103 ? -25.203 -11.945 -11.703 1 90.31 103 THR B O 1
ATOM 3258 N N . ALA B 1 104 ? -25.797 -13.703 -12.891 1 88.88 104 ALA B N 1
ATOM 3259 C CA . ALA B 1 104 ? -26.047 -14.5 -11.688 1 88.88 104 ALA B CA 1
ATOM 3260 C C . ALA B 1 104 ? -24.766 -14.719 -10.898 1 88.88 104 ALA B C 1
ATOM 3262 O O . ALA B 1 104 ? -24.766 -14.688 -9.664 1 88.88 104 ALA B O 1
ATOM 3263 N N . TYR B 1 105 ? -23.734 -14.938 -11.641 1 88 105 TYR B N 1
ATOM 3264 C CA . TYR B 1 105 ? -22.438 -15.141 -10.992 1 88 105 TYR B CA 1
ATOM 3265 C C . TYR B 1 105 ? -22.016 -13.891 -10.219 1 88 105 TYR B C 1
ATOM 3267 O O . TYR B 1 105 ? -21.594 -13.984 -9.07 1 88 105 TYR B O 1
ATOM 3275 N N . ILE B 1 106 ? -22.172 -12.766 -10.852 1 90.38 106 ILE B N 1
ATOM 3276 C CA . ILE B 1 106 ? -21.703 -11.516 -10.25 1 90.38 106 ILE B CA 1
ATOM 3277 C C . ILE B 1 106 ? -22.562 -11.188 -9.023 1 90.38 106 ILE B C 1
ATOM 3279 O O . ILE B 1 106 ? -22.031 -10.75 -8 1 90.38 106 ILE B O 1
ATOM 3283 N N . ILE B 1 107 ? -23.797 -11.445 -9.141 1 90.69 107 ILE B N 1
ATOM 3284 C CA . ILE B 1 107 ? -24.688 -11.195 -8 1 90.69 107 ILE B CA 1
ATOM 3285 C C . ILE B 1 107 ? -24.344 -12.164 -6.867 1 90.69 107 ILE B C 1
ATOM 3287 O O . ILE B 1 107 ? -24.25 -11.758 -5.707 1 90.69 107 ILE B O 1
ATOM 3291 N N . GLY B 1 108 ? -24.188 -13.43 -7.238 1 88.38 108 GLY B N 1
ATOM 3292 C CA . GLY B 1 108 ? -23.828 -14.422 -6.238 1 88.38 108 GLY B CA 1
ATOM 3293 C C . GLY B 1 108 ? -22.5 -14.117 -5.551 1 88.38 108 GLY B C 1
ATOM 3294 O O . GLY B 1 108 ? -22.406 -14.219 -4.328 1 88.38 108 GLY B O 1
ATOM 3295 N N . GLN B 1 109 ? -21.594 -13.719 -6.348 1 86.88 109 GLN B N 1
ATOM 3296 C CA . GLN B 1 109 ? -20.281 -13.391 -5.812 1 86.88 109 GLN B CA 1
ATOM 3297 C C . GLN B 1 109 ? -20.344 -12.172 -4.906 1 86.88 109 GLN B C 1
ATOM 3299 O O . GLN B 1 109 ? -19.656 -12.117 -3.879 1 86.88 109 GLN B O 1
ATOM 3304 N N . THR B 1 110 ? -21.094 -11.219 -5.309 1 90.88 110 THR B N 1
ATOM 3305 C CA . THR B 1 110 ? -21.234 -9.984 -4.531 1 90.88 110 THR B CA 1
ATOM 3306 C C . THR B 1 110 ? -21.922 -10.266 -3.197 1 90.88 110 THR B C 1
ATOM 3308 O O . THR B 1 110 ? -21.422 -9.844 -2.146 1 90.88 110 THR B O 1
ATOM 3311 N N . LEU B 1 111 ? -22.906 -11.008 -3.236 1 91.38 111 LEU B N 1
ATOM 3312 C CA . LEU B 1 111 ? -23.672 -11.281 -2.029 1 91.38 111 LEU B CA 1
ATOM 3313 C C . LEU B 1 111 ? -22.891 -12.18 -1.078 1 91.38 111 LEU B C 1
ATOM 3315 O O . LEU B 1 111 ? -22.984 -12.023 0.142 1 91.38 111 LEU B O 1
ATOM 3319 N N . SER B 1 112 ? -22.188 -13.062 -1.632 1 88.38 112 SER B N 1
ATOM 3320 C CA . SER B 1 112 ? -21.438 -14 -0.811 1 88.38 112 SER B CA 1
ATOM 3321 C C . SER B 1 112 ? -20.297 -13.297 -0.072 1 88.38 112 SER B C 1
ATOM 3323 O O . SER B 1 112 ? -19.906 -13.711 1.021 1 88.38 112 SER B O 1
ATOM 3325 N N . SER B 1 113 ? -19.812 -12.211 -0.638 1 88.62 113 SER B N 1
ATOM 3326 C CA . SER B 1 113 ? -18.656 -11.531 -0.051 1 88.62 113 SER B CA 1
ATOM 3327 C C . SER B 1 113 ? -19.094 -10.547 1.033 1 88.62 113 SER B C 1
ATOM 3329 O O . SER B 1 113 ? -18.281 -10.156 1.884 1 88.62 113 SER B O 1
ATOM 3331 N N . ILE B 1 114 ? -20.344 -10.188 1.103 1 91.81 114 ILE B N 1
ATOM 3332 C CA . ILE B 1 114 ? -20.859 -9.109 1.95 1 91.81 114 ILE B CA 1
ATOM 3333 C C . ILE B 1 114 ? -20.625 -9.461 3.418 1 91.81 114 ILE B C 1
ATOM 3335 O O . ILE B 1 114 ? -20.047 -8.664 4.168 1 91.81 114 ILE B O 1
ATOM 3339 N N . PRO B 1 115 ? -20.953 -10.641 3.826 1 89.69 115 PRO B N 1
ATOM 3340 C CA . PRO B 1 115 ? -20.766 -10.945 5.246 1 89.69 115 PRO B CA 1
ATOM 3341 C C . PRO B 1 115 ? -19.297 -10.93 5.664 1 89.69 115 PRO B C 1
ATOM 3343 O O . PRO B 1 115 ? -18.969 -10.508 6.777 1 89.69 115 PRO B O 1
ATOM 3346 N N . TYR B 1 116 ? -18.484 -11.352 4.867 1 88.69 116 TYR B N 1
ATOM 3347 C CA . TYR B 1 116 ? -17.062 -11.422 5.195 1 88.69 116 TYR B CA 1
ATOM 3348 C C . TYR B 1 116 ? -16.453 -10.031 5.211 1 88.69 116 TYR B C 1
ATOM 3350 O O . TYR B 1 116 ? -15.664 -9.703 6.102 1 88.69 116 TYR B O 1
ATOM 3358 N N . ILE B 1 117 ? -16.812 -9.25 4.219 1 91.38 117 ILE B N 1
ATOM 3359 C CA . ILE B 1 117 ? -16.266 -7.898 4.152 1 91.38 117 ILE B CA 1
ATOM 3360 C C . ILE B 1 117 ? -16.828 -7.055 5.297 1 91.38 117 ILE B C 1
ATOM 3362 O O . ILE B 1 117 ? -16.125 -6.195 5.84 1 91.38 117 ILE B O 1
ATOM 3366 N N . LEU B 1 118 ? -18.047 -7.387 5.664 1 93.62 118 LEU B N 1
ATOM 3367 C CA . LEU B 1 118 ? -18.625 -6.707 6.812 1 93.62 118 LEU B CA 1
ATOM 3368 C C . LEU B 1 118 ? -17.859 -7.035 8.094 1 93.62 118 LEU B C 1
ATOM 3370 O O . LEU B 1 118 ? -17.609 -6.156 8.914 1 93.62 118 LEU B O 1
ATOM 3374 N N . LEU B 1 119 ? -17.5 -8.211 8.234 1 91.12 119 LEU B N 1
ATOM 3375 C CA . LEU B 1 119 ? -16.734 -8.633 9.406 1 91.12 119 LEU B CA 1
ATOM 3376 C C . LEU B 1 119 ? -15.359 -7.977 9.414 1 91.12 119 LEU B C 1
ATOM 3378 O O . LEU B 1 119 ? -14.891 -7.52 10.461 1 91.12 119 LEU B O 1
ATOM 3382 N N . ILE B 1 120 ? -14.781 -7.891 8.289 1 89.5 120 ILE B N 1
ATOM 3383 C CA . ILE B 1 120 ? -13.438 -7.344 8.156 1 89.5 120 ILE B CA 1
ATOM 3384 C C . ILE B 1 120 ? -13.461 -5.84 8.414 1 89.5 120 ILE B C 1
ATOM 3386 O O . ILE B 1 120 ? -12.477 -5.266 8.891 1 89.5 120 ILE B O 1
ATOM 3390 N N . SER B 1 121 ? -14.555 -5.238 8.117 1 93.25 121 SER B N 1
ATOM 3391 C CA . SER B 1 121 ? -14.68 -3.803 8.344 1 93.25 121 SER B CA 1
ATOM 3392 C C . SER B 1 121 ? -15.125 -3.504 9.773 1 93.25 121 SER B C 1
ATOM 3394 O O . SER B 1 121 ? -14.641 -2.559 10.391 1 93.25 121 SER B O 1
ATOM 3396 N N . LEU B 1 122 ? -15.945 -4.395 10.305 1 94.44 122 LEU B N 1
ATOM 3397 C CA . LEU B 1 122 ? -16.578 -4.148 11.602 1 94.44 122 LEU B CA 1
ATOM 3398 C C . LEU B 1 122 ? -15.594 -4.426 12.742 1 94.44 122 LEU B C 1
ATOM 3400 O O . LEU B 1 122 ? -15.445 -3.609 13.648 1 94.44 122 LEU B O 1
ATOM 3404 N N . ILE B 1 123 ? -14.945 -5.469 12.734 1 94.31 123 ILE B N 1
ATOM 3405 C CA . ILE B 1 123 ? -14.117 -5.887 13.859 1 94.31 123 ILE B CA 1
ATOM 3406 C C . ILE B 1 123 ? -12.891 -4.984 13.961 1 94.31 123 ILE B C 1
ATOM 3408 O O . ILE B 1 123 ? -12.695 -4.305 14.977 1 94.31 123 ILE B O 1
ATOM 3412 N N . PRO B 1 124 ? -12.094 -4.98 12.93 1 93.56 124 PRO B N 1
ATOM 3413 C CA . PRO B 1 124 ? -10.961 -4.059 13.039 1 93.56 124 PRO B CA 1
ATOM 3414 C C . PRO B 1 124 ? -11.398 -2.604 13.188 1 93.56 124 PRO B C 1
ATOM 3416 O O . PRO B 1 124 ? -10.742 -1.825 13.883 1 93.56 124 PRO B O 1
ATOM 3419 N N . GLY B 1 125 ? -12.5 -2.266 12.508 1 94.06 125 GLY B N 1
ATOM 3420 C CA . GLY B 1 125 ? -13.023 -0.917 12.648 1 94.06 125 GLY B CA 1
ATOM 3421 C C . GLY B 1 125 ? -13.406 -0.578 14.078 1 94.06 125 GLY B C 1
ATOM 3422 O O . GLY B 1 125 ? -13.125 0.522 14.555 1 94.06 125 GLY B O 1
ATOM 3423 N N . ALA B 1 126 ? -13.984 -1.524 14.711 1 94.81 126 ALA B N 1
ATOM 3424 C CA . ALA B 1 126 ? -14.367 -1.319 16.109 1 94.81 126 ALA B CA 1
ATOM 3425 C C . ALA B 1 126 ? -13.148 -1.193 17 1 94.81 126 ALA B C 1
ATOM 3427 O O . ALA B 1 126 ? -13.125 -0.372 17.922 1 94.81 126 ALA B O 1
ATOM 3428 N N . LEU B 1 127 ? -12.195 -1.963 16.734 1 94.12 127 LEU B N 1
ATOM 3429 C CA . LEU B 1 127 ? -10.969 -1.903 17.516 1 94.12 127 LEU B CA 1
ATOM 3430 C C . LEU B 1 127 ? -10.32 -0.525 17.406 1 94.12 127 LEU B C 1
ATOM 3432 O O . LEU B 1 127 ? -10 0.093 18.422 1 94.12 127 LEU B O 1
ATOM 3436 N N . VAL B 1 128 ? -10.234 -0.073 16.234 1 93.5 128 VAL B N 1
ATOM 3437 C CA . VAL B 1 128 ? -9.594 1.224 16.031 1 93.5 128 VAL B CA 1
ATOM 3438 C C . VAL B 1 128 ? -10.469 2.328 16.625 1 93.5 128 VAL B C 1
ATOM 3440 O O . VAL B 1 128 ? -9.969 3.197 17.344 1 93.5 128 VAL B O 1
ATOM 3443 N N . TYR B 1 129 ? -11.727 2.213 16.375 1 94.06 129 TYR B N 1
ATOM 3444 C CA . TYR B 1 129 ? -12.656 3.281 16.734 1 94.06 129 TYR B CA 1
ATOM 3445 C C . TYR B 1 129 ? -12.719 3.459 18.25 1 94.06 129 TYR B C 1
ATOM 3447 O O . TYR B 1 129 ? -12.641 4.582 18.75 1 94.06 129 TYR B O 1
ATOM 3455 N N . TYR B 1 130 ? -12.766 2.441 18.969 1 93.06 130 TYR B N 1
ATOM 3456 C CA . TYR B 1 130 ? -12.977 2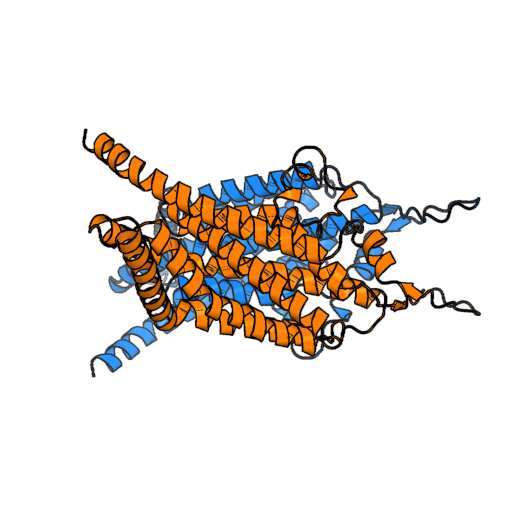.543 20.406 1 93.06 130 TYR B CA 1
ATOM 3457 C C . TYR B 1 130 ? -11.648 2.666 21.156 1 93.06 130 TYR B C 1
ATOM 3459 O O . TYR B 1 130 ? -11.578 3.322 22.203 1 93.06 130 TYR B O 1
ATOM 3467 N N . LEU B 1 131 ? -10.633 2.152 20.641 1 90.75 131 LEU B N 1
ATOM 3468 C CA . LEU B 1 131 ? -9.328 2.293 21.297 1 90.75 131 LEU B CA 1
ATOM 3469 C C . LEU B 1 131 ? -8.82 3.725 21.172 1 90.75 131 LEU B C 1
ATOM 3471 O O . LEU B 1 131 ? -8.18 4.238 22.094 1 90.75 131 LEU B O 1
ATOM 3475 N N . THR B 1 132 ? -9.07 4.406 20.094 1 91.75 132 THR B N 1
ATOM 3476 C CA . THR B 1 132 ? -8.555 5.75 19.875 1 91.75 132 THR B CA 1
ATOM 3477 C C . THR B 1 132 ? -9.523 6.805 20.406 1 91.75 132 THR B C 1
ATOM 3479 O O . THR B 1 132 ? -9.188 7.984 20.469 1 91.75 132 THR B O 1
ATOM 3482 N N . ASN B 1 133 ? -10.664 6.324 20.797 1 90.75 133 ASN B N 1
ATOM 3483 C CA . ASN B 1 133 ? -11.672 7.207 21.375 1 90.75 133 ASN B CA 1
ATOM 3484 C C . ASN B 1 133 ? -12.102 8.289 20.375 1 90.75 133 ASN B C 1
ATOM 3486 O O . ASN B 1 133 ? -12.086 9.477 20.703 1 90.75 133 ASN B O 1
ATOM 3490 N N . LEU B 1 134 ? -12.477 7.828 19.219 1 92 134 LEU B N 1
ATOM 3491 C CA . LEU B 1 134 ? -13.016 8.742 18.219 1 92 134 LEU B CA 1
ATOM 3492 C C . LEU B 1 134 ? -14.391 9.258 18.641 1 92 134 LEU B C 1
ATOM 3494 O O . LEU B 1 134 ? -14.836 8.992 19.766 1 92 134 LEU B O 1
ATOM 3498 N N . HIS B 1 135 ? -14.93 10.125 17.844 1 87.62 135 HIS B N 1
ATOM 3499 C CA . HIS B 1 135 ? -16.188 10.766 18.172 1 87.62 135 HIS B CA 1
ATOM 3500 C C . HIS B 1 135 ? -17.203 9.758 18.719 1 87.62 135 HIS B C 1
ATOM 3502 O O . HIS B 1 135 ? -17.578 8.812 18.016 1 87.62 135 HIS B O 1
ATOM 3508 N N . HIS B 1 136 ? -17.578 10.016 19.953 1 83.81 136 HIS B N 1
ATOM 3509 C CA . HIS B 1 136 ? -18.406 9.055 20.672 1 83.81 136 HIS B CA 1
ATOM 3510 C C . HIS B 1 136 ? -19.859 9.133 20.219 1 83.81 136 HIS B C 1
ATOM 3512 O O . HIS B 1 136 ? -20.5 10.188 20.344 1 83.81 136 HIS B O 1
ATOM 3518 N N . SER B 1 137 ? -20.406 8.234 19.484 1 88.75 137 SER B N 1
ATOM 3519 C CA . SER B 1 137 ? -21.797 8.078 19.062 1 88.75 137 SER B CA 1
ATOM 3520 C C . SER B 1 137 ? -21.969 6.844 18.188 1 88.75 137 SER B C 1
ATOM 3522 O O . SER B 1 137 ? -21.062 6.477 17.422 1 88.75 137 SER B O 1
ATOM 3524 N N . CYS B 1 138 ? -23.016 6.23 18.344 1 90.56 138 CYS B N 1
ATOM 3525 C CA . CYS B 1 138 ? -23.328 5.039 17.562 1 90.56 138 CYS B CA 1
ATOM 3526 C C . CYS B 1 138 ? -23.453 5.379 16.078 1 90.56 138 CYS B C 1
ATOM 3528 O O . CYS B 1 138 ? -23.016 4.609 15.227 1 90.56 138 CYS B O 1
ATOM 3530 N N . GLN B 1 139 ? -24.016 6.559 15.852 1 93.12 139 GLN B N 1
ATOM 3531 C CA . GLN B 1 139 ? -24.203 6.965 14.461 1 93.12 139 GLN B CA 1
ATOM 3532 C C . GLN B 1 139 ? -22.859 7.172 13.773 1 93.12 139 GLN B C 1
ATOM 3534 O O . GLN B 1 139 ? -22.672 6.781 12.617 1 93.12 139 GLN B O 1
ATOM 3539 N N . HIS B 1 140 ? -21.938 7.793 14.523 1 95.5 140 HIS B N 1
ATOM 3540 C CA . HIS B 1 140 ? -20.625 8.039 13.953 1 95.5 140 HIS B CA 1
ATOM 3541 C C . HIS B 1 140 ? -19.859 6.738 13.734 1 95.5 140 HIS B C 1
ATOM 3543 O O . HIS B 1 140 ? -19.141 6.59 12.734 1 95.5 140 HIS B O 1
ATOM 3549 N N . PHE B 1 141 ? -20.078 5.809 14.633 1 96.25 141 PHE B N 1
ATOM 3550 C CA . PHE B 1 141 ? -19.406 4.52 14.5 1 96.25 141 PHE B CA 1
ATOM 3551 C C . PHE B 1 141 ? -19.953 3.75 13.297 1 96.25 141 PHE B C 1
ATOM 3553 O O . PHE B 1 141 ? -19.188 3.178 12.523 1 96.25 141 PHE B O 1
ATOM 3560 N N . VAL B 1 142 ? -21.234 3.754 13.164 1 95.5 142 VAL B N 1
ATOM 3561 C CA . VAL B 1 142 ? -21.875 3.045 12.055 1 95.5 142 VAL B CA 1
ATOM 3562 C C . VAL B 1 142 ? -21.438 3.658 10.727 1 95.5 142 VAL B C 1
ATOM 3564 O O . VAL B 1 142 ? -21.141 2.936 9.773 1 95.5 142 VAL B O 1
ATOM 3567 N N . TYR B 1 143 ? -21.422 4.969 10.648 1 96.56 143 TYR B N 1
ATOM 3568 C CA . TYR B 1 143 ? -20.969 5.641 9.43 1 96.56 143 TYR B CA 1
ATOM 3569 C C . TYR B 1 143 ? -19.531 5.258 9.102 1 96.56 143 TYR B C 1
ATOM 3571 O O . TYR B 1 143 ? -19.219 4.953 7.949 1 96.56 143 TYR B O 1
ATOM 3579 N N . PHE B 1 144 ? -18.703 5.273 10.188 1 97 144 PHE B N 1
ATOM 3580 C CA . PHE B 1 144 ? -17.297 4.918 10.039 1 97 144 PHE B CA 1
ATOM 3581 C C . PHE B 1 144 ? -17.141 3.521 9.445 1 97 144 PHE B C 1
ATOM 3583 O O . PHE B 1 144 ? -16.406 3.33 8.469 1 97 144 PHE B O 1
ATOM 3590 N N . THR B 1 145 ? -17.859 2.621 9.938 1 95.88 145 THR B N 1
ATOM 3591 C CA . THR B 1 145 ? -17.766 1.234 9.492 1 95.88 145 THR B CA 1
ATOM 3592 C C . THR B 1 145 ? -18.344 1.077 8.094 1 95.88 145 THR B C 1
ATOM 3594 O O . THR B 1 145 ? -17.828 0.298 7.289 1 95.88 145 THR B O 1
ATOM 3597 N N . CYS B 1 146 ? -19.406 1.808 7.797 1 96.75 146 CYS B N 1
ATOM 3598 C CA . CYS B 1 146 ? -20.016 1.739 6.477 1 96.75 146 CYS B CA 1
ATOM 3599 C C . CYS B 1 146 ? -19.062 2.221 5.398 1 96.75 146 CYS B C 1
ATOM 3601 O O . CYS B 1 146 ? -18.969 1.617 4.328 1 96.75 146 CYS B O 1
ATOM 3603 N N . VAL B 1 147 ? -18.359 3.299 5.703 1 97.38 147 VAL B N 1
ATOM 3604 C CA . VAL B 1 147 ? -17.422 3.84 4.73 1 97.38 147 VAL B CA 1
ATOM 3605 C C . VAL B 1 147 ? -16.297 2.83 4.48 1 97.38 147 VAL B C 1
ATOM 3607 O O . VAL B 1 147 ? -15.914 2.604 3.332 1 97.38 147 VAL B O 1
ATOM 3610 N N . LEU B 1 148 ? -15.82 2.211 5.566 1 96.12 148 LEU B N 1
ATOM 3611 C CA . LEU B 1 148 ? -14.781 1.202 5.418 1 96.12 148 LEU B CA 1
ATOM 3612 C C . LEU B 1 148 ? -15.281 0.009 4.613 1 96.12 148 LEU B C 1
ATOM 3614 O O . LEU B 1 148 ? -14.594 -0.479 3.715 1 96.12 148 LEU B O 1
ATOM 3618 N N . PHE B 1 149 ? -16.469 -0.403 4.91 1 96.62 149 PHE B N 1
ATOM 3619 C CA . PHE B 1 149 ? -17.078 -1.537 4.234 1 96.62 149 PHE B CA 1
ATOM 3620 C C . PHE B 1 149 ? -17.219 -1.271 2.742 1 96.62 149 PHE B C 1
ATOM 3622 O O . PHE B 1 149 ? -16.797 -2.088 1.921 1 96.62 149 PHE B O 1
ATOM 3629 N N . VAL B 1 150 ? -17.781 -0.164 2.383 1 96.94 150 VAL B N 1
ATOM 3630 C CA . VAL B 1 150 ? -18.016 0.159 0.981 1 96.94 150 VAL B CA 1
ATOM 3631 C C . VAL B 1 150 ? -16.688 0.336 0.253 1 96.94 150 VAL B C 1
ATOM 3633 O O . VAL B 1 150 ? -16.547 -0.063 -0.906 1 96.94 150 VAL B O 1
ATOM 3636 N N . SER B 1 151 ? -15.727 0.93 0.913 1 96.06 151 SER B N 1
ATOM 3637 C CA . SER B 1 151 ? -14.414 1.142 0.302 1 96.06 151 SER B CA 1
ATOM 3638 C C . SER B 1 151 ? -13.742 -0.185 -0.024 1 96.06 151 SER B C 1
ATOM 3640 O O . SER B 1 151 ? -13.164 -0.344 -1.103 1 96.06 151 SER B O 1
ATOM 3642 N N . VAL B 1 152 ? -13.836 -1.111 0.865 1 94.5 152 VAL B N 1
ATOM 3643 C CA . VAL B 1 152 ? -13.234 -2.422 0.641 1 94.5 152 VAL B CA 1
ATOM 3644 C C . VAL B 1 152 ? -13.961 -3.133 -0.501 1 94.5 152 VAL B C 1
ATOM 3646 O O . VAL B 1 152 ? -13.32 -3.729 -1.372 1 94.5 152 VAL B O 1
ATOM 3649 N N . MET B 1 153 ? -15.219 -3.041 -0.508 1 95.12 153 MET B N 1
ATOM 3650 C CA . MET B 1 153 ? -16 -3.654 -1.577 1 95.12 153 MET B CA 1
ATOM 3651 C C . MET B 1 153 ? -15.633 -3.061 -2.932 1 95.12 153 MET B C 1
ATOM 3653 O O . MET B 1 153 ? -15.578 -3.775 -3.934 1 95.12 153 MET B O 1
ATOM 3657 N N . LEU B 1 154 ? -15.461 -1.807 -2.914 1 95.94 154 LEU B N 1
ATOM 3658 C CA . LEU B 1 154 ? -15.102 -1.11 -4.145 1 95.94 154 LEU B CA 1
ATOM 3659 C C . LEU B 1 154 ? -13.75 -1.587 -4.664 1 95.94 154 LEU B C 1
ATOM 3661 O O . LEU B 1 154 ? -13.602 -1.85 -5.859 1 95.94 154 LEU B O 1
ATOM 3665 N N . VAL B 1 155 ? -12.82 -1.696 -3.811 1 94.5 155 VAL B N 1
ATOM 3666 C CA . VAL B 1 155 ? -11.484 -2.119 -4.223 1 94.5 155 VAL B CA 1
ATOM 3667 C C . VAL B 1 155 ? -11.523 -3.578 -4.676 1 94.5 155 VAL B C 1
ATOM 3669 O O . VAL B 1 155 ? -10.828 -3.957 -5.625 1 94.5 155 VAL B O 1
ATOM 3672 N N . GLU B 1 156 ? -12.281 -4.426 -3.992 1 91.69 156 GLU B N 1
ATOM 3673 C CA . GLU B 1 156 ? -12.445 -5.801 -4.453 1 91.69 156 GLU B CA 1
ATOM 3674 C C . GLU B 1 156 ? -13.016 -5.844 -5.871 1 91.69 156 GLU B C 1
ATOM 3676 O O . GLU B 1 156 ? -12.562 -6.629 -6.703 1 91.69 156 GLU B O 1
ATOM 3681 N N . SER B 1 157 ? -13.977 -5.004 -6.062 1 94 157 SER B N 1
ATOM 3682 C CA . SER B 1 157 ? -14.562 -4.922 -7.398 1 94 157 SER B CA 1
ATOM 3683 C C . SER B 1 157 ? -13.523 -4.492 -8.43 1 94 157 SER B C 1
ATOM 3685 O O . SER B 1 157 ? -13.477 -5.039 -9.531 1 94 157 SER B O 1
ATOM 3687 N N . LEU B 1 158 ? -12.766 -3.525 -8.055 1 94.06 158 LEU B N 1
ATOM 3688 C CA . LEU B 1 158 ? -11.703 -3.055 -8.938 1 94.06 158 LEU B CA 1
ATOM 3689 C C . LEU B 1 158 ? -10.711 -4.172 -9.242 1 94.06 158 LEU B C 1
ATOM 3691 O O . LEU B 1 158 ? -10.297 -4.348 -10.391 1 94.06 158 LEU B O 1
ATOM 3695 N N . MET B 1 159 ? -10.344 -4.941 -8.25 1 92.69 159 MET B N 1
ATOM 3696 C CA . MET B 1 159 ? -9.375 -6.02 -8.422 1 92.69 159 MET B CA 1
ATOM 3697 C C . MET B 1 159 ? -9.953 -7.141 -9.281 1 92.69 159 MET B C 1
ATOM 3699 O O . MET B 1 159 ? -9.227 -7.793 -10.031 1 92.69 159 MET B O 1
ATOM 3703 N N . MET B 1 160 ? -11.242 -7.355 -9.172 1 91.12 160 MET B N 1
ATOM 3704 C CA . MET B 1 160 ? -11.891 -8.344 -10.031 1 91.12 160 MET B CA 1
ATOM 3705 C C . MET B 1 160 ? -11.859 -7.902 -11.492 1 91.12 160 MET B C 1
ATOM 3707 O O . MET B 1 160 ? -11.68 -8.727 -12.391 1 91.12 160 MET B O 1
ATOM 3711 N N . ILE B 1 161 ? -12.062 -6.633 -11.68 1 93.31 161 ILE B N 1
ATOM 3712 C CA . ILE B 1 161 ? -11.977 -6.09 -13.023 1 93.31 161 ILE B CA 1
ATOM 3713 C C . ILE B 1 161 ? -10.562 -6.301 -13.578 1 93.31 161 ILE B C 1
ATOM 3715 O O . ILE B 1 161 ? -10.398 -6.793 -14.695 1 93.31 161 ILE B O 1
ATOM 3719 N N . VAL B 1 162 ? -9.594 -6.047 -12.797 1 92.12 162 VAL B N 1
ATOM 3720 C CA . VAL B 1 162 ? -8.203 -6.199 -13.211 1 92.12 162 VAL B CA 1
ATOM 3721 C C . VAL B 1 162 ? -7.902 -7.676 -13.461 1 92.12 162 VAL B C 1
ATOM 3723 O O . VAL B 1 162 ? -7.246 -8.023 -14.445 1 92.12 162 VAL B O 1
ATOM 3726 N N . ALA B 1 163 ? -8.391 -8.484 -12.586 1 89.81 163 ALA B N 1
ATOM 3727 C CA . ALA B 1 163 ? -8.156 -9.922 -12.695 1 89.81 163 ALA B CA 1
ATOM 3728 C C . ALA B 1 163 ? -8.711 -10.477 -14.008 1 89.81 163 ALA B C 1
ATOM 3730 O O . ALA B 1 163 ? -8.164 -11.43 -14.562 1 89.81 163 ALA B O 1
ATOM 3731 N N . SER B 1 164 ? -9.711 -9.867 -14.484 1 88 164 SER B N 1
ATOM 3732 C CA . SER B 1 164 ? -10.352 -10.352 -15.703 1 88 164 SER B CA 1
ATOM 3733 C C . SER B 1 164 ? -9.602 -9.883 -16.953 1 88 164 SER B C 1
ATOM 3735 O O . SER B 1 164 ? -9.797 -10.422 -18.031 1 88 164 SER B O 1
ATOM 3737 N N . MET B 1 165 ? -8.688 -8.914 -16.719 1 88 165 MET B N 1
ATOM 3738 C CA . MET B 1 165 ? -8.07 -8.297 -17.906 1 88 165 MET B CA 1
ATOM 3739 C C . MET B 1 165 ? -6.594 -8.68 -18 1 88 165 MET B C 1
ATOM 3741 O O . MET B 1 165 ? -6.008 -8.625 -19.078 1 88 165 MET B O 1
ATOM 3745 N N . VAL B 1 166 ? -6.02 -9.062 -16.953 1 84.31 166 VAL B N 1
ATOM 3746 C CA . VAL B 1 166 ? -4.57 -9.258 -16.953 1 84.31 166 VAL B CA 1
ATOM 3747 C C . VAL B 1 166 ? -4.254 -10.75 -17.016 1 84.31 166 VAL B C 1
ATOM 3749 O O . VAL B 1 166 ? -5.008 -11.578 -16.5 1 84.31 166 VAL B O 1
ATOM 3752 N N . PRO B 1 167 ? -3.08 -11.102 -17.5 1 80.44 167 PRO B N 1
ATOM 3753 C CA . PRO B 1 167 ? -2.756 -12.5 -17.797 1 80.44 167 PRO B CA 1
ATOM 3754 C C . PRO B 1 167 ? -2.137 -13.227 -16.594 1 80.44 167 PRO B C 1
ATOM 3756 O O . PRO B 1 167 ? -2.154 -14.453 -16.531 1 80.44 167 PRO B O 1
ATOM 3759 N N . ASN B 1 168 ? -1.465 -12.516 -15.727 1 84.56 168 ASN B N 1
ATOM 3760 C CA . ASN B 1 168 ? -0.777 -13.211 -14.641 1 84.56 168 ASN B CA 1
ATOM 3761 C C . ASN B 1 168 ? -0.869 -12.422 -13.336 1 84.56 168 ASN B C 1
ATOM 3763 O O . ASN B 1 168 ? -1.325 -11.281 -13.32 1 84.56 168 ASN B O 1
ATOM 3767 N N . PHE B 1 169 ? -0.53 -13.078 -12.312 1 84.88 169 PHE B N 1
ATOM 3768 C CA . PHE B 1 169 ? -0.625 -12.531 -10.961 1 84.88 169 PHE B CA 1
ATOM 3769 C C . PHE B 1 169 ? 0.214 -11.266 -10.82 1 84.88 169 PHE B C 1
ATOM 3771 O O . PHE B 1 169 ? -0.249 -10.266 -10.273 1 84.88 169 PHE B O 1
ATOM 3778 N N . LEU B 1 170 ? 1.388 -11.336 -11.398 1 84.69 170 LEU B N 1
ATOM 3779 C CA . LEU B 1 170 ? 2.361 -10.258 -11.242 1 84.69 170 LEU B CA 1
ATOM 3780 C C . LEU B 1 170 ? 1.836 -8.961 -11.852 1 84.69 170 LEU B C 1
ATOM 3782 O O . LEU B 1 170 ? 1.799 -7.926 -11.18 1 84.69 170 LEU B O 1
ATOM 3786 N N . THR B 1 171 ? 1.368 -9.055 -13.055 1 85.62 171 THR B N 1
ATOM 3787 C CA . THR B 1 171 ? 0.88 -7.871 -13.758 1 85.62 171 THR B CA 1
ATOM 3788 C C . THR B 1 171 ? -0.382 -7.328 -13.094 1 85.62 171 THR B C 1
ATOM 3790 O O . THR B 1 171 ? -0.588 -6.113 -13.039 1 85.62 171 THR B O 1
ATOM 3793 N N . GLY B 1 172 ? -1.15 -8.234 -12.594 1 90.06 172 GLY B N 1
ATOM 3794 C CA . GLY B 1 172 ? -2.391 -7.812 -11.961 1 90.06 172 GLY B CA 1
ATOM 3795 C C . GLY B 1 172 ? -2.174 -7.035 -10.68 1 90.06 172 GLY B C 1
ATOM 3796 O O . GLY B 1 172 ? -2.764 -5.969 -10.484 1 90.06 172 GLY B O 1
ATOM 3797 N N . ILE B 1 173 ? -1.281 -7.566 -9.836 1 90.44 173 ILE B N 1
ATOM 3798 C CA . ILE B 1 173 ? -1.038 -6.941 -8.539 1 90.44 173 ILE B CA 1
ATOM 3799 C C . ILE B 1 173 ? -0.39 -5.574 -8.734 1 90.44 173 ILE B C 1
ATOM 3801 O O . ILE B 1 173 ? -0.821 -4.582 -8.141 1 90.44 173 ILE B O 1
ATOM 3805 N N . ILE B 1 174 ? 0.547 -5.488 -9.672 1 88.12 174 ILE B N 1
ATOM 3806 C CA . ILE B 1 174 ? 1.27 -4.238 -9.891 1 88.12 174 ILE B CA 1
ATOM 3807 C C . ILE B 1 174 ? 0.327 -3.195 -10.484 1 88.12 174 ILE B C 1
ATOM 3809 O O . ILE B 1 174 ? 0.347 -2.029 -10.086 1 88.12 174 ILE B O 1
ATOM 3813 N N . THR B 1 175 ? -0.522 -3.666 -11.406 1 89.12 175 THR B N 1
ATOM 3814 C CA . THR B 1 175 ? -1.499 -2.762 -12.008 1 89.12 175 THR B CA 1
ATOM 3815 C C . THR B 1 175 ? -2.479 -2.252 -10.953 1 89.12 175 THR B C 1
ATOM 3817 O O . THR B 1 175 ? -2.787 -1.059 -10.914 1 89.12 175 THR B O 1
ATOM 3820 N N . GLY B 1 176 ? -2.916 -3.199 -10.164 1 90.81 176 GLY B N 1
ATOM 3821 C CA . GLY B 1 176 ? -3.805 -2.805 -9.078 1 90.81 176 GLY B CA 1
ATOM 3822 C C . GLY B 1 176 ? -3.186 -1.79 -8.141 1 90.81 176 GLY B C 1
ATOM 3823 O O . GLY B 1 176 ? -3.826 -0.801 -7.773 1 90.81 176 GLY B O 1
ATOM 3824 N N . CYS B 1 177 ? -1.945 -2.002 -7.758 1 89.44 177 CYS B N 1
ATOM 3825 C CA . CYS B 1 177 ? -1.226 -1.08 -6.887 1 89.44 177 CYS B CA 1
ATOM 3826 C C . CYS B 1 177 ? -1.098 0.293 -7.535 1 89.44 177 CYS B C 1
ATOM 3828 O O . CYS B 1 177 ? -1.269 1.316 -6.867 1 89.44 177 CYS B O 1
ATOM 3830 N N . GLY B 1 178 ? -0.828 0.244 -8.828 1 88.62 178 GLY B N 1
ATOM 3831 C CA . GLY B 1 178 ? -0.705 1.502 -9.547 1 88.62 178 GLY B CA 1
ATOM 3832 C C . GLY B 1 178 ? -1.993 2.303 -9.57 1 88.62 178 GLY B C 1
ATOM 3833 O O . GLY B 1 178 ? -1.99 3.502 -9.289 1 88.62 178 GLY B O 1
ATOM 3834 N N . ILE B 1 179 ? -3.088 1.649 -9.867 1 90.69 179 ILE B N 1
ATOM 3835 C CA . ILE B 1 179 ? -4.383 2.312 -9.945 1 90.69 179 ILE B CA 1
ATOM 3836 C C . ILE B 1 179 ? -4.762 2.871 -8.578 1 90.69 179 ILE B C 1
ATOM 3838 O O . ILE B 1 179 ? -5.156 4.035 -8.461 1 90.69 179 ILE B O 1
ATOM 3842 N N . LEU B 1 180 ? -4.621 2.045 -7.574 1 91.12 180 LEU B N 1
ATOM 3843 C CA . LEU B 1 180 ? -4.969 2.469 -6.223 1 91.12 180 LEU B CA 1
ATOM 3844 C C . LEU B 1 180 ? -4.055 3.594 -5.754 1 91.12 180 LEU B C 1
ATOM 3846 O O . LEU B 1 180 ? -4.488 4.484 -5.016 1 91.12 180 LEU B O 1
ATOM 3850 N N . GLY B 1 181 ? -2.807 3.506 -6.199 1 87.75 181 GLY B N 1
ATOM 3851 C CA . GLY B 1 181 ? -1.873 4.566 -5.855 1 87.75 181 GLY B CA 1
ATOM 3852 C C . GLY B 1 181 ? -2.281 5.922 -6.406 1 87.75 181 GLY B C 1
ATOM 3853 O O . GLY B 1 181 ? -2.244 6.922 -5.691 1 87.75 181 GLY B O 1
ATOM 3854 N N . VAL B 1 182 ? -2.705 5.895 -7.594 1 87.88 182 VAL B N 1
ATOM 3855 C CA . VAL B 1 182 ? -3.146 7.133 -8.219 1 87.88 182 VAL B CA 1
ATOM 3856 C C . VAL B 1 182 ? -4.383 7.668 -7.5 1 87.88 182 VAL B C 1
ATOM 3858 O O . VAL B 1 182 ? -4.488 8.867 -7.246 1 87.88 182 VAL B O 1
ATOM 3861 N N . MET B 1 183 ? -5.219 6.785 -7.125 1 88.62 183 MET B N 1
ATOM 3862 C CA . MET B 1 183 ? -6.441 7.199 -6.445 1 88.62 183 MET B CA 1
ATOM 3863 C C . MET B 1 183 ? -6.141 7.742 -5.055 1 88.62 183 MET B C 1
ATOM 3865 O O . MET B 1 183 ? -6.785 8.688 -4.602 1 88.62 183 MET B O 1
ATOM 3869 N N . MET B 1 184 ? -5.211 7.137 -4.445 1 88.31 184 MET B N 1
ATOM 3870 C CA . MET B 1 184 ? -4.824 7.598 -3.113 1 88.31 184 MET B CA 1
ATOM 3871 C C . MET B 1 184 ? -4.176 8.977 -3.18 1 88.31 184 MET B C 1
ATOM 3873 O O . MET B 1 184 ? -4.414 9.82 -2.316 1 88.31 184 MET B O 1
ATOM 3877 N N . LEU B 1 185 ? -3.418 9.164 -4.191 1 83.75 185 LEU B N 1
ATOM 3878 C CA . LEU B 1 185 ? -2.713 10.43 -4.355 1 83.75 185 LEU B CA 1
ATOM 3879 C C . LEU B 1 185 ? -3.693 11.57 -4.598 1 83.75 185 LEU B C 1
ATOM 3881 O O . LEU B 1 185 ? -3.484 12.688 -4.117 1 83.75 185 LEU B O 1
ATOM 3885 N N . ASN B 1 186 ? -4.738 11.227 -5.223 1 83.62 186 ASN B N 1
ATOM 3886 C CA . ASN B 1 186 ? -5.727 12.25 -5.559 1 83.62 186 ASN B CA 1
ATOM 3887 C C . ASN B 1 186 ? -6.84 12.312 -4.52 1 83.62 186 ASN B C 1
ATOM 3889 O O . ASN B 1 186 ? -7.875 12.938 -4.754 1 83.62 186 ASN B O 1
ATOM 3893 N N . GLY B 1 187 ? -6.625 11.68 -3.385 1 84.69 187 GLY B N 1
ATOM 3894 C CA . GLY B 1 187 ? -7.672 11.594 -2.379 1 84.69 187 GLY B CA 1
ATOM 3895 C C . GLY B 1 187 ? -7.824 12.859 -1.562 1 84.69 187 GLY B C 1
ATOM 3896 O O . GLY B 1 187 ? -8.805 13.016 -0.828 1 84.69 187 GLY B O 1
ATOM 3897 N N . GLY B 1 188 ? -6.84 13.812 -1.68 1 77.31 188 GLY B N 1
ATOM 3898 C CA . GLY B 1 188 ? -7 15.109 -1.042 1 77.31 188 GLY B CA 1
ATOM 3899 C C . GLY B 1 188 ? -6.281 15.211 0.291 1 77.31 188 GLY B C 1
ATOM 3900 O O . GLY B 1 188 ? -6.367 16.234 0.968 1 77.31 188 GLY B O 1
ATOM 3901 N N . PHE B 1 189 ? -5.605 14.195 0.725 1 80.19 189 PHE B N 1
ATOM 3902 C CA . PHE B 1 189 ? -4.875 14.25 1.985 1 80.19 189 PHE B CA 1
ATOM 3903 C C . PHE B 1 189 ? -3.443 14.719 1.76 1 80.19 189 PHE B C 1
ATOM 3905 O O . PHE B 1 189 ? -2.922 15.531 2.525 1 80.19 189 PHE B O 1
ATOM 3912 N N . TYR B 1 190 ? -2.871 14.242 0.77 1 75.88 190 TYR B N 1
ATOM 3913 C CA . TYR B 1 190 ? -1.465 14.539 0.528 1 75.88 190 TYR B CA 1
ATOM 3914 C C . TYR B 1 190 ? -1.298 15.938 -0.05 1 75.88 190 TYR B C 1
ATOM 3916 O O . TYR B 1 190 ? -0.328 16.641 0.261 1 75.88 190 TYR B O 1
ATOM 3924 N N . LYS B 1 191 ? -2.18 16.188 -0.883 1 76.25 191 LYS B N 1
ATOM 3925 C CA . LYS B 1 191 ? -2.322 17.547 -1.402 1 76.25 191 LYS B CA 1
ATOM 3926 C C . LYS B 1 191 ? -3.768 18.031 -1.298 1 76.25 191 LYS B C 1
ATOM 3928 O O . LYS B 1 191 ? -4.688 17.344 -1.745 1 76.25 191 LYS B O 1
ATOM 3933 N N . LEU B 1 192 ? -3.824 19.234 -0.697 1 76.75 192 LEU B N 1
ATOM 3934 C CA . LEU B 1 192 ? -5.16 19.766 -0.448 1 76.75 192 LEU B CA 1
ATOM 3935 C C . LEU B 1 192 ? -5.902 20 -1.758 1 76.75 192 LEU B C 1
ATOM 3937 O O . LEU B 1 192 ? -5.285 20.344 -2.771 1 76.75 192 LEU B O 1
ATOM 3941 N N . PRO B 1 193 ? -7.191 19.766 -1.721 1 73.81 193 PRO B N 1
ATOM 3942 C CA . PRO B 1 193 ? -8.016 19.844 -2.928 1 73.81 193 PRO B CA 1
ATOM 3943 C C . PRO B 1 193 ? -7.863 21.188 -3.645 1 73.81 193 PRO B C 1
ATOM 3945 O O . PRO B 1 193 ? -7.898 21.25 -4.879 1 73.81 193 PRO B O 1
ATOM 3948 N N . SER B 1 194 ? -7.621 22.234 -2.953 1 72.75 194 SER B N 1
ATOM 3949 C CA . SER B 1 194 ? -7.488 23.547 -3.578 1 72.75 194 SER B CA 1
ATOM 3950 C C . SER B 1 194 ? -6.16 23.672 -4.316 1 72.75 194 SER B C 1
ATOM 3952 O O . SER B 1 194 ? -6.035 24.484 -5.246 1 72.75 194 SER B O 1
ATOM 3954 N N . ASP B 1 195 ? -5.195 22.797 -3.953 1 70.69 195 ASP B N 1
ATOM 3955 C CA . ASP B 1 195 ? -3.854 22.906 -4.523 1 70.69 195 ASP B CA 1
ATOM 3956 C C . ASP B 1 195 ? -3.635 21.875 -5.625 1 70.69 195 ASP B C 1
ATOM 3958 O O . ASP B 1 195 ? -2.547 21.797 -6.199 1 70.69 195 ASP B O 1
ATOM 3962 N N . LEU B 1 196 ? -4.68 21.141 -5.895 1 73.56 196 LEU B N 1
ATOM 3963 C CA . LEU B 1 196 ? -4.539 20.172 -6.973 1 73.56 196 LEU B CA 1
ATOM 3964 C C . LEU B 1 196 ? -4.539 20.859 -8.336 1 73.56 196 LEU B C 1
ATOM 3966 O O . LEU B 1 196 ? -5.418 21.672 -8.617 1 73.56 196 LEU B O 1
ATOM 3970 N N . PRO B 1 197 ? -3.408 20.516 -9.117 1 76.94 197 PRO B N 1
ATOM 3971 C CA . PRO B 1 197 ? -3.305 21.188 -10.414 1 76.94 197 PRO B CA 1
ATOM 3972 C C . PRO B 1 197 ? -4.438 20.812 -11.367 1 76.94 197 PRO B C 1
ATOM 3974 O O . PRO B 1 197 ? -4.852 19.641 -11.406 1 76.94 197 PRO B O 1
ATOM 3977 N N . LYS B 1 198 ? -5.035 21.875 -11.984 1 71.5 198 LYS B N 1
ATOM 3978 C CA . LYS B 1 198 ? -6.004 21.672 -13.055 1 71.5 198 LYS B CA 1
ATOM 3979 C C . LYS B 1 198 ? -5.305 21.391 -14.383 1 71.5 198 LYS B C 1
ATOM 3981 O O . LYS B 1 198 ? -4.129 21.719 -14.555 1 71.5 198 LYS B O 1
ATOM 3986 N N . PRO B 1 199 ? -6.031 20.688 -15.266 1 68.12 199 PRO B N 1
ATOM 3987 C CA . PRO B 1 199 ? -7.41 20.203 -15.383 1 68.12 199 PRO B CA 1
ATOM 3988 C C . PRO B 1 199 ? -7.527 18.703 -15.125 1 68.12 199 PRO B C 1
ATOM 3990 O O . PRO B 1 199 ? -8.602 18.219 -14.766 1 68.12 199 PRO B O 1
ATOM 3993 N N . ILE B 1 200 ? -6.414 17.984 -15.133 1 71.06 200 ILE B N 1
ATOM 3994 C CA . ILE B 1 200 ? -6.527 16.531 -15.188 1 71.06 200 ILE B CA 1
ATOM 3995 C C . ILE B 1 200 ? -6.625 15.969 -13.766 1 71.06 200 ILE B C 1
ATOM 3997 O O . ILE B 1 200 ? -7.438 15.078 -13.5 1 71.06 200 ILE B O 1
ATOM 4001 N N . TRP B 1 201 ? -5.93 16.516 -12.898 1 74.88 201 TRP B N 1
ATOM 4002 C CA . TRP B 1 201 ? -5.848 15.914 -11.578 1 74.88 201 TRP B CA 1
ATOM 4003 C C . TRP B 1 201 ? -7.051 16.312 -10.719 1 74.88 201 TRP B C 1
ATOM 4005 O O . TRP B 1 201 ? -7.543 15.5 -9.93 1 74.88 201 TRP B O 1
ATOM 4015 N N . LYS B 1 202 ? -7.418 17.547 -10.953 1 72.44 202 LYS B N 1
ATOM 4016 C CA . LYS B 1 202 ? -8.625 17.922 -10.227 1 72.44 202 LYS B CA 1
ATOM 4017 C C . LYS B 1 202 ? -9.875 17.375 -10.914 1 72.44 202 LYS B C 1
ATOM 4019 O O . LYS B 1 202 ? -10.734 16.781 -10.258 1 72.44 202 LYS B O 1
ATOM 4024 N N . TYR B 1 203 ? -9.867 17.641 -12.211 1 68.75 203 TYR B N 1
ATOM 4025 C CA . TYR B 1 203 ? -10.906 17.109 -13.086 1 68.75 203 TYR B CA 1
ATOM 4026 C C . TYR B 1 203 ? -10.297 16.25 -14.195 1 68.75 203 TYR B C 1
ATOM 4028 O O . TYR B 1 203 ? -9.562 16.75 -15.047 1 68.75 203 TYR B O 1
ATOM 4036 N N . PRO B 1 204 ? -10.547 14.758 -13.93 1 73 204 PRO B N 1
ATOM 4037 C CA . PRO B 1 204 ? -11.602 13.953 -13.305 1 73 204 PRO B CA 1
ATOM 4038 C C . PRO B 1 204 ? -11.07 13.039 -12.203 1 73 204 PRO B C 1
ATOM 4040 O O . PRO B 1 204 ? -11.852 12.43 -11.469 1 73 204 PRO B O 1
ATOM 4043 N N . LEU B 1 205 ? -9.812 13.094 -12.008 1 74.56 205 LEU B N 1
ATOM 4044 C CA . LEU B 1 205 ? -9.234 12.016 -11.219 1 74.56 205 LEU B CA 1
ATOM 4045 C C . LEU B 1 205 ? -9.602 12.164 -9.742 1 74.56 205 LEU B C 1
ATOM 4047 O O . LEU B 1 205 ? -9.883 11.172 -9.07 1 74.56 205 LEU B O 1
ATOM 4051 N N . TYR B 1 206 ? -9.648 13.367 -9.406 1 76.88 206 TYR B N 1
ATOM 4052 C CA . TYR B 1 206 ? -10.062 13.633 -8.031 1 76.88 206 TYR B CA 1
ATOM 4053 C C . TYR B 1 206 ? -11.5 13.188 -7.801 1 76.88 206 TYR B C 1
ATOM 4055 O O . TYR B 1 206 ? -11.812 12.609 -6.758 1 76.88 206 TYR B O 1
ATOM 4063 N N . TYR B 1 207 ? -12.273 13.305 -8.789 1 77.25 207 TYR B N 1
ATOM 4064 C CA . TYR B 1 207 ? -13.695 13.023 -8.609 1 77.25 207 TYR B CA 1
ATOM 4065 C C . TYR B 1 207 ? -14 11.547 -8.836 1 77.25 207 TYR B C 1
ATOM 4067 O O . TYR B 1 207 ? -15.047 11.055 -8.422 1 77.25 207 TYR B O 1
ATOM 4075 N N . ILE B 1 208 ? -13.062 10.891 -9.297 1 86.06 208 ILE B N 1
ATOM 4076 C CA . ILE B 1 208 ? -13.281 9.469 -9.539 1 86.06 208 ILE B CA 1
ATOM 4077 C C . ILE B 1 208 ? -12.594 8.648 -8.445 1 86.06 208 ILE B C 1
ATOM 4079 O O . ILE B 1 208 ? -12.859 7.457 -8.297 1 86.06 208 ILE B O 1
ATOM 4083 N N . SER B 1 209 ? -11.852 9.297 -7.637 1 89.31 209 SER B N 1
ATOM 4084 C CA . SER B 1 209 ? -11.07 8.578 -6.633 1 89.31 209 SER B CA 1
ATOM 4085 C C . SER B 1 209 ? -11.945 8.102 -5.48 1 89.31 209 SER B C 1
ATOM 4087 O O . SER B 1 209 ? -12.711 8.883 -4.914 1 89.31 209 SER B O 1
ATOM 4089 N N . ILE B 1 210 ? -11.812 6.863 -5.145 1 92.31 210 ILE B N 1
ATOM 4090 C CA . ILE B 1 210 ? -12.516 6.262 -4.016 1 92.31 210 ILE B CA 1
ATOM 4091 C C . ILE B 1 210 ? -12.07 6.938 -2.717 1 92.31 210 ILE B C 1
ATOM 4093 O O . ILE B 1 210 ? -12.898 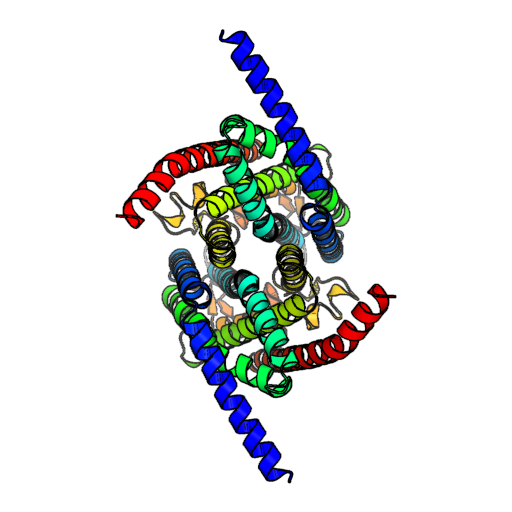7.234 -1.852 1 92.31 210 ILE B O 1
ATOM 4097 N N . HIS B 1 211 ? -10.867 7.328 -2.648 1 92.44 211 HIS B N 1
ATOM 4098 C CA . HIS B 1 211 ? -10.266 7.82 -1.416 1 92.44 211 HIS B CA 1
ATOM 4099 C C . HIS B 1 211 ? -10.719 9.242 -1.112 1 92.44 211 HIS B C 1
ATOM 4101 O O . HIS B 1 211 ? -10.805 9.641 0.054 1 92.44 211 HIS B O 1
ATOM 4107 N N . LYS B 1 212 ? -11.047 9.977 -2.168 1 92.44 212 LYS B N 1
ATOM 4108 C CA . LYS B 1 212 ? -11.57 11.312 -1.929 1 92.44 212 LYS B CA 1
ATOM 4109 C C . LYS B 1 212 ? -12.82 11.266 -1.053 1 92.44 212 LYS B C 1
ATOM 4111 O O . LYS B 1 212 ? -12.883 11.93 -0.014 1 92.44 212 LYS B O 1
ATOM 4116 N N . TYR B 1 213 ? -13.734 10.461 -1.447 1 93.75 213 TYR B N 1
ATOM 4117 C CA . TYR B 1 213 ? -15.023 10.398 -0.76 1 93.75 213 TYR B CA 1
ATOM 4118 C C . TYR B 1 213 ? -14.891 9.688 0.581 1 93.75 213 TYR B C 1
ATOM 4120 O O . TYR B 1 213 ? -15.586 10.023 1.54 1 93.75 213 TYR B O 1
ATOM 4128 N N . ALA B 1 214 ? -14 8.758 0.596 1 94.94 214 ALA B N 1
ATOM 4129 C CA . ALA B 1 214 ? -13.758 8.078 1.865 1 94.94 214 ALA B CA 1
ATOM 4130 C C . ALA B 1 214 ? -13.148 9.031 2.889 1 94.94 214 ALA B C 1
ATOM 4132 O O . ALA B 1 214 ? -13.602 9.094 4.035 1 94.94 214 ALA B O 1
ATOM 4133 N N . TYR B 1 215 ? -12.133 9.82 2.451 1 93.38 215 TYR B N 1
ATOM 4134 C CA . TYR B 1 215 ? -11.469 10.758 3.352 1 93.38 215 TYR B CA 1
ATOM 4135 C C . TYR B 1 215 ? -12.438 11.844 3.814 1 93.38 215 TYR B C 1
ATOM 4137 O O . TYR B 1 215 ? -12.57 12.094 5.012 1 93.38 215 TYR B O 1
ATOM 4145 N N . GLN B 1 216 ? -13.109 12.398 2.834 1 93.12 216 GLN B N 1
ATOM 4146 C CA . GLN B 1 216 ? -14.016 13.492 3.158 1 93.12 216 GLN B CA 1
ATOM 4147 C C . GLN B 1 216 ? -15.133 13.023 4.094 1 93.12 216 GLN B C 1
ATOM 4149 O O . GLN B 1 216 ? -15.461 13.711 5.062 1 93.12 216 GLN B O 1
ATOM 4154 N N . GLY B 1 217 ? -15.695 11.898 3.777 1 95 217 GLY B N 1
ATOM 4155 C CA . GLY B 1 217 ? -16.734 11.367 4.641 1 95 217 GLY B CA 1
ATOM 4156 C C . GLY B 1 217 ? -16.25 11.07 6.047 1 95 217 GLY B C 1
ATOM 4157 O O . GLY B 1 217 ? -16.922 11.422 7.023 1 95 217 GLY B O 1
ATOM 4158 N N . LEU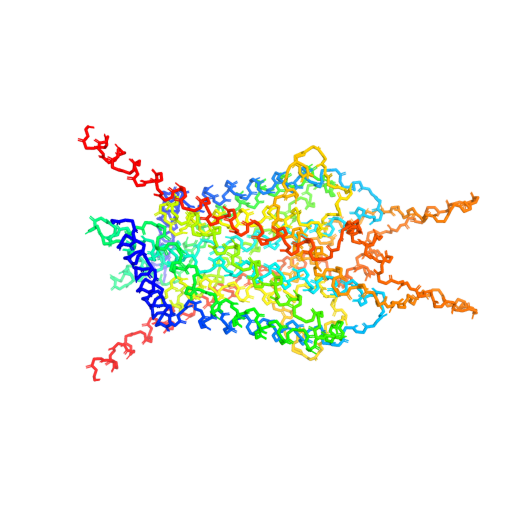 B 1 218 ? -15.133 10.508 6.18 1 95.75 218 LEU B N 1
ATOM 4159 C CA . LEU B 1 218 ? -14.594 10.148 7.488 1 95.75 218 LEU B CA 1
ATOM 4160 C C . LEU B 1 218 ? -14.211 11.398 8.281 1 95.75 218 LEU B C 1
ATOM 4162 O O . LEU B 1 218 ? -14.414 11.453 9.492 1 95.75 218 LEU B O 1
ATOM 4166 N N . PHE B 1 219 ? -13.648 12.375 7.574 1 94.44 219 PHE B N 1
ATOM 4167 C CA . PHE B 1 219 ? -13.273 13.617 8.242 1 94.44 219 PHE B CA 1
ATOM 4168 C C . PHE B 1 219 ? -14.5 14.336 8.781 1 94.44 219 PHE B C 1
ATOM 4170 O O . PHE B 1 219 ? -14.516 14.766 9.938 1 94.44 219 PHE B O 1
ATOM 4177 N N . LYS B 1 220 ? -15.492 14.453 7.941 1 94.56 220 LYS B N 1
ATOM 4178 C CA . LYS B 1 220 ? -16.719 15.102 8.398 1 94.56 220 LYS B CA 1
ATOM 4179 C C . LYS B 1 220 ? -17.328 14.352 9.578 1 94.56 220 LYS B C 1
ATOM 4181 O O . LYS B 1 220 ? -17.812 14.969 10.531 1 94.56 220 LYS B O 1
ATOM 4186 N N . ASN B 1 221 ? -17.312 13.047 9.469 1 94.94 221 ASN B N 1
ATOM 4187 C CA . ASN B 1 221 ? -17.875 12.203 10.516 1 94.94 221 ASN B CA 1
ATOM 4188 C C . ASN B 1 221 ? -17.141 12.391 11.844 1 94.94 221 ASN B C 1
ATOM 4190 O O . ASN B 1 221 ? -17.75 12.328 12.914 1 94.94 221 ASN B O 1
ATOM 4194 N N . GLU B 1 222 ? -15.883 12.633 11.797 1 94.12 222 GLU B N 1
ATOM 4195 C CA . GLU B 1 222 ? -15.07 12.695 13.008 1 94.12 222 GLU B CA 1
ATOM 4196 C C . GLU B 1 222 ? -15.039 14.102 13.586 1 94.12 222 GLU B C 1
ATOM 4198 O O . GLU B 1 222 ? -15.18 14.289 14.797 1 94.12 222 GLU B O 1
ATOM 4203 N N . PHE B 1 223 ? -15 15.109 12.766 1 92.44 223 PHE B N 1
ATOM 4204 C CA . PHE B 1 223 ? -14.656 16.453 13.25 1 92.44 223 PHE B CA 1
ATOM 4205 C C . PHE B 1 223 ? -15.914 17.266 13.5 1 92.44 223 PHE B C 1
ATOM 4207 O O . PHE B 1 223 ? -15.914 18.172 14.344 1 92.44 223 PHE B O 1
ATOM 4214 N N . GLU B 1 224 ? -16.938 16.906 12.797 1 91.69 224 GLU B N 1
ATOM 4215 C CA . GLU B 1 224 ? -18.156 17.688 12.977 1 91.69 224 GLU B CA 1
ATOM 4216 C C . GLU B 1 224 ? -18.672 17.594 14.406 1 91.69 224 GLU B C 1
ATOM 4218 O O . GLU B 1 224 ? -18.875 16.484 14.922 1 91.69 224 GLU B O 1
ATOM 4223 N N . GLY B 1 225 ? -18.812 18.719 15.047 1 88.25 225 GLY B N 1
ATOM 4224 C CA . GLY B 1 225 ? -19.391 18.766 16.391 1 88.25 225 GLY B CA 1
ATOM 4225 C C . GLY B 1 225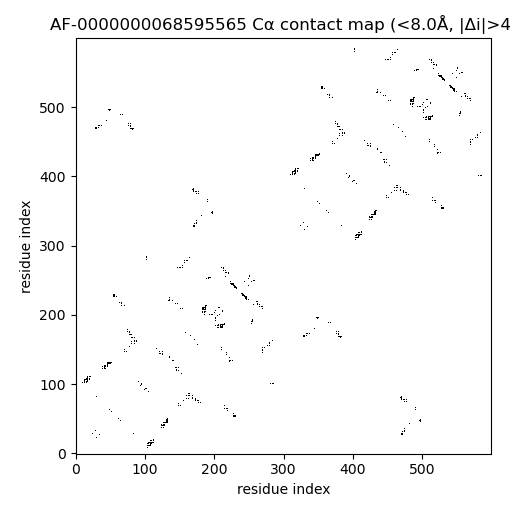 ? -18.344 18.734 17.484 1 88.25 225 GLY B C 1
ATOM 4226 O O . GLY B 1 225 ? -18.672 18.859 18.672 1 88.25 225 GLY B O 1
ATOM 4227 N N . LEU B 1 226 ? -17.062 18.641 17.141 1 89.12 226 LEU B N 1
ATOM 4228 C CA . LEU B 1 226 ? -15.984 18.609 18.141 1 89.12 226 LEU B CA 1
ATOM 4229 C C . LEU B 1 226 ? -15.312 19.969 18.25 1 89.12 226 LEU B C 1
ATOM 4231 O O . LEU B 1 226 ? -15.406 20.797 17.344 1 89.12 226 LEU B O 1
ATOM 4235 N N . ILE B 1 227 ? -14.75 20.234 19.406 1 89.19 227 ILE B N 1
ATOM 4236 C CA . ILE B 1 227 ? -14 21.453 19.672 1 89.19 227 ILE B CA 1
ATOM 4237 C C . ILE B 1 227 ? -12.562 21.109 20.047 1 89.19 227 ILE B C 1
ATOM 4239 O O . ILE B 1 227 ? -12.336 20.203 20.859 1 89.19 227 ILE B O 1
ATOM 4243 N N . PHE B 1 228 ? -11.664 21.703 19.438 1 87.5 228 PHE B N 1
ATOM 4244 C CA . PHE B 1 228 ? -10.242 21.469 19.688 1 87.5 228 PHE B CA 1
ATOM 4245 C C . PHE B 1 228 ? -9.586 22.688 20.312 1 87.5 228 PHE B C 1
ATOM 4247 O O . PHE B 1 228 ? -9.938 23.828 19.969 1 87.5 228 PHE B O 1
ATOM 4254 N N . THR B 1 229 ? -8.633 22.469 21.266 1 83.44 229 THR B N 1
ATOM 4255 C CA . THR B 1 229 ? -7.957 23.547 21.969 1 83.44 229 THR B CA 1
ATOM 4256 C C . THR B 1 229 ? -6.562 23.781 21.391 1 83.44 229 THR B C 1
ATOM 4258 O O . THR B 1 229 ? -5.84 22.828 21.094 1 83.44 229 THR B O 1
ATOM 4261 N N . ASN B 1 230 ? -6.199 24.922 20.906 1 74.25 230 ASN B N 1
ATOM 4262 C CA . ASN B 1 230 ? -4.879 25.297 20.406 1 74.25 230 ASN B CA 1
ATOM 4263 C C . ASN B 1 230 ? -4.02 25.906 21.516 1 74.25 230 ASN B C 1
ATOM 4265 O O . ASN B 1 230 ? -4.414 26.891 22.125 1 74.25 230 ASN B O 1
ATOM 4269 N N . LYS B 1 231 ? -2.895 25.172 22.062 1 59.94 231 LYS B N 1
ATOM 4270 C CA . LYS B 1 231 ? -1.983 25.766 23.031 1 59.94 231 LYS B CA 1
ATOM 4271 C C . LYS B 1 231 ? -0.989 26.703 22.359 1 59.94 231 LYS B C 1
ATOM 4273 O O . LYS B 1 231 ? -0.258 26.297 21.453 1 59.94 231 LYS B O 1
ATOM 4278 N N . ASN B 1 232 ? -1.257 27.859 22.094 1 50.06 232 ASN B N 1
ATOM 4279 C CA . ASN B 1 232 ? -0.231 28.781 21.609 1 50.06 232 ASN B CA 1
ATOM 4280 C C . ASN B 1 232 ? 0.961 28.828 22.562 1 50.06 232 ASN B C 1
ATOM 4282 O O . ASN B 1 232 ? 0.797 29.094 23.75 1 50.06 232 ASN B O 1
ATOM 4286 N N . ASN B 1 233 ? 2.068 28.094 22.25 1 43.25 233 ASN B N 1
ATOM 4287 C CA . ASN B 1 233 ? 3.281 28.188 23.047 1 43.25 233 ASN B CA 1
ATOM 4288 C C . ASN B 1 233 ? 3.57 29.625 23.453 1 43.25 233 ASN B C 1
ATOM 4290 O O . ASN B 1 233 ? 4.633 29.922 24.016 1 43.25 233 ASN B O 1
ATOM 4294 N N . ASN B 1 234 ? 3.42 30.828 22.812 1 39.25 234 ASN B N 1
ATOM 4295 C CA . ASN B 1 234 ? 3.941 32.062 23.422 1 39.25 234 ASN B CA 1
ATOM 4296 C C . ASN B 1 234 ? 3.373 32.25 24.828 1 39.25 234 ASN B C 1
ATOM 4298 O O . ASN B 1 234 ? 2.156 32.312 25 1 39.25 234 ASN B O 1
ATOM 4302 N N . ASP B 1 235 ? 4.148 32.125 25.922 1 36.94 235 ASP B N 1
ATOM 4303 C CA . ASP B 1 235 ? 4.012 32.344 27.359 1 36.94 235 ASP B CA 1
ATOM 4304 C C . ASP B 1 235 ? 3.303 33.688 27.625 1 36.94 235 ASP B C 1
ATOM 4306 O O . ASP B 1 235 ? 3.266 34.156 28.766 1 36.94 235 ASP B O 1
ATOM 4310 N N . GLN B 1 236 ? 3.391 34.875 26.969 1 38.41 236 GLN B N 1
ATOM 4311 C CA . GLN B 1 236 ? 3.146 35.844 28.031 1 38.41 236 GLN B CA 1
ATOM 4312 C C . GLN B 1 236 ? 1.859 35.531 28.781 1 38.41 236 GLN B C 1
ATOM 4314 O O . GLN B 1 236 ? 1.05 34.719 28.328 1 38.41 236 GLN B O 1
ATOM 4319 N N . VAL B 1 237 ? 1.283 36.5 29.75 1 43.5 237 VAL B N 1
ATOM 4320 C CA . VAL B 1 237 ? 0.319 36.625 30.828 1 43.5 237 VAL B CA 1
ATOM 4321 C C . VAL B 1 237 ? -1.02 36.031 30.422 1 43.5 237 VAL B C 1
ATOM 4323 O O . VAL B 1 237 ? -1.589 35.219 31.156 1 43.5 237 VAL B O 1
ATOM 4326 N N . GLY B 1 238 ? -2.08 36.656 29.891 1 39.47 238 GLY B N 1
ATOM 4327 C CA . GLY B 1 238 ? -3.512 36.469 29.734 1 39.47 238 GLY B CA 1
ATOM 4328 C C . GLY B 1 238 ? -3.859 35.469 28.656 1 39.47 238 GLY B C 1
ATOM 4329 O O . GLY B 1 238 ? -4.07 35.812 27.5 1 39.47 238 GLY B O 1
ATOM 4330 N N . GLU B 1 239 ? -3.328 34.156 28.406 1 46.41 239 GLU B N 1
ATOM 4331 C CA . GLU B 1 239 ? -3.051 33.062 27.484 1 46.41 239 GLU B CA 1
ATOM 4332 C C . GLU B 1 239 ? -4.34 32.531 26.875 1 46.41 239 GLU B C 1
ATOM 4334 O O . GLU B 1 239 ? -5.078 31.781 27.531 1 46.41 239 GLU B O 1
ATOM 4339 N N . HIS B 1 240 ? -5.184 33.156 26.094 1 49.12 240 HIS B N 1
ATOM 4340 C CA . HIS B 1 240 ? -6.488 32.906 25.5 1 49.12 240 HIS B CA 1
ATOM 4341 C C . HIS B 1 240 ? -6.465 31.625 24.672 1 49.12 240 HIS B C 1
ATOM 4343 O O . HIS B 1 240 ? -5.645 31.484 23.75 1 49.12 240 HIS B O 1
ATOM 4349 N N . MET B 1 241 ? -6.582 30.375 25.203 1 60.09 241 MET B N 1
ATOM 4350 C CA . MET B 1 241 ? -6.973 29.125 24.562 1 60.09 241 MET B CA 1
ATOM 4351 C C . MET B 1 241 ? -8.023 29.359 23.484 1 60.09 241 MET B C 1
ATOM 4353 O O . MET B 1 241 ? -9.055 29.984 23.75 1 60.09 241 MET B O 1
ATOM 4357 N N . LYS B 1 242 ? -7.555 29.516 22.172 1 73.75 242 LYS B N 1
ATOM 4358 C CA . LYS B 1 242 ? -8.547 29.641 21.109 1 73.75 242 LYS B CA 1
ATOM 4359 C C . LYS B 1 242 ? -9.133 28.281 20.734 1 73.75 242 LYS B C 1
ATOM 4361 O O . LYS B 1 242 ? -8.398 27.344 20.406 1 73.75 242 LYS B O 1
ATOM 4366 N N . ASN B 1 243 ? -10.375 28.062 21.172 1 83.5 243 ASN B N 1
ATOM 4367 C CA . ASN B 1 243 ? -11.141 26.891 20.75 1 83.5 243 ASN B CA 1
ATOM 4368 C C . ASN B 1 243 ? -11.453 26.938 19.25 1 83.5 243 ASN B C 1
ATOM 4370 O O . ASN B 1 243 ? -11.883 27.969 18.734 1 83.5 243 ASN B O 1
ATOM 4374 N N . ILE B 1 244 ? -10.945 26.016 18.594 1 85.62 244 ILE B N 1
ATOM 4375 C CA . ILE B 1 244 ? -11.25 25.875 17.172 1 85.62 244 ILE B CA 1
ATOM 4376 C C . ILE B 1 244 ? -12.289 24.781 16.953 1 85.62 244 ILE B C 1
ATOM 4378 O O . ILE B 1 244 ? -12.156 23.688 17.484 1 85.62 244 ILE B O 1
ATOM 4382 N N . SER B 1 245 ? -13.352 25.141 16.281 1 89.12 245 SER B N 1
ATOM 4383 C CA . SER B 1 245 ? -14.406 24.172 16.016 1 89.12 245 SER B CA 1
ATOM 4384 C C . SER B 1 245 ? -13.953 23.141 14.984 1 89.12 245 SER B C 1
ATOM 4386 O O . SER B 1 245 ? -13.102 23.422 14.141 1 89.12 245 SER B O 1
ATOM 4388 N N . GLY B 1 246 ? -14.469 21.938 15.062 1 89.56 246 GLY B N 1
ATOM 4389 C CA . GLY B 1 246 ? -14.188 20.891 14.086 1 89.56 246 GLY B CA 1
ATOM 4390 C C . GLY B 1 246 ? -14.508 21.312 12.664 1 89.56 246 GLY B C 1
ATOM 4391 O O . GLY B 1 246 ? -13.797 20.938 11.727 1 89.56 246 GLY B O 1
ATOM 4392 N N . GLU B 1 247 ? -15.531 22.172 12.508 1 89.44 247 GLU B N 1
ATOM 4393 C CA . GLU B 1 247 ? -15.922 22.656 11.188 1 89.44 247 GLU B CA 1
ATOM 4394 C C . GLU B 1 247 ? -14.859 23.578 10.602 1 89.44 247 GLU B C 1
ATOM 4396 O O . GLU B 1 247 ? -14.617 23.562 9.391 1 89.44 247 GLU B O 1
ATOM 4401 N N . GLU B 1 248 ? -14.281 24.328 11.453 1 86.5 248 GLU B N 1
ATOM 4402 C CA . GLU B 1 248 ? -13.211 25.203 10.992 1 86.5 248 GLU B CA 1
ATOM 4403 C C . GLU B 1 248 ? -11.984 24.406 10.547 1 86.5 248 GLU B C 1
ATOM 4405 O O . GLU B 1 248 ? -11.344 24.75 9.555 1 86.5 248 GLU B O 1
ATOM 4410 N N . MET B 1 249 ? -11.742 23.391 11.227 1 84.75 249 MET B N 1
ATOM 4411 C CA . MET B 1 249 ? -10.617 22.547 10.859 1 84.75 249 MET B CA 1
ATOM 4412 C C . MET B 1 249 ? -10.875 21.844 9.531 1 84.75 249 MET B C 1
ATOM 4414 O O . MET B 1 249 ? -9.969 21.719 8.703 1 84.75 249 MET B O 1
ATOM 4418 N N . LEU B 1 250 ? -12.109 21.438 9.398 1 89.12 250 LEU B N 1
ATOM 4419 C CA . LEU B 1 250 ? -12.477 20.766 8.156 1 89.12 250 LEU B CA 1
ATOM 4420 C C . LEU B 1 250 ? -12.32 21.688 6.961 1 89.12 250 LEU B C 1
ATOM 4422 O O . LEU B 1 250 ? -11.859 21.266 5.898 1 89.12 250 LEU B O 1
ATOM 4426 N N . ARG B 1 251 ? -12.625 22.906 7.156 1 83.56 251 ARG B N 1
ATOM 4427 C CA . ARG B 1 251 ? -12.57 23.875 6.07 1 83.56 251 ARG B CA 1
ATOM 4428 C C . ARG B 1 251 ? -11.141 24.359 5.824 1 83.56 251 ARG B C 1
ATOM 4430 O O . ARG B 1 251 ? -10.695 24.422 4.68 1 83.56 251 ARG B O 1
ATOM 4437 N N . ASP B 1 252 ? -10.453 24.594 6.941 1 79.06 252 ASP B N 1
ATOM 4438 C CA . ASP B 1 252 ? -9.172 25.297 6.809 1 79.06 252 ASP B CA 1
ATOM 4439 C C . ASP B 1 252 ? -8.023 24.297 6.707 1 79.06 252 ASP B C 1
ATOM 4441 O O . ASP B 1 252 ? -7.078 24.5 5.945 1 79.06 252 ASP B O 1
ATOM 4445 N N . LEU B 1 253 ? -8.047 23.266 7.418 1 75.44 253 LEU B N 1
ATOM 4446 C CA . LEU B 1 253 ? -6.934 22.328 7.461 1 75.44 253 LEU B CA 1
ATOM 4447 C C . LEU B 1 253 ? -7.043 21.297 6.34 1 75.44 253 LEU B C 1
ATOM 4449 O O . LEU B 1 253 ? -6.066 21.031 5.641 1 75.44 253 LEU B O 1
ATOM 4453 N N . TRP B 1 254 ? -8.297 20.797 6.148 1 78.38 254 TRP B N 1
ATOM 4454 C CA . TRP B 1 254 ? -8.43 19.703 5.207 1 78.38 254 TRP B CA 1
ATOM 4455 C C . TRP B 1 254 ? -9.195 20.141 3.959 1 78.38 254 TRP B C 1
ATOM 4457 O O . TRP B 1 254 ? -9.266 19.391 2.975 1 78.38 254 TRP B O 1
ATOM 4467 N N . GLU B 1 255 ? -9.734 21.328 3.928 1 77.56 255 GLU B N 1
ATOM 4468 C CA . GLU B 1 255 ? -10.438 21.906 2.795 1 77.56 255 GLU B CA 1
ATOM 4469 C C . GLU B 1 255 ? -11.5 20.953 2.254 1 77.56 255 GLU B C 1
ATOM 4471 O O . GLU B 1 255 ? -11.578 20.734 1.045 1 77.56 255 GLU B O 1
ATOM 4476 N N . VAL B 1 256 ? -12.242 20.344 3.195 1 78.94 256 VAL B N 1
ATOM 4477 C CA . VAL B 1 256 ? -13.328 19.438 2.832 1 78.94 256 VAL B CA 1
ATOM 4478 C C . VAL B 1 256 ? -14.492 20.234 2.244 1 78.94 256 VAL B C 1
ATOM 4480 O O . VAL B 1 256 ? -14.719 21.375 2.623 1 78.94 256 VAL B O 1
ATOM 4483 N N . GLU B 1 257 ? -15.117 19.656 1.255 1 78.5 257 GLU B N 1
ATOM 4484 C CA . GLU B 1 257 ? -16.297 20.297 0.696 1 78.5 257 GLU B CA 1
ATOM 4485 C C . GLU B 1 257 ? -17.469 20.266 1.682 1 78.5 257 GLU B C 1
ATOM 4487 O O . GLU B 1 257 ? -18.125 19.234 1.839 1 78.5 257 GLU B O 1
ATOM 4492 N N . MET B 1 258 ? -17.672 21.344 2.227 1 81 258 MET B N 1
ATOM 4493 C CA . MET B 1 258 ? -18.672 21.406 3.281 1 81 258 MET B CA 1
ATOM 4494 C C . MET B 1 258 ? -20.062 21.625 2.693 1 81 258 MET B C 1
ATOM 4496 O O . MET B 1 258 ? -21.062 21.625 3.422 1 81 258 MET B O 1
ATOM 4500 N N . CYS B 1 259 ? -20.125 21.594 1.435 1 77.69 259 CYS B N 1
ATOM 4501 C CA . CYS B 1 259 ? -21.406 21.875 0.79 1 77.69 259 CYS B CA 1
ATOM 4502 C C . CYS B 1 259 ? -22.328 20.672 0.867 1 77.69 259 CYS B C 1
ATOM 4504 O O . CYS B 1 259 ? -23.547 20.812 0.764 1 77.69 259 CYS B O 1
ATOM 4506 N N . HIS B 1 260 ? -21.766 19.578 1.043 1 82.38 260 HIS B N 1
ATOM 4507 C CA . HIS B 1 260 ? -22.625 18.391 1.129 1 82.38 260 HIS B CA 1
ATOM 4508 C C . HIS B 1 260 ? -22.312 17.578 2.385 1 82.38 260 HIS B C 1
ATOM 4510 O O . HIS B 1 260 ? -21.219 17.688 2.953 1 82.38 260 HIS B O 1
ATOM 4516 N N . SER B 1 261 ? -23.375 16.875 2.785 1 87.12 261 SER B N 1
ATOM 4517 C CA . SER B 1 261 ? -23.281 16.062 3.994 1 87.12 261 SER B CA 1
ATOM 4518 C C . SER B 1 261 ? -22.406 14.836 3.773 1 87.12 261 SER B C 1
ATOM 4520 O O . SER B 1 261 ? -22.125 14.461 2.633 1 87.12 261 SER B O 1
ATOM 4522 N N . LYS B 1 262 ? -21.953 14.312 4.875 1 92.25 262 LYS B N 1
ATOM 4523 C CA . LYS B 1 262 ? -21.141 13.102 4.832 1 92.25 262 LYS B CA 1
ATOM 4524 C C . LYS B 1 262 ? -21.906 11.938 4.207 1 92.25 262 LYS B C 1
ATOM 4526 O O . LYS B 1 262 ? -21.312 11.039 3.619 1 92.25 262 LYS B O 1
ATOM 4531 N N . TRP B 1 263 ? -23.203 11.992 4.23 1 93.75 263 TRP B N 1
ATOM 4532 C CA . TRP B 1 263 ? -24.031 10.93 3.662 1 93.75 263 TRP B CA 1
ATOM 4533 C C . TRP B 1 263 ? -23.969 10.953 2.139 1 93.75 263 TRP B C 1
ATOM 4535 O O . TRP B 1 263 ? -24.109 9.914 1.49 1 93.75 263 TRP B O 1
ATOM 4545 N N . VAL B 1 264 ? -23.828 12.133 1.617 1 94 264 VAL B N 1
ATOM 4546 C CA . VAL B 1 264 ? -23.688 12.242 0.168 1 94 264 VAL B CA 1
ATOM 4547 C C . VAL B 1 264 ? -22.422 11.516 -0.289 1 94 264 VAL B C 1
ATOM 4549 O O . VAL B 1 264 ? -22.438 10.828 -1.311 1 94 264 VAL B O 1
ATOM 4552 N N . ASP B 1 265 ? -21.359 11.688 0.495 1 95.06 265 ASP B N 1
ATOM 4553 C CA . ASP B 1 265 ? -20.109 10.984 0.176 1 95.06 265 ASP B CA 1
ATOM 4554 C C . ASP B 1 265 ? -20.312 9.477 0.197 1 95.06 265 ASP B C 1
ATOM 4556 O O . ASP B 1 265 ? -19.828 8.758 -0.68 1 95.06 265 ASP B O 1
ATOM 4560 N N . LEU B 1 266 ? -21.062 9.008 1.153 1 96.19 266 LEU B N 1
ATOM 4561 C CA . LEU B 1 266 ? -21.328 7.574 1.252 1 96.19 266 LEU B CA 1
ATOM 4562 C C . LEU B 1 266 ? -22.172 7.102 0.075 1 96.19 266 LEU B C 1
ATOM 4564 O O . LEU B 1 266 ? -21.922 6.023 -0.476 1 96.19 266 LEU B O 1
ATOM 4568 N N . PHE B 1 267 ? -23.094 7.922 -0.354 1 96 267 PHE B N 1
ATOM 4569 C CA . PHE B 1 267 ? -23.953 7.551 -1.473 1 96 267 PHE B CA 1
ATOM 4570 C C . PHE B 1 267 ? -23.156 7.535 -2.777 1 96 267 PHE B C 1
ATOM 4572 O O . PHE B 1 267 ? -23.422 6.703 -3.652 1 96 267 PHE B O 1
ATOM 4579 N N . ILE B 1 268 ? -22.281 8.445 -2.887 1 95.69 268 ILE B N 1
ATOM 4580 C CA . ILE B 1 268 ? -21.422 8.445 -4.074 1 95.69 268 ILE B CA 1
ATOM 4581 C C . ILE B 1 268 ? -20.578 7.184 -4.105 1 95.69 268 ILE B C 1
ATOM 4583 O O . ILE B 1 268 ? -20.422 6.547 -5.152 1 95.69 268 ILE B O 1
ATOM 4587 N N . LEU B 1 269 ? -20.047 6.809 -2.945 1 97.12 269 LEU B N 1
ATOM 4588 C CA . LEU B 1 269 ? -19.266 5.582 -2.857 1 97.12 269 LEU B CA 1
ATOM 4589 C C . LEU B 1 269 ? -20.109 4.371 -3.234 1 97.12 269 LEU B C 1
ATOM 4591 O O . LEU B 1 269 ? -19.641 3.486 -3.961 1 97.12 269 LEU B O 1
ATOM 4595 N N . LEU B 1 270 ? -21.328 4.375 -2.775 1 96.88 270 LEU B N 1
ATOM 4596 C CA . LEU B 1 270 ? -22.234 3.283 -3.102 1 96.88 270 LEU B CA 1
ATOM 4597 C C . LEU B 1 270 ? -22.562 3.268 -4.594 1 96.88 270 LEU B C 1
ATOM 4599 O O . LEU B 1 270 ? -22.641 2.199 -5.203 1 96.88 270 LEU B O 1
ATOM 4603 N N . GLY B 1 271 ? -22.75 4.477 -5.062 1 96.38 271 GLY B N 1
ATOM 4604 C CA . GLY B 1 271 ? -22.953 4.566 -6.5 1 96.38 271 GLY B CA 1
ATOM 4605 C C . GLY B 1 271 ? -21.766 4.066 -7.301 1 96.38 271 GLY B C 1
ATOM 4606 O O . GLY B 1 271 ? -21.938 3.383 -8.312 1 96.38 271 GLY B O 1
ATOM 4607 N N . MET B 1 272 ? -20.594 4.363 -6.879 1 96.69 272 MET B N 1
ATOM 4608 C CA . MET B 1 272 ? -19.375 3.875 -7.527 1 96.69 272 MET B CA 1
ATOM 4609 C C . MET B 1 272 ? -19.297 2.355 -7.449 1 96.69 272 MET B C 1
ATOM 4611 O O . MET B 1 272 ? -18.828 1.705 -8.383 1 96.69 272 MET B O 1
ATOM 4615 N N . LEU B 1 273 ? -19.672 1.84 -6.359 1 96.56 273 LEU B N 1
ATOM 4616 C CA . LEU B 1 273 ? -19.672 0.389 -6.199 1 96.56 273 LEU B CA 1
ATOM 4617 C C . LEU B 1 273 ? -20.547 -0.277 -7.258 1 96.56 273 LEU B C 1
ATOM 4619 O O . LEU B 1 273 ? -20.109 -1.222 -7.922 1 96.56 273 LEU B O 1
ATOM 4623 N N . VAL B 1 274 ? -21.719 0.259 -7.402 1 95.75 274 VAL B N 1
ATOM 4624 C CA . VAL B 1 274 ? -22.625 -0.276 -8.406 1 95.75 274 VAL B CA 1
ATOM 4625 C C . VAL B 1 274 ? -22.016 -0.123 -9.797 1 95.75 274 VAL B C 1
ATOM 4627 O O . VAL B 1 274 ? -22.078 -1.047 -10.617 1 95.75 274 VAL B O 1
ATOM 4630 N N . LEU B 1 275 ? -21.438 0.983 -10.016 1 96.06 275 LEU B N 1
ATOM 4631 C CA . LEU B 1 275 ? -20.812 1.242 -11.305 1 96.06 275 LEU B CA 1
ATOM 4632 C C . LEU B 1 275 ? -19.688 0.241 -11.578 1 96.06 275 LEU B C 1
ATOM 4634 O O . LEU B 1 275 ? -19.594 -0.299 -12.68 1 96.06 275 LEU B O 1
ATOM 4638 N N . TYR B 1 276 ? -18.875 -0.011 -10.617 1 95.81 276 TYR B N 1
ATOM 4639 C CA . TYR B 1 276 ? -17.766 -0.942 -10.789 1 95.81 276 TYR B CA 1
ATOM 4640 C C . TYR B 1 276 ? -18.281 -2.359 -11.023 1 95.81 276 TYR B C 1
ATOM 4642 O O . TYR B 1 276 ? -17.688 -3.121 -11.789 1 95.81 276 TYR B O 1
ATOM 4650 N N . ARG B 1 277 ? -19.328 -2.697 -10.383 1 94.62 277 ARG B N 1
ATOM 4651 C CA . ARG B 1 277 ? -19.906 -4.027 -10.578 1 94.62 277 ARG B CA 1
ATOM 4652 C C . ARG B 1 277 ? -20.5 -4.168 -11.969 1 94.62 277 ARG B C 1
ATOM 4654 O O . ARG B 1 277 ? -20.375 -5.219 -12.602 1 94.62 277 ARG B O 1
ATOM 4661 N N . VAL B 1 278 ? -21.109 -3.148 -12.375 1 95.31 278 VAL B N 1
ATOM 4662 C CA . VAL B 1 278 ? -21.672 -3.16 -13.727 1 95.31 278 VAL B CA 1
ATOM 4663 C C . VAL B 1 278 ? -20.547 -3.201 -14.758 1 95.31 278 VAL B C 1
ATOM 4665 O O . VAL B 1 278 ? -20.641 -3.926 -15.75 1 95.31 278 VAL B O 1
ATOM 4668 N N . LEU B 1 279 ? -19.562 -2.453 -14.508 1 94.75 279 LEU B N 1
ATOM 4669 C CA . LEU B 1 279 ? -18.406 -2.477 -15.398 1 94.75 279 LEU B CA 1
ATOM 4670 C C . LEU B 1 279 ? -17.797 -3.871 -15.461 1 94.75 279 LEU B C 1
ATOM 4672 O O . LEU B 1 279 ? -17.375 -4.328 -16.531 1 94.75 279 LEU B O 1
ATOM 4676 N N . PHE B 1 280 ? -17.703 -4.453 -14.352 1 93.75 280 PHE B N 1
ATOM 4677 C CA . PHE B 1 280 ? -17.203 -5.82 -14.281 1 93.75 280 PHE B CA 1
ATOM 4678 C C . PHE B 1 280 ? -18.062 -6.758 -15.125 1 93.75 280 PHE B C 1
ATOM 4680 O O . PHE B 1 280 ? -17.531 -7.578 -15.883 1 93.75 280 PHE B O 1
ATOM 4687 N N . LEU B 1 281 ? -19.312 -6.594 -15.055 1 92.94 281 LEU B N 1
ATOM 4688 C CA . LEU B 1 281 ? -20.25 -7.395 -15.836 1 92.94 281 LEU B CA 1
ATOM 4689 C C . LEU B 1 281 ? -20.031 -7.18 -17.328 1 92.94 281 LEU B C 1
ATOM 4691 O O . LEU B 1 281 ? -19.922 -8.148 -18.094 1 92.94 281 LEU B O 1
ATOM 4695 N N . VAL B 1 282 ? -19.875 -6.004 -17.672 1 93.56 282 VAL B N 1
ATOM 4696 C CA . VAL B 1 282 ? -19.734 -5.652 -19.078 1 93.56 282 VAL B CA 1
ATOM 4697 C C . VAL B 1 282 ? -18.406 -6.199 -19.609 1 93.56 282 VAL B C 1
ATOM 4699 O O . VAL B 1 282 ? -18.359 -6.734 -20.719 1 93.56 282 VAL B O 1
ATOM 4702 N N . ILE B 1 283 ? -17.422 -6.117 -18.812 1 92 283 ILE B N 1
ATOM 4703 C CA . ILE B 1 283 ? -16.094 -6.547 -19.25 1 92 283 ILE B CA 1
ATOM 4704 C C . ILE B 1 283 ? -16.078 -8.062 -19.391 1 92 283 ILE B C 1
ATOM 4706 O O . ILE B 1 283 ? -15.516 -8.594 -20.359 1 92 283 ILE B O 1
ATOM 4710 N N . ILE B 1 284 ? -16.656 -8.719 -18.5 1 88.19 284 ILE B N 1
ATOM 4711 C CA . ILE B 1 284 ? -16.688 -10.172 -18.562 1 88.19 284 ILE B CA 1
ATOM 4712 C C . ILE B 1 284 ? -17.484 -10.617 -19.797 1 88.19 284 ILE B C 1
ATOM 4714 O O . ILE B 1 284 ? -17.078 -11.547 -20.5 1 88.19 284 ILE B O 1
ATOM 4718 N N . LYS B 1 285 ? -18.547 -9.977 -20.047 1 87.94 285 LYS B N 1
ATOM 4719 C CA . LYS B 1 285 ? -19.359 -10.32 -21.219 1 87.94 285 LYS B CA 1
ATOM 4720 C C . LYS B 1 285 ? -18.625 -10.016 -22.516 1 87.94 285 LYS B C 1
ATOM 4722 O O . LYS B 1 285 ? -18.719 -10.773 -23.484 1 87.94 285 LYS B O 1
ATOM 4727 N N . ALA B 1 286 ? -17.938 -8.945 -22.453 1 88.25 286 ALA B N 1
ATOM 4728 C CA . ALA B 1 286 ? -17.156 -8.57 -23.625 1 88.25 286 ALA B CA 1
ATOM 4729 C C . ALA B 1 286 ? -16.016 -9.555 -23.859 1 88.25 286 ALA B C 1
ATOM 4731 O O . ALA B 1 286 ? -15.719 -9.898 -25.016 1 88.25 286 ALA B O 1
ATOM 4732 N N . MET B 1 287 ? -15.383 -9.953 -22.812 1 83.12 287 MET B N 1
ATOM 4733 C CA . MET B 1 287 ? -14.25 -10.867 -22.922 1 83.12 287 MET B CA 1
ATOM 4734 C C . MET B 1 287 ? -14.711 -12.25 -23.375 1 83.12 287 MET B C 1
ATOM 4736 O O . MET B 1 287 ? -13.961 -12.969 -24.047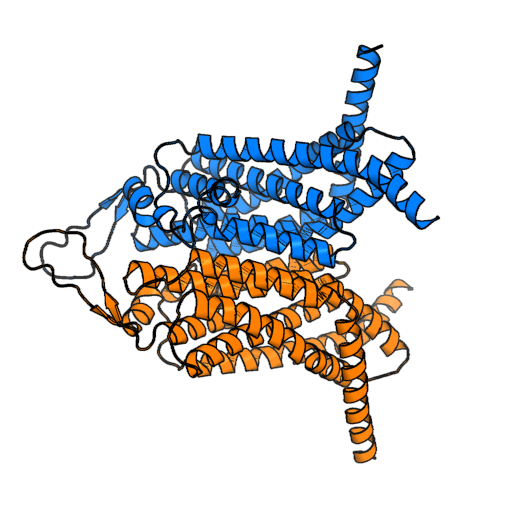 1 83.12 287 MET B O 1
ATOM 4740 N N . GLU B 1 288 ? -15.859 -12.594 -23.016 1 78.31 288 GLU B N 1
ATOM 4741 C CA . GLU B 1 288 ? -16.438 -13.859 -23.469 1 78.31 288 GLU B CA 1
ATOM 4742 C C . GLU B 1 288 ? -16.609 -13.867 -24.984 1 78.31 288 GLU B C 1
ATOM 4744 O O . GLU B 1 288 ? -16.484 -14.906 -25.641 1 78.31 288 GLU B O 1
ATOM 4749 N N . LYS B 1 289 ? -16.844 -12.758 -25.422 1 78.94 289 LYS B N 1
ATOM 4750 C CA . LYS B 1 289 ? -17.078 -12.664 -26.859 1 78.94 289 LYS B CA 1
ATOM 4751 C C . LYS B 1 289 ? -15.75 -12.547 -27.625 1 78.94 289 LYS B C 1
ATOM 4753 O O . LYS B 1 289 ? -15.633 -13.008 -28.75 1 78.94 289 LYS B O 1
ATOM 4758 N N . VAL B 1 290 ? -14.82 -11.93 -26.953 1 72.88 290 VAL B N 1
ATOM 4759 C CA . VAL B 1 290 ? -13.57 -11.594 -27.641 1 72.88 290 VAL B CA 1
ATOM 4760 C C . VAL B 1 290 ? -12.617 -12.781 -27.578 1 72.88 290 VAL B C 1
ATOM 4762 O O . VAL B 1 290 ? -11.883 -13.047 -28.531 1 72.88 290 VAL B O 1
ATOM 4765 N N . LYS B 1 291 ? -12.539 -13.516 -26.516 1 67.69 291 LYS B N 1
ATOM 4766 C CA . LYS B 1 291 ? -11.562 -14.578 -26.312 1 67.69 291 LYS B CA 1
ATOM 4767 C C . LYS B 1 291 ? -11.672 -15.641 -27.391 1 67.69 291 LYS B C 1
ATOM 4769 O O . LYS B 1 291 ? -10.656 -16.047 -27.969 1 67.69 291 LYS B O 1
ATOM 4774 N N . PRO B 1 292 ? -12.773 -16.047 -27.734 1 63.75 292 PRO B N 1
ATOM 4775 C CA . PRO B 1 292 ? -12.859 -17.016 -28.828 1 63.75 292 PRO B CA 1
ATOM 4776 C C . PRO B 1 292 ? -12.414 -16.422 -30.156 1 63.75 292 PRO B C 1
ATOM 4778 O O . PRO B 1 292 ? -11.852 -17.141 -31 1 63.75 292 PRO B O 1
ATOM 4781 N N . ILE B 1 293 ? -12.641 -15.109 -30.266 1 62.31 293 ILE B N 1
ATOM 4782 C CA . ILE B 1 293 ? -12.258 -14.469 -31.516 1 62.31 293 ILE B CA 1
ATOM 4783 C C . ILE B 1 293 ? -10.734 -14.406 -31.625 1 62.31 293 ILE B C 1
ATOM 4785 O O . ILE B 1 293 ? -10.172 -14.688 -32.688 1 62.31 293 ILE B O 1
ATOM 4789 N N . VAL B 1 294 ? -10.133 -14.07 -30.5 1 60.09 294 VAL B N 1
ATOM 4790 C CA . VAL B 1 294 ? -8.68 -13.969 -30.469 1 60.09 294 VAL B CA 1
ATOM 4791 C C . VAL B 1 294 ? -8.062 -15.359 -30.609 1 60.09 294 VAL B C 1
ATOM 4793 O O . VAL B 1 294 ? -7.07 -15.539 -31.328 1 60.09 294 VAL B O 1
ATOM 4796 N N . ALA B 1 295 ? -8.57 -16.344 -29.969 1 60.81 295 ALA B N 1
ATOM 4797 C CA . ALA B 1 295 ? -8.109 -17.734 -30.094 1 60.81 295 ALA B CA 1
ATOM 4798 C C . ALA B 1 295 ? -8.297 -18.25 -31.516 1 60.81 295 ALA B C 1
ATOM 4800 O O . ALA B 1 295 ? -7.445 -18.969 -32.031 1 60.81 295 ALA B O 1
ATOM 4801 N N . ALA B 1 296 ? -9.305 -17.844 -32.062 1 61.09 296 ALA B N 1
ATOM 4802 C CA . ALA B 1 296 ? -9.562 -18.234 -33.469 1 61.09 296 ALA B CA 1
ATOM 4803 C C . ALA B 1 296 ? -8.547 -17.594 -34.406 1 61.09 296 ALA B C 1
ATOM 4805 O O . ALA B 1 296 ? -8.125 -18.219 -35.375 1 61.09 296 ALA B O 1
ATOM 4806 N N . PHE B 1 297 ? -8.156 -16.406 -34.031 1 59.66 297 PHE B N 1
ATOM 4807 C CA . PHE B 1 297 ? -7.18 -15.727 -34.844 1 59.66 297 PHE B CA 1
ATOM 4808 C C . PHE B 1 297 ? -5.789 -16.328 -34.656 1 59.66 297 PHE B C 1
ATOM 4810 O O . PHE B 1 297 ? -4.977 -16.344 -35.594 1 59.66 297 PHE B O 1
ATOM 4817 N N . LYS B 1 298 ? -5.457 -16.797 -33.531 1 55.31 298 LYS B N 1
ATOM 4818 C CA . LYS B 1 298 ? -4.168 -17.438 -33.281 1 55.31 298 LYS B CA 1
ATOM 4819 C C . LYS B 1 298 ? -4.082 -18.797 -33.969 1 55.31 298 LYS B C 1
ATOM 4821 O O . LYS B 1 298 ? -2.996 -19.234 -34.375 1 55.31 298 LYS B O 1
ATOM 4826 N N . TRP B 1 299 ? -5.047 -19.562 -34.094 1 54.97 299 TRP B N 1
ATOM 4827 C CA . TRP B 1 299 ? -5.055 -20.859 -34.781 1 54.97 299 TRP B CA 1
ATOM 4828 C C . TRP B 1 299 ? -5.094 -20.672 -36.281 1 54.97 299 TRP B C 1
ATOM 4830 O O . TRP B 1 299 ? -4.777 -21.594 -37.031 1 54.97 299 TRP B O 1
ATOM 4840 N N . LYS B 1 300 ? -5.207 -19.453 -36.75 1 47.34 300 LYS B N 1
ATOM 4841 C CA . LYS B 1 300 ? -5.07 -19.281 -38.188 1 47.34 300 LYS B CA 1
ATOM 4842 C C . LYS B 1 300 ? -3.664 -18.797 -38.562 1 47.34 300 LYS B C 1
ATOM 4844 O O . LYS B 1 300 ? -3.127 -17.891 -37.938 1 47.34 300 LYS B O 1
#

Sequence (600 aa):
MEKKSNAAFFTQCIVLTRRSYLNMYRDLGYYWLRLFIYGALAICLGTIFYNIGSSKESAQARGSLLMFVATFLTFITIGGFPSFVEEMKVFEKERLNGHYGVTAYIIGQTLSSIPYILLISLIPGALVYYLTNLHHSCQHFVYFTCVLFVSVMLVESLMMIVASMVPNFLTGIITGCGILGVMMLNGGFYKLPSDLPKPIWKYPLYYISIHKYAYQGLFKNEFEGLIFTNKNNNDQVGEHMKNISGEEMLRDLWEVEMCHSKWVDLFILLGMLVLYRVLFLVIIKAMEKVKPIVAAFKWKMEKKSNAAFFTQCIVLTRRSYLNMYRDLGYYWLRLFIYGALAICLGTIFYNIGSSKESAQARGSLLMFVATFLTFITIGGFPSFVEEMKVFEKERLNGHYGVTAYIIGQTLSSIPYILLISLIPGALVYYLTNLHHSCQHFVYFTCVLFVSVMLVESLMMIVASMVPNFLTGIITGCGILGVMMLNGGFYKLPSDLPKPIWKYPLYYISIHKYAYQGLFKNEFEGLIFTNKNNNDQVGEHMKNISGEEMLRDLWEVEMCHSKWVDLFILLGMLVLYRVLFLVIIKAMEKVKPIVAAFKWK

Secondary structure (DSSP, 8-state):
-HHHHHHHHHHHHHHHHHHHHHHHHH-TTTHHHHHHHHHHHHHHHHHHTTT--SBHHHHHHHHHHHHHHHHHHHHHGGGGHHHHHHHHHHHHHHHHTT-S-HHHHHHHHHHHHHHHHHHHHHHHHHHHHHHHT-S--HHHHHHHHHHHHHHHHHHHHHHHHHHHH-SSHHHHHHHHHHHHHHHHHTTSSSS-GGGSPTTTIIIIIIHH-HHHHHHHHHHHHHHTT-EEEE------SS---EEEEHHHHHHHTS---TTS-HHHHHHHHHHHHHHHHHHHHHHHHHHHHHHHHHHHHHH-/-HHHHHHHHHHHHHHHHHHHHHHHHH-TTTHHHHHHHHHHHHHHHHHHTTT--SBHHHHHHHHHHHHHHHHHHHHHGGGGHHHHHHHHHHHHHHHHTT-S-HHHHHHHHHHHHHHHHHHHHHHHHHHHHHHHT-S--HHHHHHHHHHHHHHHHHHHHHHHHHHHH-SSHHHHHHHHHHHHHHHHHTTSSSS-GGGSPTTTIIIIIIHH-HHHHHHHHHHHHHHTT-EEEE------SS---EEEEHHHHHHHTS---TTS-HHHHHHHHHHHHHHHHHHHHHHHHHHHHHHHHHHHHHH-

Foldseek 3Di:
DVVVVVVVLVVLLVVLLVVLLVVVVPPCCQQVVLLVVLQVVLLVLLVVLFQLDFAPVSLVVLLVSLLCNLLVLLLVLLVNLVVLLVVVVVVVVVVVVVNHDLVSNLSSNLNSCLVSLLSSLLNSLVSNCVRNVFDDDPVLSVLSSLLSSLSNLLSNLVLNLLSLPDDDSVVSSVVSCVLLVLLSVLLCPVPHLVPDDDDVSNPPSNVLRSNVLSSLLNLCSGQAPGWHWYQPPPDDDPRPGDIDGSVNCCCPVRNRDPVDHSVVSSVVSVVSSVVSSVVSSVSNVVCVVVVVVVVVVVVD/DVVVVVVVLVVLLVVLLVVLLVVVVVVCCQLVVLLVVLQVVLLVLLVVLFQLDFAPVSLVVLLVSLLCNLLVLLLCLLVNLVVLLVVVVVVVVVVVVVNHDLVSNLSSNLNSCLVSLLSSLLNSLVSNCVRNVFDDDPVLSVLSSLLSSLSNLLSNLVLNLLSLPDDDSVVSSVVSCVLLVLLSVLLCPVPHLVPQDDDVSNPPSNVLRSNVLSSLLNLCSGQAPGWHWYQPPPDDDPRPGDIDGSVNCCCPVRNRDPVDHSVVSSVVSVVSSVVSSVVSSVSNVVCVVVVVVVVVVVVD

Organism: Arachis hypogaea (NCBI:txid3818)

Nearest PDB structures (foldseek):
  8wtm-assembly1_A  TM=8.999E-01  e=5.867E-12  Arabidopsis thaliana
  8wto-assembly1_B  TM=9.037E-01  e=5.263E-11  Arabidopsis thaliana
  9ium-assembly1_A  TM=8.733E-01  e=3.237E-09  Candida albicans SC5314
  9iul-assembly1_A  TM=8.831E-01  e=4.235E-09  Candida albicans SC5314
  8wbx-assembly1_B  TM=8.978E-01  e=1.134E-08  Arabidopsis thaliana

pLDDT: mean 83.75, std 12.06, range [36.84, 97.44]

InterPro domains:
  IPR013525 ABC-2 type transporter, transmembrane domain [PF01061] (11-223)
  IPR052215 Plant ABC transporter G [PTHR48042] (3-295)

Radius of gyration: 25.65 Å; Cα contacts (8 Å, |Δi|>4): 779; chains: 2; bounding box: 84×89×69 Å

Solvent-accessible surface area (backbone atoms only — not comparable to full-atom values): 30435 Å² total; per-residue (Å²): 112,66,64,63,50,45,52,49,43,53,50,45,22,52,51,39,17,52,49,45,33,50,50,49,66,65,36,55,58,61,56,54,45,44,37,50,46,45,36,51,50,18,50,50,51,13,55,49,41,42,58,52,72,51,36,50,69,25,51,54,38,50,53,37,48,53,47,46,52,55,50,48,56,40,54,46,53,54,30,46,43,59,57,45,40,53,51,48,51,53,48,52,56,41,42,76,68,64,68,64,56,70,65,34,46,53,50,6,49,52,60,35,43,45,65,56,46,43,48,49,21,44,54,25,42,48,44,29,43,61,42,22,57,49,61,88,45,70,66,45,48,51,52,50,30,48,48,47,31,52,47,42,52,35,46,51,38,51,48,46,42,41,43,72,72,42,92,46,70,42,55,29,40,38,49,49,44,44,55,52,47,53,24,51,58,38,19,30,76,56,44,43,57,89,63,43,38,79,57,57,51,46,52,56,48,25,75,66,17,67,38,22,36,47,44,45,23,49,48,47,53,49,26,55,90,39,65,24,39,38,83,70,79,77,70,71,90,89,72,75,68,52,72,40,46,22,59,54,43,37,46,69,74,49,49,44,72,77,86,53,57,47,63,54,30,52,49,49,52,51,49,48,36,53,48,42,49,50,49,37,50,52,48,52,56,49,46,64,59,42,49,59,51,54,55,53,53,67,77,96,113,66,62,63,50,46,52,51,44,54,51,44,21,52,52,39,17,50,49,43,34,51,50,51,65,66,38,54,58,60,57,55,46,44,36,51,46,45,36,50,49,18,49,50,49,13,55,48,40,43,58,48,71,52,36,48,71,25,50,55,38,51,52,40,49,54,47,45,54,57,51,49,55,39,53,46,53,55,28,46,44,59,57,47,41,52,49,49,52,54,49,53,56,42,41,76,68,65,68,65,55,71,66,34,46,52,51,6,49,51,59,34,44,46,64,58,46,43,50,49,21,43,53,24,42,48,44,30,42,62,42,20,56,50,60,87,46,69,66,44,48,49,50,50,30,48,48,46,31,52,46,40,52,35,46,51,37,52,46,46,43,39,43,73,72,42,93,47,70,40,54,30,40,38,49,48,45,44,54,52,47,55,24,50,56,37,19,28,76,56,45,43,59,90,64,44,37,79,58,56,50,45,52,55,46,26,75,65,16,68,38,22,36,47,43,45,23,49,48,47,54,50,27,55,91,39,66,24,40,38,82,71,79,76,71,70,88,90,70,75,67,51,72,40,46,22,58,55,42,36,47,70,75,50,50,45,72,77,87,54,57,47,62,55,29,51,49,50,51,52,50,47,35,52,49,41,50,50,50,37,51,52,49,52,55,49,46,64,61,42,49,59,54,54,53,53,52,65,78,97

=== Feature glossary ===
Legend for the data blocks above and below:

— What the protein is —

Sequence gives the chain of amino acids in standard one-letter code (A=alanine, C=cysteine, …, Y=tyrosine), read N→C. It is the only feature that is directly encoded by the gene; all structural features are derived from the folded form of this sequence.

The annotation block draws on four external resources. InterPro: which protein families and domains the sequence belongs to. GO: standardized terms for what the protein does, what process it participates in, and where in the cell it acts. CATH: which structural fold it has in the CATH hierarchy. Organism: the species of origin.

— Where its atoms are —

Atomic coordinates in PDBx/mmCIF format — the same representation the Protein Data Bank distributes. Each line of the _atom_site loop places one backbone atom in Cartesian space (units: ångströms, origin: arbitrary).

Six rendered views show the 3D structure from the faces of a cube — i.e. along ±x, ±y, ±z. Rendering representation is drawn randomly per protein from cartoon (secondary-structure ribbons), sticks (backbone bonds), or molecular surface; coloring is either N→C rainbow (blue at the N-terminus through red at the C-terminus) or one color per chain.

— Local backbone conformation —

DSSP 8-state secondary structure assigns each residue one of H (α-helix), G (3₁₀-helix), I (π-helix), E (extended β-strand), B (isolated β-bridge), T (hydrogen-bonded turn), S (bend), or '-' (coil). The assignment is computed from backbone hydrogen-bond geometry via the Kabsch–Sander algorithm.

P-SEA three-state annotation labels each residue as helix, strand, or coil based purely on the geometry of the Cα trace. It serves as a fallback when the full backbone (and thus DSSP) is unavailable.

φ (phi) and ψ (psi) are the two rotatable backbone dihedrals per residue: φ is the C(i-1)–N–Cα–C torsion, ψ is the N–Cα–C–N(i+1) torsion, both in degrees on (−180°, 180°]. α-helical residues cluster near (−60°, −45°); β-strand residues near (−120°, +130°). A Ramachandran plot is simply a scatter of (φ, ψ) for every residue.

— Global shape and packing —

Radius of gyration (Rg) is the root-mean-square distance of Cα atoms from their centroid — a single number for overall size and compactness. A globular domain of N residues has Rg ≈ 2.2·N^0.38 Å; an extended or disordered chain has a much larger Rg. The Cα contact count is the number of residue pairs whose Cα atoms are within 8 Å and are more than four positions apart in sequence — a standard proxy for tertiary packing density. The bounding box is the smallest axis-aligned box enclosing all Cα atoms.

Accessible surface area quantifies burial. A residue with SASA near zero is packed into the hydrophobic core; one with SASA >100 Å² sits on the surface. Computed here via the Shrake–Rupley numerical algorithm with a 1.4 Å probe.

The contact map is a binary N×N matrix image: pixel (i, j) is dark where Cα_i and Cα_j are within 8 Å and |i−j|>4. Because the |i−j|>4 filter removes local helical contacts, off-diagonal stripes parallel to the main diagonal indicate parallel β-sheets; stripes perpendicular to it indicate antiparallel β-sheets. The Ramachandran plot scatters every residue's (φ, ψ) pair against the sterically allowed regions. The PAE heatmap renders the predicted-aligned-error matrix.

— Structural neighborhood —

A 3Di character summarizes, for each residue, the relative orientation of the Cα frame of its nearest spatial neighbor. Because it encodes fold topology rather than chemistry, 3Di alignments detect remote structural similarity that sequence alignment misses.

Structural nearest neighbors (via Foldseek easy-search vs the PDB). Reported per hit: target PDB id, E-value, and alignment TM-score. A TM-score above ~0.5 is the conventional threshold for 'same fold'.

— Confidence and disorder —

For AlphaFold models, the B-factor field carries pLDDT — the model's own estimate of local accuracy on a 0–100 scale. Regions with pLDDT<50 should be treated as essentially unmodeled; they often correspond to intrinsically disordered segments.

B-factor (Debye–Waller factor) reflects atomic displacement in the crystal lattice. It is an experimental observable (units Å²), not a prediction; low values mean the atom is pinned down, high values mean it moves or is heterogeneous across the crystal.

Predicted Aligned Error (PAE) is an AlphaFold confidence matrix: entry (i, j) is the expected error in the position of residue j, in ångströms, when the prediction is superimposed on the true structure at residue i. Low PAE within a block of residues means that block is internally rigid and well-predicted; high PAE between two blocks means their relative placement is uncertain even if each block individually is confident.